Protein AF-0000000076310607 (afdb_homodimer)

Organism: NCBI:txid103933

Foldseek 3Di:
DQDQVLCVLQCVQLLVVLQVVCVVCLVVQQDFAEEEEEEACFLPCCVPPRRVVSHHPRYAYEYEEQHPNRQVNNCVVPVPDPSYHYDYDDLLDPDDPPVQFQRHQEYEYGADLQQDLDNLSSLLSVLRSHHAFHKYKYKHFQAFCLLVLLVVVCPDPVCVVLCVVSVSRGGPNRPDPDSQVVVVVSCVVSPWAFPDKDKDKDKDKAPALVSQLSNCVVPPPRLVSDDPVCNVVVSVSSSCSRQVPWDWDWDADPVRDIGIMTMTMGMMMITMITRHHPPD/DQDQVLCVLQCVQLLVVLQVVCVVCLVVQQPFAEEEEEEACFLPCCVPPRRVVSHHPRYAYEYEEQHPNRQVNNCVVPVPDPSYHYDYDDLLDPDDPPVQFQRGQEYEYGADLQQDLDNLSSLLSVLRSHHAFHKYKYKHFQAFCLLVLLVVVCPPPVCVVLCVVSVSRGGPNRPDPDSQVVVVVSCVVSPWAFPDKDKDKDKDKAPALVSLLSNCVVPPPRLVSDDPVCNVVVSVSSSCSRQVPWDWDWDADPVRDIGIMTMTMGMMMITMITRHHPPD

Radius of gyration: 25.67 Å; Cα contacts (8 Å, |Δi|>4): 1060; chains: 2; bounding box: 68×70×53 Å

Structure (mmCIF, N/CA/C/O backbone):
data_AF-0000000076310607-model_v1
#
loop_
_entity.id
_entity.type
_entity.pdbx_description
1 polymer 'Juvenile hormone acid O-methyltransferase'
#
loop_
_atom_site.group_PDB
_atom_site.id
_atom_site.type_symbol
_atom_site.label_atom_id
_atom_site.label_alt_id
_atom_site.label_comp_id
_atom_site.label_asym_id
_atom_site.label_entity_id
_atom_site.label_seq_id
_atom_site.pdbx_PDB_ins_code
_atom_site.Cartn_x
_atom_site.Cartn_y
_atom_site.Cartn_z
_atom_site.occupancy
_atom_site.B_iso_or_equiv
_atom_site.auth_seq_id
_atom_site.auth_comp_id
_atom_site.auth_asym_id
_atom_site.auth_atom_id
_atom_site.pdbx_PDB_model_num
ATOM 1 N N . MET A 1 1 ? 8.273 -23.797 -11.031 1 65.69 1 MET A N 1
ATOM 2 C CA . MET A 1 1 ? 9.445 -23.719 -10.172 1 65.69 1 MET A CA 1
ATOM 3 C C . MET A 1 1 ? 9.656 -25.016 -9.414 1 65.69 1 MET A C 1
ATOM 5 O O . MET A 1 1 ? 8.75 -25.5 -8.727 1 65.69 1 MET A O 1
ATOM 9 N N . ASN A 1 2 ? 10.797 -25.641 -9.664 1 71 2 ASN A N 1
ATOM 10 C CA . ASN A 1 2 ? 10.938 -26.984 -9.109 1 71 2 ASN A CA 1
ATOM 11 C C . ASN A 1 2 ? 12.141 -27.078 -8.172 1 71 2 ASN A C 1
ATOM 13 O O . ASN A 1 2 ? 12.438 -28.141 -7.641 1 71 2 ASN A O 1
ATOM 17 N N . MET A 1 3 ? 12.695 -25.906 -7.965 1 75.94 3 MET A N 1
ATOM 18 C CA . MET A 1 3 ? 13.867 -25.922 -7.09 1 75.94 3 MET A CA 1
ATOM 19 C C . MET A 1 3 ? 13.484 -25.5 -5.672 1 75.94 3 MET A C 1
ATOM 21 O O . MET A 1 3 ? 13.719 -24.359 -5.27 1 75.94 3 MET A O 1
ATOM 25 N N . VAL A 1 4 ? 13.172 -26.469 -4.84 1 81.44 4 VAL A N 1
ATOM 26 C CA . VAL A 1 4 ? 12.578 -26.234 -3.527 1 81.44 4 VAL A CA 1
ATOM 27 C C . VAL A 1 4 ? 13.578 -25.516 -2.625 1 81.44 4 VAL A C 1
ATOM 29 O O . VAL A 1 4 ? 13.266 -24.469 -2.059 1 81.44 4 VAL A O 1
ATOM 32 N N . GLU A 1 5 ? 14.766 -26.016 -2.605 1 77 5 GLU A N 1
ATOM 33 C CA . GLU A 1 5 ? 15.758 -25.484 -1.687 1 77 5 GLU A CA 1
ATOM 34 C C . GLU A 1 5 ? 16.141 -24.047 -2.057 1 77 5 GLU A C 1
ATOM 36 O O . GLU A 1 5 ? 16.219 -23.172 -1.187 1 77 5 GLU A O 1
ATOM 41 N N . GLU A 1 6 ? 16.297 -23.812 -3.33 1 78.31 6 GLU A N 1
ATOM 42 C CA . GLU A 1 6 ? 16.641 -22.469 -3.799 1 78.31 6 GLU A CA 1
ATOM 43 C C . GLU A 1 6 ? 15.516 -21.484 -3.527 1 78.31 6 GLU A C 1
ATOM 45 O O . GLU A 1 6 ? 15.766 -20.344 -3.139 1 78.31 6 GLU A O 1
ATOM 50 N N . TYR A 1 7 ? 14.383 -21.969 -3.688 1 80 7 TYR A N 1
ATOM 51 C CA . TYR A 1 7 ? 13.234 -21.094 -3.49 1 80 7 TYR A CA 1
ATOM 52 C C . TYR A 1 7 ? 13.078 -20.719 -2.021 1 80 7 TYR A C 1
ATOM 54 O O . TYR A 1 7 ? 12.852 -19.547 -1.693 1 80 7 TYR A O 1
ATOM 62 N N . VAL A 1 8 ? 13.266 -21.578 -1.169 1 77.94 8 VAL A N 1
ATOM 63 C CA . VAL A 1 8 ? 13.102 -21.344 0.264 1 77.94 8 VAL A CA 1
ATOM 64 C C . VAL A 1 8 ? 14.094 -20.281 0.729 1 77.94 8 VAL A C 1
ATOM 66 O O . VAL A 1 8 ? 13.758 -19.422 1.544 1 77.94 8 VAL A O 1
ATOM 69 N N . ASN A 1 9 ? 15.18 -20.266 0.101 1 74.88 9 ASN A N 1
ATOM 70 C CA . ASN A 1 9 ? 16.234 -19.359 0.515 1 74.88 9 ASN A CA 1
ATOM 71 C C . ASN A 1 9 ? 16.062 -17.984 -0.12 1 74.88 9 ASN A C 1
ATOM 73 O O . ASN A 1 9 ? 16.656 -17 0.343 1 74.88 9 ASN A O 1
ATOM 77 N N . ALA A 1 10 ? 15.172 -17.969 -1.118 1 73.44 10 ALA A N 1
ATOM 78 C CA . ALA A 1 10 ? 15.141 -16.75 -1.923 1 73.44 10 ALA A CA 1
ATOM 79 C C . ALA A 1 10 ? 13.805 -16.031 -1.791 1 73.44 10 ALA A C 1
ATOM 81 O O . ALA A 1 10 ? 13.602 -14.961 -2.369 1 73.44 10 ALA A O 1
ATOM 82 N N . SER A 1 11 ? 12.969 -16.531 -0.915 1 83.5 11 SER A N 1
ATOM 83 C CA . SER A 1 11 ? 11.602 -16.031 -0.921 1 83.5 11 SER A CA 1
ATOM 84 C C . SER A 1 11 ? 11.352 -15.086 0.252 1 83.5 11 SER A C 1
ATOM 86 O O . SER A 1 11 ? 10.219 -14.953 0.713 1 83.5 11 SER A O 1
ATOM 88 N N . LYS A 1 12 ? 12.367 -14.383 0.697 1 88.06 12 LYS A N 1
ATOM 89 C CA . LYS A 1 12 ? 12.242 -13.523 1.873 1 88.06 12 LYS A CA 1
ATOM 90 C C . LYS A 1 12 ? 11.273 -12.375 1.62 1 88.06 12 LYS A C 1
ATOM 92 O O . LYS A 1 12 ? 10.438 -12.062 2.475 1 88.06 12 LYS A O 1
ATOM 97 N N . SER A 1 13 ? 11.414 -11.766 0.473 1 92.06 13 SER A N 1
ATOM 98 C CA . SER A 1 13 ? 10.531 -10.648 0.155 1 92.06 13 SER A CA 1
ATOM 99 C C . SER A 1 13 ? 9.078 -11.102 0.055 1 92.06 13 SER A C 1
ATOM 101 O O . SER A 1 13 ? 8.18 -10.414 0.534 1 92.06 13 SER A O 1
ATOM 103 N N . GLN A 1 14 ? 8.859 -12.242 -0.497 1 93.94 14 GLN A N 1
ATOM 104 C CA . GLN A 1 14 ? 7.504 -12.781 -0.639 1 93.94 14 GLN A CA 1
ATOM 105 C C . GLN A 1 14 ? 6.902 -13.117 0.721 1 93.94 14 GLN A C 1
ATOM 107 O O . GLN A 1 14 ? 5.73 -12.828 0.974 1 93.94 14 GLN A O 1
ATOM 112 N N . TYR A 1 15 ? 7.723 -13.75 1.561 1 95.5 15 TYR A N 1
ATOM 113 C CA . TYR A 1 15 ? 7.281 -14.078 2.912 1 95.5 15 TYR A CA 1
ATOM 114 C C . TYR A 1 15 ? 6.895 -12.82 3.682 1 95.5 15 TYR A C 1
ATOM 116 O O . TYR A 1 15 ? 5.832 -12.773 4.305 1 95.5 15 TYR A O 1
ATOM 124 N N . ARG A 1 16 ? 7.723 -11.805 3.586 1 95.56 16 ARG A N 1
ATOM 125 C CA . ARG A 1 16 ? 7.465 -10.539 4.27 1 95.56 16 ARG A CA 1
ATOM 126 C C . ARG A 1 16 ? 6.168 -9.906 3.779 1 95.56 16 ARG A C 1
ATOM 128 O O . ARG A 1 16 ? 5.355 -9.445 4.582 1 95.56 16 ARG A O 1
ATOM 135 N N . ASP A 1 17 ? 6.027 -9.859 2.502 1 97.44 17 ASP A N 1
ATOM 136 C CA . ASP A 1 17 ? 4.824 -9.258 1.938 1 97.44 17 ASP A CA 1
ATOM 137 C C . ASP A 1 17 ? 3.574 -10.031 2.344 1 97.44 17 ASP A C 1
ATOM 139 O O . ASP A 1 17 ? 2.547 -9.438 2.67 1 97.44 17 ASP A O 1
ATOM 143 N N . ALA A 1 18 ? 3.678 -11.375 2.297 1 98.06 18 ALA A N 1
ATOM 144 C CA . ALA A 1 18 ? 2.561 -12.203 2.736 1 98.06 18 ALA A CA 1
ATOM 145 C C . ALA A 1 18 ? 2.215 -11.93 4.199 1 98.06 18 ALA A C 1
ATOM 147 O O . ALA A 1 18 ? 1.042 -11.773 4.547 1 98.06 18 ALA A O 1
ATOM 148 N N . PHE A 1 19 ? 3.217 -11.844 5.016 1 97.5 19 PHE A N 1
ATOM 149 C CA . PHE A 1 19 ? 3.023 -11.555 6.43 1 97.5 19 PHE A CA 1
ATOM 150 C C . PHE A 1 19 ? 2.275 -10.234 6.613 1 97.5 19 PHE A C 1
ATOM 152 O O . PHE A 1 19 ? 1.329 -10.156 7.402 1 97.5 19 PHE A O 1
ATOM 159 N N . ASP A 1 20 ? 2.703 -9.234 5.875 1 96.5 20 ASP A N 1
ATOM 160 C CA . ASP A 1 20 ? 2.098 -7.91 5.984 1 96.5 20 ASP A CA 1
ATOM 161 C C . ASP A 1 20 ? 0.607 -7.957 5.652 1 96.5 20 ASP A C 1
ATOM 163 O O . ASP A 1 20 ? -0.214 -7.398 6.383 1 96.5 20 ASP A O 1
ATOM 167 N N . ILE A 1 21 ? 0.263 -8.602 4.562 1 98.06 21 ILE A N 1
ATOM 168 C CA . ILE A 1 21 ? -1.122 -8.633 4.105 1 98.06 21 ILE A CA 1
ATOM 169 C C . ILE A 1 21 ? -1.953 -9.508 5.043 1 98.06 21 ILE A C 1
ATOM 171 O O . ILE A 1 21 ? -3.092 -9.164 5.375 1 98.06 21 ILE A O 1
ATOM 175 N N . ILE A 1 22 ? -1.406 -10.617 5.492 1 98 22 ILE A N 1
ATOM 176 C CA . ILE A 1 22 ? -2.102 -11.523 6.402 1 98 22 ILE A CA 1
ATOM 177 C C . ILE A 1 22 ? -2.398 -10.797 7.715 1 98 22 ILE A C 1
ATOM 179 O O . ILE A 1 22 ? -3.5 -10.914 8.258 1 98 22 ILE A O 1
ATOM 183 N N . GLU A 1 23 ? -1.442 -10 8.188 1 96.06 23 GLU A N 1
ATOM 184 C CA . GLU A 1 23 ? -1.663 -9.219 9.398 1 96.06 23 GLU A CA 1
ATOM 185 C C . GLU A 1 23 ? -2.744 -8.164 9.18 1 96.06 23 GLU A C 1
ATOM 187 O O . GLU A 1 23 ? -3.561 -7.91 10.07 1 96.06 23 GLU A O 1
ATOM 192 N N . GLU A 1 24 ? -2.715 -7.578 8.055 1 96.44 24 GLU A N 1
ATOM 193 C CA . GLU A 1 24 ? -3.709 -6.566 7.715 1 96.44 24 GLU A CA 1
ATOM 194 C C . GLU A 1 24 ? -5.121 -7.145 7.738 1 96.44 24 GLU A C 1
ATOM 196 O O . GLU A 1 24 ? -6.066 -6.477 8.164 1 96.44 24 GLU A O 1
ATOM 201 N N . PHE A 1 25 ? -5.25 -8.406 7.348 1 97.06 25 PHE A N 1
ATOM 202 C CA . PHE A 1 25 ? -6.562 -9.031 7.238 1 97.06 25 PHE A CA 1
ATOM 203 C C . PHE A 1 25 ? -6.773 -10.047 8.359 1 97.06 25 PHE A C 1
ATOM 205 O O . PHE A 1 25 ? -7.551 -10.992 8.203 1 97.06 25 PHE A O 1
ATOM 212 N N . LYS A 1 26 ? -6.066 -9.945 9.43 1 95.31 26 LYS A N 1
ATOM 213 C CA . LYS A 1 26 ? -6.098 -10.938 10.5 1 95.31 26 LYS A CA 1
ATOM 214 C C . LYS A 1 26 ? -7.508 -11.094 11.062 1 95.31 26 LYS A C 1
ATOM 216 O O . LYS A 1 26 ? -7.914 -12.195 11.438 1 95.31 26 LYS A O 1
ATOM 221 N N . LYS A 1 27 ? -8.258 -9.984 11.141 1 92.75 27 LYS A N 1
ATOM 222 C CA . LYS A 1 27 ? -9.625 -10.07 11.641 1 92.75 27 LYS A CA 1
ATOM 223 C C . LYS A 1 27 ? -10.492 -10.922 10.719 1 92.75 27 LYS A C 1
ATOM 225 O O . LYS A 1 27 ? -11.195 -11.828 11.172 1 92.75 27 LYS A O 1
ATOM 230 N N . GLU A 1 28 ? -10.453 -10.602 9.445 1 94.5 28 GLU A N 1
ATOM 231 C CA . GLU A 1 28 ? -11.203 -11.375 8.469 1 94.5 28 GLU A CA 1
ATOM 232 C C . GLU A 1 28 ? -10.797 -12.844 8.492 1 94.5 28 GLU A C 1
ATOM 234 O O . GLU A 1 28 ? -11.648 -13.734 8.453 1 94.5 28 GLU A O 1
ATOM 239 N N . MET A 1 29 ? -9.516 -13.109 8.609 1 96.75 29 MET A N 1
ATOM 240 C CA . MET A 1 29 ? -9 -14.477 8.555 1 96.75 29 MET A CA 1
ATOM 241 C C . MET A 1 29 ? -9.406 -15.258 9.805 1 96.75 29 MET A C 1
ATOM 243 O O . MET A 1 29 ? -9.648 -16.469 9.734 1 96.75 29 MET A O 1
ATOM 247 N N . SER A 1 30 ? -9.492 -14.555 10.875 1 95.81 30 SER A N 1
ATOM 248 C CA . SER A 1 30 ? -9.883 -15.211 12.125 1 95.81 30 SER A CA 1
ATOM 249 C C . SER A 1 30 ? -11.32 -15.719 12.055 1 95.81 30 SER A C 1
ATOM 251 O O . SER A 1 30 ? -11.711 -16.609 12.82 1 95.81 30 SER A O 1
ATOM 253 N N . GLU A 1 31 ? -12.07 -15.164 11.164 1 94.5 31 GLU A N 1
ATOM 254 C CA . GLU A 1 31 ? -13.469 -15.547 11.016 1 94.5 31 GLU A CA 1
ATOM 255 C C . GLU A 1 31 ? -13.625 -16.656 9.977 1 94.5 31 GLU A C 1
ATOM 257 O O . GLU A 1 31 ? -14.727 -17.188 9.789 1 94.5 31 GLU A O 1
ATOM 262 N N . MET A 1 32 ? -12.516 -16.953 9.328 1 94.62 32 MET A N 1
ATOM 263 C CA . MET A 1 32 ? -12.555 -18 8.312 1 94.62 32 MET A CA 1
ATOM 264 C C . MET A 1 32 ? -12.641 -19.375 8.969 1 94.62 32 MET A C 1
ATOM 266 O O . MET A 1 32 ? -11.781 -19.75 9.773 1 94.62 32 MET A O 1
ATOM 270 N N . ARG A 1 33 ? -13.695 -20.062 8.555 1 93.94 33 ARG A N 1
ATOM 271 C CA . ARG A 1 33 ? -13.969 -21.391 9.094 1 93.94 33 ARG A CA 1
ATOM 272 C C . ARG A 1 33 ? -14.172 -22.406 7.977 1 93.94 33 ARG A C 1
ATOM 274 O O . ARG A 1 33 ? -14.172 -22.047 6.797 1 93.94 33 ARG A O 1
ATOM 281 N N . GLY A 1 34 ? -14.289 -23.641 8.375 1 95.94 34 GLY A N 1
ATOM 282 C CA . GLY A 1 34 ? -14.523 -24.688 7.387 1 95.94 34 GLY A CA 1
ATOM 283 C C . GLY A 1 34 ? -13.273 -25.062 6.602 1 95.94 34 GLY A C 1
ATOM 284 O O . GLY A 1 34 ? -12.164 -24.969 7.117 1 95.94 34 GLY A O 1
ATOM 285 N N . LYS A 1 35 ? -13.539 -25.547 5.375 1 98.25 35 LYS A N 1
ATOM 286 C CA . LYS A 1 35 ? -12.445 -25.984 4.508 1 98.25 35 LYS A CA 1
ATOM 287 C C . LYS A 1 35 ? -11.875 -24.797 3.723 1 98.25 35 LYS A C 1
ATOM 289 O O . LYS A 1 35 ? -12.602 -24.109 3.008 1 98.25 35 LYS A O 1
ATOM 294 N N . CYS A 1 36 ? -10.609 -24.531 3.945 1 98.69 36 CYS A N 1
ATOM 295 C CA . CYS A 1 36 ? -9.891 -23.469 3.254 1 98.69 36 CYS A CA 1
ATOM 296 C C . CYS A 1 36 ? -8.812 -24.047 2.35 1 98.69 36 CYS A C 1
ATOM 298 O O . CYS A 1 36 ? -8.344 -25.172 2.566 1 98.69 36 CYS A O 1
ATOM 300 N N . ILE A 1 37 ? -8.453 -23.266 1.336 1 98.88 37 ILE A N 1
ATOM 301 C CA . ILE A 1 37 ? -7.395 -23.719 0.445 1 98.88 37 ILE A CA 1
ATOM 302 C C . ILE A 1 37 ? -6.418 -22.562 0.179 1 98.88 37 ILE A C 1
ATOM 304 O O . ILE A 1 37 ? -6.832 -21.422 0.003 1 98.88 37 ILE A O 1
ATOM 308 N N . ASP A 1 38 ? -5.125 -22.859 0.27 1 98.88 38 ASP A N 1
ATOM 309 C CA . ASP A 1 38 ? -4.039 -21.953 -0.091 1 98.88 38 ASP A CA 1
ATOM 310 C C . ASP A 1 38 ? -3.48 -22.281 -1.473 1 98.88 38 ASP A C 1
ATOM 312 O O . ASP A 1 38 ? -2.697 -23.219 -1.621 1 98.88 38 ASP A O 1
ATOM 316 N N . ILE A 1 39 ? -3.873 -21.469 -2.461 1 98.81 39 ILE A N 1
ATOM 317 C CA . ILE A 1 39 ? -3.469 -21.703 -3.844 1 98.81 39 ILE A CA 1
ATOM 318 C C . ILE A 1 39 ? -2.039 -21.203 -4.055 1 98.81 39 ILE A C 1
ATOM 320 O O . ILE A 1 39 ? -1.744 -20.031 -3.836 1 98.81 39 ILE A O 1
ATOM 324 N N . GLY A 1 40 ? -1.181 -22.047 -4.551 1 97.94 40 GLY A N 1
ATOM 325 C CA . GLY A 1 40 ? 0.23 -21.719 -4.695 1 97.94 40 GLY A CA 1
ATOM 326 C C . GLY A 1 40 ? 0.989 -21.766 -3.383 1 97.94 40 GLY A C 1
ATOM 327 O O . GLY A 1 40 ? 1.713 -20.812 -3.049 1 97.94 40 GLY A O 1
ATOM 328 N N . CYS A 1 41 ? 0.879 -22.891 -2.684 1 97.75 41 CYS A N 1
ATOM 329 C CA . CYS A 1 41 ? 1.389 -22.969 -1.318 1 97.75 41 CYS A CA 1
ATOM 330 C C . CYS A 1 41 ? 2.902 -23.125 -1.31 1 97.75 41 CYS A C 1
ATOM 332 O O . CYS A 1 41 ? 3.545 -22.953 -0.274 1 97.75 41 CYS A O 1
ATOM 334 N N . GLY A 1 42 ? 3.549 -23.516 -2.441 1 95.06 42 GLY A N 1
ATOM 335 C CA . GLY A 1 42 ? 4.98 -23.766 -2.467 1 95.06 42 GLY A CA 1
ATOM 336 C C . GLY A 1 42 ? 5.418 -24.828 -1.467 1 95.06 42 GLY A C 1
ATOM 337 O O . GLY A 1 42 ? 4.805 -25.891 -1.366 1 95.06 42 GLY A O 1
ATOM 338 N N . PRO A 1 43 ? 6.504 -24.562 -0.81 1 94.5 43 PRO A N 1
ATOM 339 C CA . PRO A 1 43 ? 6.996 -25.547 0.165 1 94.5 43 PRO A CA 1
ATOM 340 C C . PRO A 1 43 ? 6.191 -25.547 1.461 1 94.5 43 PRO A C 1
ATOM 342 O O . PRO A 1 43 ? 6.543 -26.25 2.412 1 94.5 43 PRO A O 1
ATOM 345 N N . GLY A 1 44 ? 5.191 -24.734 1.575 1 96.44 44 GLY A N 1
ATOM 346 C CA . GLY A 1 44 ? 4.219 -24.844 2.65 1 96.44 44 GLY A CA 1
ATOM 347 C C . GLY A 1 44 ? 4.527 -23.938 3.828 1 96.44 44 GLY A C 1
ATOM 348 O O . GLY A 1 44 ? 3.76 -23.875 4.789 1 96.44 44 GLY A O 1
ATOM 349 N N . ASP A 1 45 ? 5.602 -23.109 3.785 1 95.94 45 ASP A N 1
ATOM 350 C CA . ASP A 1 45 ? 6.02 -22.297 4.93 1 95.94 45 ASP A CA 1
ATOM 351 C C . ASP A 1 45 ? 5 -21.203 5.234 1 95.94 45 ASP A C 1
ATOM 353 O O . ASP A 1 45 ? 4.598 -21.031 6.383 1 95.94 45 ASP A O 1
ATOM 357 N N . VAL A 1 46 ? 4.59 -20.469 4.238 1 97.5 46 VAL A N 1
ATOM 358 C CA . VAL A 1 46 ? 3.59 -19.422 4.434 1 97.5 46 VAL A CA 1
ATOM 359 C C . VAL A 1 46 ? 2.275 -20.047 4.902 1 97.5 46 VAL A C 1
ATOM 361 O O . VAL A 1 46 ? 1.641 -19.547 5.836 1 97.5 46 VAL A O 1
ATOM 364 N N . THR A 1 47 ? 1.94 -21.156 4.305 1 98.31 47 THR A N 1
ATOM 365 C CA . THR A 1 47 ? 0.713 -21.875 4.629 1 98.31 47 THR A CA 1
ATOM 366 C C . THR A 1 47 ? 0.685 -22.266 6.109 1 98.31 47 THR A C 1
ATOM 368 O O . THR A 1 47 ? -0.275 -21.953 6.816 1 98.31 47 THR A O 1
ATOM 371 N N . LYS A 1 48 ? 1.72 -22.844 6.578 1 98.12 48 LYS A N 1
ATOM 372 C CA . LYS A 1 48 ? 1.781 -23.391 7.93 1 98.12 48 LYS A CA 1
ATOM 373 C C . LYS A 1 48 ? 2.039 -22.297 8.953 1 98.12 48 LYS A C 1
ATOM 375 O O . LYS A 1 48 ? 1.384 -22.25 10 1 98.12 48 LYS A O 1
ATOM 380 N N . LYS A 1 49 ? 2.973 -21.406 8.625 1 97.38 49 LYS A N 1
ATOM 381 C CA . LYS A 1 49 ? 3.5 -20.516 9.656 1 97.38 49 LYS A CA 1
ATOM 382 C C . LYS A 1 49 ? 2.711 -19.203 9.719 1 97.38 49 LYS A C 1
ATOM 384 O O . LYS A 1 49 ? 2.646 -18.562 10.766 1 97.38 49 LYS A O 1
ATOM 389 N N . LEU A 1 50 ? 2.148 -18.797 8.594 1 98.06 50 LEU A N 1
ATOM 390 C CA . LEU A 1 50 ? 1.499 -17.484 8.562 1 98.06 50 LEU A CA 1
ATOM 391 C C . LEU A 1 50 ? -0.015 -17.641 8.453 1 98.06 50 LEU A C 1
ATOM 393 O O . LEU A 1 50 ? -0.759 -17 9.211 1 98.06 50 LEU A O 1
ATOM 397 N N . ILE A 1 51 ? -0.523 -18.484 7.57 1 98.56 51 ILE A N 1
ATOM 398 C CA . ILE A 1 51 ? -1.948 -18.562 7.273 1 98.56 51 ILE A CA 1
ATOM 399 C C . ILE A 1 51 ? -2.658 -19.359 8.367 1 98.56 51 ILE A C 1
ATOM 401 O O . ILE A 1 51 ? -3.59 -18.875 9 1 98.56 51 ILE A O 1
ATOM 405 N N . LEU A 1 52 ? -2.238 -20.547 8.664 1 98.25 52 LEU A N 1
ATOM 406 C CA . LEU A 1 52 ? -2.928 -21.5 9.531 1 98.25 52 LEU A CA 1
ATOM 407 C C . LEU A 1 52 ? -3.172 -20.891 10.906 1 98.25 52 LEU A C 1
ATOM 409 O O . LEU A 1 52 ? -4.285 -20.969 11.43 1 98.25 52 LEU A O 1
ATOM 413 N N . PRO A 1 53 ? -2.162 -20.219 11.5 1 97.38 53 PRO A N 1
ATOM 414 C CA . PRO A 1 53 ? -2.365 -19.703 12.852 1 97.38 53 PRO A CA 1
ATOM 415 C C . PRO A 1 53 ? -3.395 -18.578 12.906 1 97.38 53 PRO A C 1
ATOM 417 O O . PRO A 1 53 ? -3.871 -18.219 13.992 1 97.38 53 PRO A O 1
ATOM 420 N N . LYS A 1 54 ? -3.674 -17.969 11.766 1 97.62 54 LYS A N 1
ATOM 421 C CA . LYS A 1 54 ? -4.605 -16.844 11.75 1 97.62 54 LYS A CA 1
ATOM 422 C C . LYS A 1 54 ? -6.039 -17.312 11.539 1 97.62 54 LYS A C 1
ATOM 424 O O . LYS A 1 54 ? -6.988 -16.562 11.773 1 97.62 54 LYS A O 1
ATOM 429 N N . LEU A 1 55 ? -6.191 -18.547 11.078 1 97.62 55 LEU A N 1
ATOM 430 C CA . LEU A 1 55 ? -7.52 -19.078 10.82 1 97.62 55 LEU A CA 1
ATOM 431 C C . LEU A 1 55 ? -8.18 -19.531 12.117 1 97.62 55 LEU A C 1
ATOM 433 O O . LEU A 1 55 ? -7.504 -19.75 13.125 1 97.62 55 LEU A O 1
ATOM 437 N N . SER A 1 56 ? -9.516 -19.625 12.047 1 95.56 56 SER A N 1
ATOM 438 C CA . SER A 1 56 ? -10.242 -20.234 13.156 1 95.56 56 SER A CA 1
ATOM 439 C C . SER A 1 56 ? -9.711 -21.625 13.477 1 95.56 56 SER A C 1
ATOM 441 O O . SER A 1 56 ? -9.258 -22.344 12.586 1 95.56 56 SER A O 1
ATOM 443 N N . LEU A 1 57 ? -9.859 -22.047 14.727 1 93.06 57 LEU A N 1
ATOM 444 C CA . LEU A 1 57 ? -9.375 -23.359 15.156 1 93.06 57 LEU A CA 1
ATOM 445 C C . LEU A 1 57 ? -10.172 -24.469 14.492 1 93.06 57 LEU A C 1
ATOM 447 O O . LEU A 1 57 ? -9.719 -25.625 14.438 1 93.06 57 LEU A O 1
ATOM 451 N N . GLU A 1 58 ? -11.289 -24.078 13.977 1 93.38 58 GLU A N 1
ATOM 452 C CA . GLU A 1 58 ? -12.172 -25.062 13.359 1 93.38 58 GLU A CA 1
ATOM 453 C C . GLU A 1 58 ? -11.875 -25.219 11.867 1 93.38 58 GLU A C 1
ATOM 455 O O . GLU A 1 58 ? -12.445 -26.078 11.203 1 93.38 58 GLU A O 1
ATOM 460 N N . ALA A 1 59 ? -10.977 -2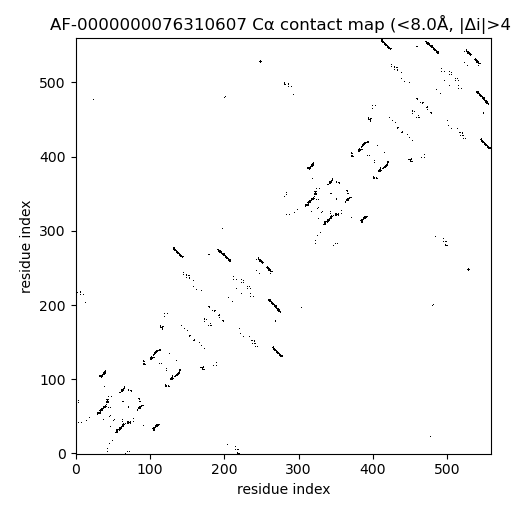4.422 11.406 1 96.81 59 ALA A N 1
ATOM 461 C CA . ALA A 1 59 ? -10.695 -24.422 9.969 1 96.81 59 ALA A CA 1
ATOM 462 C C . ALA A 1 59 ? -9.688 -25.516 9.609 1 96.81 59 ALA A C 1
ATOM 464 O O . ALA A 1 59 ? -8.789 -25.828 10.398 1 96.81 59 ALA A O 1
ATOM 465 N N . GLU A 1 60 ? -9.914 -26.125 8.484 1 97.88 60 GLU A N 1
ATOM 466 C CA . GLU A 1 60 ? -8.914 -26.984 7.836 1 97.88 60 GLU A CA 1
ATOM 467 C C . GLU A 1 60 ? -8.32 -26.297 6.613 1 97.88 60 GLU A C 1
ATOM 469 O O . GLU A 1 60 ? -9.031 -25.594 5.875 1 97.88 60 GLU A O 1
ATOM 474 N N . LEU A 1 61 ? -7.047 -26.516 6.449 1 98.62 61 LEU A N 1
ATOM 475 C CA . LEU A 1 61 ? -6.348 -25.812 5.375 1 98.62 61 LEU A CA 1
ATOM 476 C C . LEU A 1 61 ? -5.684 -26.797 4.422 1 98.62 61 LEU A C 1
ATOM 478 O O . LEU A 1 61 ? -4.957 -27.703 4.859 1 98.62 61 LEU A O 1
ATOM 482 N N . VAL A 1 62 ? -5.996 -26.672 3.176 1 98.69 62 VAL A N 1
ATOM 483 C CA . VAL A 1 62 ? -5.355 -27.453 2.127 1 98.69 62 VAL A CA 1
ATOM 484 C C . VAL A 1 62 ? -4.379 -26.578 1.35 1 98.69 62 VAL A C 1
ATOM 486 O O . VAL A 1 62 ? -4.77 -25.562 0.767 1 98.69 62 VAL A O 1
ATOM 489 N N . GLY A 1 63 ? -3.098 -26.906 1.403 1 98.75 63 GLY A N 1
ATOM 490 C CA . GLY A 1 63 ? -2.146 -26.25 0.516 1 98.75 63 GLY A CA 1
ATOM 491 C C . GLY A 1 63 ? -2.111 -26.859 -0.872 1 98.75 63 GLY A C 1
ATOM 492 O O . GLY A 1 63 ? -1.975 -28.078 -1.016 1 98.75 63 GLY A O 1
ATOM 493 N N . ALA A 1 64 ? -2.258 -26.062 -1.887 1 98.62 64 ALA A N 1
ATOM 494 C CA . ALA A 1 64 ? -2.273 -26.562 -3.254 1 98.62 64 ALA A CA 1
ATOM 495 C C . ALA A 1 64 ? -1.177 -25.922 -4.094 1 98.62 64 ALA A C 1
ATOM 497 O O . ALA A 1 64 ? -0.928 -24.719 -3.979 1 98.62 64 ALA A O 1
ATOM 498 N N . ASP A 1 65 ? -0.532 -26.672 -4.863 1 97.81 65 ASP A N 1
ATOM 499 C CA . ASP A 1 65 ? 0.486 -26.203 -5.797 1 97.81 65 ASP A CA 1
ATOM 500 C C . ASP A 1 65 ? 0.547 -27.094 -7.039 1 97.81 65 ASP A C 1
ATOM 502 O O . ASP A 1 65 ? 0.235 -28.281 -6.969 1 97.81 65 ASP A O 1
ATOM 506 N N . ILE A 1 66 ? 0.926 -26.484 -8.133 1 96.5 66 ILE A N 1
ATOM 507 C CA . ILE A 1 66 ? 1.01 -27.234 -9.383 1 96.5 66 ILE A CA 1
ATOM 508 C C . ILE A 1 66 ? 2.211 -28.188 -9.336 1 96.5 66 ILE A C 1
ATOM 510 O O . ILE A 1 66 ? 2.205 -29.234 -9.977 1 96.5 66 ILE A O 1
ATOM 514 N N . SER A 1 67 ? 3.248 -27.828 -8.617 1 93.88 67 SER A N 1
ATOM 515 C CA . SER A 1 67 ? 4.477 -28.609 -8.523 1 93.88 67 SER A CA 1
ATOM 516 C C . SER A 1 67 ? 4.332 -29.75 -7.52 1 93.88 67 SER A C 1
ATOM 518 O O . SER A 1 67 ? 4.203 -29.516 -6.316 1 93.88 67 SER A O 1
ATOM 520 N N . LYS A 1 68 ? 4.441 -30.969 -8 1 95.25 68 LYS A N 1
ATOM 521 C CA . LYS A 1 68 ? 4.406 -32.125 -7.129 1 95.25 68 LYS A CA 1
ATOM 522 C C . LYS A 1 68 ? 5.582 -32.125 -6.152 1 95.25 68 LYS A C 1
ATOM 524 O O . LYS A 1 68 ? 5.438 -32.531 -4.996 1 95.25 68 LYS A O 1
ATOM 529 N N . ALA A 1 69 ? 6.691 -31.703 -6.648 1 92.81 69 ALA A N 1
ATOM 530 C CA . ALA A 1 69 ? 7.879 -31.625 -5.801 1 92.81 69 ALA A CA 1
ATOM 531 C C . ALA A 1 69 ? 7.633 -30.719 -4.598 1 92.81 69 ALA A C 1
ATOM 533 O O . ALA A 1 69 ? 8.023 -31.047 -3.473 1 92.81 69 ALA A O 1
ATOM 534 N N . MET A 1 70 ? 6.953 -29.609 -4.809 1 94 70 MET A N 1
ATOM 535 C CA . MET A 1 70 ? 6.648 -28.656 -3.742 1 94 70 MET A CA 1
ATOM 536 C C . MET A 1 70 ? 5.668 -29.266 -2.742 1 94 70 MET A C 1
ATOM 538 O O . MET A 1 70 ? 5.895 -29.203 -1.531 1 94 70 MET A O 1
ATOM 542 N N . THR A 1 71 ? 4.605 -29.891 -3.236 1 96.62 71 THR A N 1
ATOM 543 C CA . THR A 1 71 ? 3.588 -30.422 -2.34 1 96.62 71 THR A CA 1
ATOM 544 C C . THR A 1 71 ? 4.121 -31.641 -1.577 1 96.62 71 THR A C 1
ATOM 546 O O . THR A 1 71 ? 3.77 -31.844 -0.414 1 96.62 71 THR A O 1
ATOM 549 N N . ASP A 1 72 ? 4.941 -32.438 -2.211 1 96.56 72 ASP A N 1
ATOM 550 C CA . ASP A 1 72 ? 5.559 -33.562 -1.521 1 96.56 72 ASP A CA 1
ATOM 551 C C . ASP A 1 72 ? 6.465 -33.094 -0.388 1 96.56 72 ASP A C 1
ATOM 553 O O . ASP A 1 72 ? 6.426 -33.625 0.717 1 96.56 72 ASP A O 1
ATOM 557 N N . TYR A 1 73 ? 7.234 -32.125 -0.727 1 95.25 73 TYR A N 1
ATOM 558 C CA . TYR A 1 73 ? 8.109 -31.531 0.285 1 95.25 73 TYR A CA 1
ATOM 559 C C . TYR A 1 73 ? 7.305 -31 1.459 1 95.25 73 TYR A C 1
ATOM 561 O O . TYR A 1 73 ? 7.617 -31.281 2.617 1 95.25 73 TYR A O 1
ATOM 569 N N . ALA A 1 74 ? 6.285 -30.266 1.193 1 96.69 74 ALA A N 1
ATOM 570 C CA . ALA A 1 74 ? 5.441 -29.656 2.221 1 96.69 74 ALA A CA 1
ATOM 571 C C . ALA A 1 74 ? 4.77 -30.734 3.076 1 96.69 74 ALA A C 1
ATOM 573 O O . ALA A 1 74 ? 4.711 -30.609 4.301 1 96.69 74 ALA A O 1
ATOM 574 N N . ARG A 1 75 ? 4.285 -31.766 2.41 1 97.06 75 ARG A N 1
ATOM 575 C CA . ARG A 1 75 ? 3.625 -32.875 3.1 1 97.06 75 ARG A CA 1
ATOM 576 C C . ARG A 1 75 ? 4.57 -33.531 4.098 1 97.06 75 ARG A C 1
ATOM 578 O O . ARG A 1 75 ? 4.176 -33.844 5.227 1 97.06 75 ARG A O 1
ATOM 585 N N . GLN A 1 76 ? 5.711 -33.75 3.652 1 96.69 76 GLN A N 1
ATOM 586 C CA . GLN A 1 76 ? 6.707 -34.406 4.516 1 96.69 76 GLN A CA 1
ATOM 587 C C . GLN A 1 76 ? 7.102 -33.469 5.664 1 96.69 76 GLN A C 1
ATO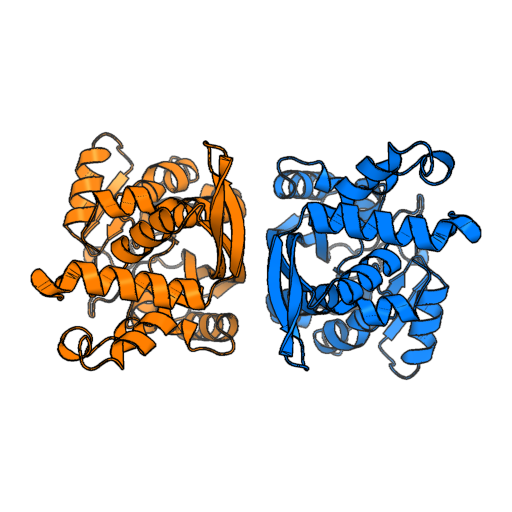M 589 O O . GLN A 1 76 ? 7.184 -33.906 6.816 1 96.69 76 GLN A O 1
ATOM 594 N N . LYS A 1 77 ? 7.336 -32.25 5.395 1 95.5 77 LYS A N 1
ATOM 595 C CA . LYS A 1 77 ? 7.812 -31.281 6.375 1 95.5 77 LYS A CA 1
ATOM 596 C C . LYS A 1 77 ? 6.77 -31.031 7.461 1 95.5 77 LYS A C 1
ATOM 598 O O . LYS A 1 77 ? 7.113 -30.859 8.633 1 95.5 77 LYS A O 1
ATOM 603 N N . TYR A 1 78 ? 5.523 -31.094 7.059 1 97.06 78 TYR A N 1
ATOM 604 C CA . TYR A 1 78 ? 4.477 -30.703 8 1 97.06 78 TYR A CA 1
ATOM 605 C C . TYR A 1 78 ? 3.516 -31.859 8.25 1 97.06 78 TYR A C 1
ATOM 607 O O . TYR A 1 78 ? 2.322 -31.641 8.477 1 97.06 78 TYR A O 1
ATOM 615 N N . GLN A 1 79 ? 3.877 -33.094 8.141 1 93.5 79 GLN A N 1
ATOM 616 C CA . GLN A 1 79 ? 3.09 -34.281 8.312 1 93.5 79 GLN A CA 1
ATOM 617 C C . GLN A 1 79 ? 2.441 -34.344 9.695 1 93.5 79 GLN A C 1
ATOM 619 O O . GLN A 1 79 ? 1.373 -34.938 9.867 1 93.5 79 GLN A O 1
ATOM 624 N N . GLY A 1 80 ? 2.779 -33.594 10.672 1 91.31 80 GLY A N 1
ATOM 625 C CA . GLY A 1 80 ? 2.26 -33.656 12.023 1 91.31 80 GLY A CA 1
ATOM 626 C C . GLY A 1 80 ? 1.152 -32.625 12.281 1 91.31 80 GLY A C 1
ATOM 627 O O . GLY A 1 80 ? 0.51 -32.656 13.336 1 91.31 80 GLY A O 1
ATOM 628 N N . GLU A 1 81 ? 0.868 -31.875 11.312 1 93.62 81 GLU A N 1
ATOM 629 C CA . GLU A 1 81 ? -0.173 -30.859 11.477 1 93.62 81 GLU A CA 1
ATOM 630 C C . GLU A 1 81 ? -1.536 -31.406 11.055 1 93.62 81 GLU A C 1
ATOM 632 O O . GLU A 1 81 ? -1.825 -31.5 9.859 1 93.62 81 GLU A O 1
ATOM 637 N N . LYS A 1 82 ? -2.469 -31.703 11.938 1 93.81 82 LYS A N 1
ATOM 638 C CA . LYS A 1 82 ? -3.727 -32.406 11.695 1 93.81 82 LYS A CA 1
ATOM 639 C C . LYS A 1 82 ? -4.652 -31.578 10.805 1 93.81 82 LYS A C 1
ATOM 641 O O . LYS A 1 82 ? -5.402 -32.125 10 1 93.81 82 LYS A O 1
ATOM 646 N N . ARG A 1 83 ? -4.617 -30.219 10.93 1 96.44 83 ARG A N 1
ATOM 647 C CA . ARG A 1 83 ? -5.559 -29.375 10.188 1 96.44 83 ARG A CA 1
ATOM 648 C C . ARG A 1 83 ? -4.984 -28.984 8.836 1 96.44 83 ARG A C 1
ATOM 650 O O . ARG A 1 83 ? -5.543 -28.125 8.148 1 96.44 83 ARG A O 1
ATOM 657 N N . LEU A 1 84 ? -3.824 -29.625 8.461 1 98.19 84 LEU A N 1
ATOM 658 C CA . LEU A 1 84 ? -3.125 -29.203 7.254 1 98.19 84 LEU A CA 1
ATOM 659 C C . LEU A 1 84 ? -2.904 -30.375 6.312 1 98.19 84 LEU A C 1
ATOM 661 O O . LEU A 1 84 ? -2.459 -31.453 6.742 1 98.19 84 LEU A O 1
ATOM 665 N N . SER A 1 85 ? -3.309 -30.25 5.121 1 98.12 85 SER A N 1
ATOM 666 C CA . SER A 1 85 ? -3.045 -31.234 4.066 1 98.12 85 SER A CA 1
ATOM 667 C C . SER A 1 85 ? -2.576 -30.547 2.785 1 98.12 85 SER A C 1
ATOM 669 O O . SER A 1 85 ? -2.57 -29.312 2.695 1 98.12 85 SER A O 1
ATOM 671 N N . PHE A 1 86 ? -2.074 -31.297 1.847 1 98.12 86 PHE A N 1
ATOM 672 C CA . PHE A 1 86 ? -1.528 -30.734 0.618 1 98.12 86 PHE A CA 1
ATOM 673 C C . PHE A 1 86 ? -2.047 -31.484 -0.601 1 98.12 86 PHE A C 1
ATOM 675 O O . PHE A 1 86 ? -2.248 -32.688 -0.544 1 98.12 86 PHE A O 1
ATOM 682 N N . LEU A 1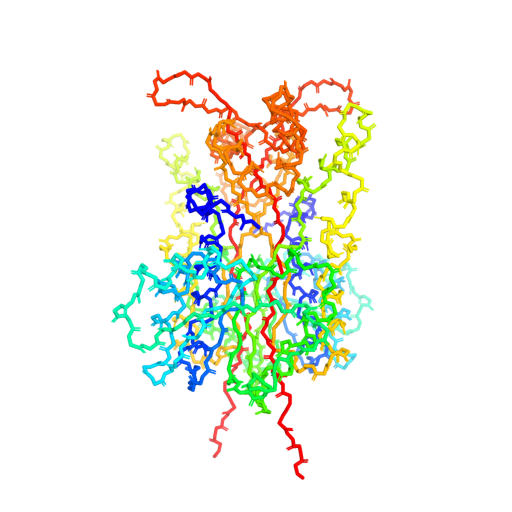 87 ? -2.221 -30.734 -1.672 1 96.62 87 LEU A N 1
ATOM 683 C CA . LEU A 1 87 ? -2.797 -31.266 -2.904 1 96.62 87 LEU A CA 1
ATOM 684 C C . LEU A 1 87 ? -2.109 -30.656 -4.125 1 96.62 87 LEU A C 1
ATOM 686 O O . LEU A 1 87 ? -1.818 -29.453 -4.152 1 96.62 87 LEU A O 1
ATOM 690 N N . GLN A 1 88 ? -1.734 -31.578 -5.074 1 97.56 88 GLN A N 1
ATOM 691 C CA . GLN A 1 88 ? -1.275 -31.047 -6.352 1 97.56 88 GLN A CA 1
ATOM 692 C C . GLN A 1 88 ? -2.447 -30.547 -7.191 1 97.56 88 GLN A C 1
ATOM 694 O O . GLN A 1 88 ? -3.369 -31.297 -7.496 1 97.56 88 GLN A O 1
ATOM 699 N N . LEU A 1 89 ? -2.424 -29.297 -7.531 1 97.81 89 LEU A N 1
ATOM 700 C CA . LEU A 1 89 ? -3.537 -28.703 -8.266 1 97.81 89 LEU A CA 1
ATOM 701 C C . LEU A 1 89 ? -3.049 -27.594 -9.18 1 97.81 89 LEU A C 1
ATOM 703 O O . LEU A 1 89 ? -2.322 -26.703 -8.75 1 97.81 89 LEU A O 1
ATOM 707 N N . ASP A 1 90 ? -3.387 -27.688 -10.438 1 97.75 90 ASP A N 1
ATOM 708 C CA . ASP A 1 90 ? -3.219 -26.594 -11.391 1 97.75 90 ASP A CA 1
ATOM 709 C C . ASP A 1 90 ? -4.438 -25.672 -11.383 1 97.75 90 ASP A C 1
ATOM 711 O O . ASP A 1 90 ? -5.492 -26.031 -11.914 1 97.75 90 ASP A O 1
ATOM 715 N N . ILE A 1 91 ? -4.301 -24.5 -10.852 1 98.12 91 ILE A N 1
ATOM 716 C CA . ILE A 1 91 ? -5.434 -23.594 -10.68 1 98.12 91 ILE A CA 1
ATOM 717 C C . ILE A 1 91 ? -5.891 -23.078 -12.047 1 98.12 91 ILE A C 1
ATOM 719 O O . ILE A 1 91 ? -6.988 -22.531 -12.172 1 98.12 91 ILE A O 1
ATOM 723 N N . GLU A 1 92 ? -5.125 -23.281 -13.062 1 96.62 92 GLU A N 1
ATOM 724 C CA . GLU A 1 92 ? -5.508 -22.859 -14.406 1 96.62 92 GLU A CA 1
ATOM 725 C C . GLU A 1 92 ? -5.996 -24.031 -15.242 1 96.62 92 GLU A C 1
ATOM 727 O O . GLU A 1 92 ? -6.055 -23.953 -16.469 1 96.62 92 GLU A O 1
ATOM 732 N N . THR A 1 93 ? -6.223 -25.094 -14.609 1 96.81 93 THR A N 1
ATOM 733 C CA . THR A 1 93 ? -6.684 -26.266 -15.359 1 96.81 93 THR A CA 1
ATOM 734 C C . THR A 1 93 ? -7.996 -25.953 -16.078 1 96.81 93 THR A C 1
ATOM 736 O O . THR A 1 93 ? -8.781 -25.125 -15.617 1 96.81 93 THR A O 1
ATOM 739 N N . LEU A 1 94 ? -8.219 -26.625 -17.172 1 95 94 LEU A N 1
ATOM 740 C CA . LEU A 1 94 ? -9.43 -26.438 -17.969 1 95 94 LEU A CA 1
ATOM 741 C C . LEU A 1 94 ? -10.648 -26.953 -17.203 1 95 94 LEU A C 1
ATOM 743 O O . LEU A 1 94 ? -11.742 -26.391 -17.312 1 95 94 LEU A O 1
ATOM 747 N N . ALA A 1 95 ? -10.375 -28.062 -16.469 1 95.19 95 ALA A N 1
ATOM 748 C CA . ALA A 1 95 ? -11.469 -28.656 -15.695 1 95.19 95 ALA A CA 1
ATOM 749 C C . ALA A 1 95 ? -11.008 -29.031 -14.289 1 95.19 95 ALA A C 1
ATOM 751 O O . ALA A 1 95 ? -10.203 -29.953 -14.117 1 95.19 95 ALA A O 1
ATOM 752 N N . LEU A 1 96 ? -11.586 -28.359 -13.32 1 96.94 96 LEU A N 1
ATOM 753 C CA . LEU A 1 96 ? -11.297 -28.719 -11.938 1 96.94 96 LEU A CA 1
ATOM 754 C C . LEU A 1 96 ? -11.859 -30.094 -11.609 1 96.94 96 LEU A C 1
ATOM 756 O O . LEU A 1 96 ? -12.922 -30.469 -12.117 1 96.94 96 LEU A O 1
ATOM 760 N N . PRO A 1 97 ? -11.148 -30.844 -10.797 1 96.25 97 PRO A N 1
ATOM 761 C CA . PRO A 1 97 ? -11.75 -32.094 -10.336 1 96.25 97 PRO A CA 1
ATOM 762 C C . PRO A 1 97 ? -13.094 -31.875 -9.641 1 96.25 97 PRO A C 1
ATOM 764 O O . PRO A 1 97 ? -13.258 -30.906 -8.891 1 96.25 97 PRO A O 1
ATOM 767 N N . ASN A 1 98 ? -13.984 -32.75 -9.883 1 96.81 98 ASN A N 1
ATOM 768 C CA . ASN A 1 98 ? -15.328 -32.625 -9.328 1 96.81 98 ASN A CA 1
ATOM 769 C C . ASN A 1 98 ? -15.305 -32.531 -7.809 1 96.81 98 ASN A C 1
ATOM 771 O O . ASN A 1 98 ? -16.109 -31.828 -7.207 1 96.81 98 ASN A O 1
ATOM 775 N N . GLU A 1 99 ? -14.438 -33.219 -7.215 1 96.38 99 GLU A N 1
ATOM 776 C CA . GLU A 1 99 ? -14.367 -33.281 -5.762 1 96.38 99 GLU A CA 1
ATOM 777 C C . GLU A 1 99 ? -13.93 -31.953 -5.156 1 96.38 99 GLU A C 1
ATOM 779 O O . GLU A 1 99 ? -14.047 -31.75 -3.947 1 96.38 99 GLU A O 1
ATOM 784 N N . GLU A 1 100 ? -13.406 -31.047 -6.023 1 97.44 100 GLU A N 1
ATOM 785 C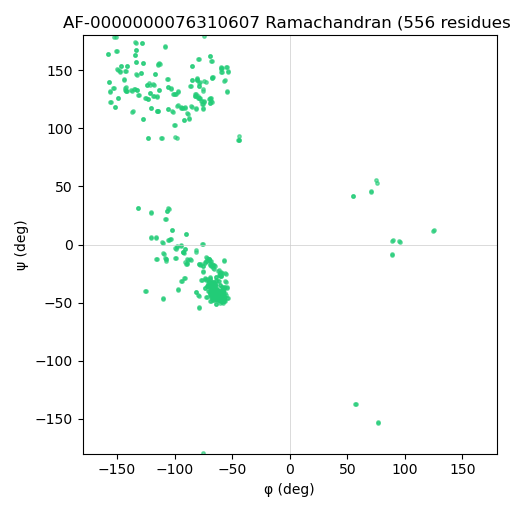 CA . GLU A 1 100 ? -12.922 -29.766 -5.523 1 97.44 100 GLU A CA 1
ATOM 786 C C . GLU A 1 100 ? -13.953 -28.672 -5.742 1 97.44 100 GLU A C 1
ATOM 788 O O . GLU A 1 100 ? -13.828 -27.578 -5.18 1 97.44 100 GLU A O 1
ATOM 793 N N . LEU A 1 101 ? -14.977 -28.906 -6.508 1 98.06 101 LEU A N 1
ATOM 794 C CA . LEU A 1 101 ? -15.969 -27.906 -6.867 1 98.06 101 LEU A CA 1
ATOM 795 C C . LEU A 1 101 ? -16.812 -27.516 -5.66 1 98.06 101 LEU A C 1
ATOM 797 O O . LEU A 1 101 ? -17.375 -28.375 -4.98 1 98.06 101 LEU A O 1
ATOM 801 N N . ALA A 1 102 ? -16.875 -26.25 -5.359 1 97.88 102 ALA A N 1
ATOM 802 C CA . ALA A 1 102 ? -17.719 -25.672 -4.324 1 97.88 102 ALA A CA 1
ATOM 803 C C . ALA A 1 102 ? -17.469 -26.344 -2.973 1 97.88 102 ALA A C 1
ATOM 805 O O . ALA A 1 102 ? -18.406 -26.609 -2.227 1 97.88 102 ALA A O 1
ATOM 806 N N . GLN A 1 103 ? -16.234 -26.578 -2.689 1 97.69 103 GLN A N 1
ATOM 807 C CA . GLN A 1 103 ? -15.914 -27.312 -1.464 1 97.69 103 GLN A CA 1
ATOM 808 C C . GLN A 1 103 ? -15.32 -26.375 -0.412 1 97.69 103 GLN A C 1
ATOM 810 O O . GLN A 1 103 ? -15.258 -26.719 0.77 1 97.69 103 GLN A O 1
ATOM 815 N N . TYR A 1 104 ? -14.93 -25.188 -0.822 1 98.62 104 TYR A N 1
ATOM 816 C CA . TYR A 1 104 ? -14.109 -24.375 0.07 1 98.62 104 TYR A CA 1
ATOM 817 C C . TYR A 1 104 ? -14.859 -23.125 0.531 1 98.62 104 TYR A C 1
ATOM 819 O O . TYR A 1 104 ? -15.445 -22.422 -0.283 1 98.62 104 TYR A O 1
ATOM 827 N N . SER A 1 105 ? -14.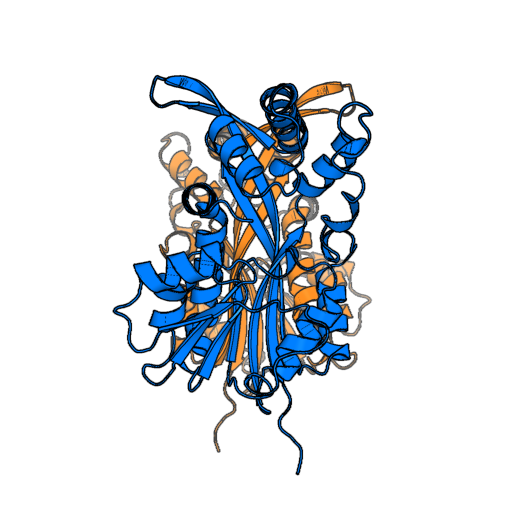797 -22.875 1.805 1 98.25 105 SER A N 1
ATOM 828 C CA . SER A 1 105 ? -15.383 -21.672 2.379 1 98.25 105 SER A CA 1
ATOM 829 C C . SER A 1 105 ? -14.5 -20.453 2.115 1 98.25 105 SER A C 1
ATOM 831 O O . SER A 1 105 ? -14.992 -19.328 2.01 1 98.25 105 SER A O 1
ATOM 833 N N . ASN A 1 106 ? -13.227 -20.75 2.043 1 98.56 106 ASN A N 1
ATOM 834 C CA . ASN A 1 106 ? -12.289 -19.656 1.807 1 98.56 106 ASN A CA 1
ATOM 835 C C . ASN A 1 106 ? -11.125 -20.094 0.919 1 98.56 106 ASN A C 1
ATOM 837 O O . ASN A 1 106 ? -10.664 -21.234 1.017 1 98.56 106 ASN A O 1
ATOM 841 N N . VAL A 1 107 ? -10.727 -19.219 0.079 1 98.88 107 VAL A N 1
ATOM 842 C CA . VAL A 1 107 ? -9.547 -19.406 -0.759 1 98.88 107 VAL A CA 1
ATOM 843 C C . VAL A 1 107 ? -8.508 -18.328 -0.449 1 98.88 107 VAL A C 1
ATOM 845 O O . VAL A 1 107 ? -8.844 -17.141 -0.388 1 98.88 107 VAL A O 1
ATOM 848 N N . LEU A 1 108 ? -7.32 -18.734 -0.187 1 98.88 108 LEU A N 1
ATOM 849 C CA . LEU A 1 108 ? -6.18 -17.844 0.003 1 98.88 108 LEU A CA 1
ATOM 850 C C . LEU A 1 108 ? -5.117 -18.078 -1.062 1 98.88 108 LEU A C 1
ATOM 852 O O . LEU A 1 108 ? -4.957 -19.203 -1.542 1 98.88 108 LEU A O 1
ATOM 856 N N . SER A 1 109 ? -4.441 -17.078 -1.45 1 98.88 109 SER A N 1
ATOM 857 C CA . SER A 1 109 ? -3.334 -17.203 -2.393 1 98.88 109 SER A CA 1
ATOM 858 C C . SER A 1 109 ? -2.352 -16.047 -2.24 1 98.88 109 SER A C 1
ATOM 860 O O . SER A 1 109 ? -2.73 -14.883 -2.383 1 98.88 109 SER A O 1
ATOM 862 N N . PHE A 1 110 ? -1.13 -16.344 -1.988 1 98.38 110 PHE A N 1
ATOM 863 C CA . PHE A 1 110 ? -0.101 -15.336 -1.784 1 98.38 110 PHE A CA 1
ATOM 864 C C . PHE A 1 110 ? 1.103 -15.594 -2.682 1 98.38 110 PHE A C 1
ATOM 866 O O . PHE A 1 110 ? 1.863 -16.531 -2.449 1 98.38 110 PHE A O 1
ATOM 873 N N . TYR A 1 111 ? 1.261 -14.727 -3.73 1 96.12 111 TYR A N 1
ATOM 874 C CA . TYR A 1 111 ? 2.389 -14.727 -4.656 1 96.12 111 TYR A CA 1
ATOM 875 C C . TYR A 1 111 ? 2.338 -15.945 -5.574 1 96.12 111 TYR A C 1
ATOM 877 O O . TYR A 1 111 ? 3.361 -16.594 -5.812 1 96.12 111 TYR A O 1
ATOM 885 N N . CYS A 1 112 ? 1.218 -16.234 -6.094 1 96.62 112 CYS A N 1
ATOM 886 C CA . CYS A 1 112 ? 1.065 -17.375 -6.992 1 96.62 112 CYS A CA 1
ATOM 887 C C . CYS A 1 112 ? 0.459 -16.938 -8.32 1 96.62 112 CYS A C 1
ATOM 889 O O . CYS A 1 112 ? 0.965 -17.297 -9.391 1 96.62 112 CYS A O 1
ATOM 891 N N . LEU A 1 113 ? -0.491 -16.062 -8.32 1 97.56 113 LEU A N 1
ATOM 892 C CA . LEU A 1 113 ? -1.39 -15.852 -9.453 1 97.56 113 LEU A CA 1
ATOM 893 C C . LEU A 1 113 ? -0.687 -15.094 -10.57 1 97.56 113 LEU A C 1
ATOM 895 O O . LEU A 1 113 ? -1.146 -15.102 -11.711 1 97.56 113 LEU A O 1
ATOM 899 N N . HIS A 1 114 ? 0.451 -14.398 -10.258 1 95.19 114 HIS A N 1
ATOM 900 C CA . HIS A 1 114 ? 1.207 -13.727 -11.312 1 95.19 114 HIS A CA 1
ATOM 901 C C . HIS A 1 114 ? 1.951 -14.734 -12.188 1 95.19 114 HIS A C 1
ATOM 903 O O . HIS A 1 114 ? 2.426 -14.383 -13.273 1 95.19 114 HIS A O 1
ATOM 909 N N . TRP A 1 115 ? 2.014 -15.969 -11.797 1 92.12 115 TRP A N 1
ATOM 910 C CA . TRP A 1 115 ? 2.668 -17.016 -12.578 1 92.12 115 TRP A CA 1
ATOM 911 C C . TRP A 1 115 ? 1.688 -17.656 -13.555 1 92.12 115 TRP A C 1
ATOM 913 O O . TRP A 1 115 ? 2.088 -18.422 -14.43 1 92.12 115 TRP A O 1
ATOM 923 N N . CYS A 1 116 ? 0.414 -17.391 -13.367 1 93.75 116 CYS A N 1
ATOM 924 C CA . CYS A 1 116 ? -0.603 -17.984 -14.234 1 93.75 116 CYS A CA 1
ATOM 925 C C . CYS A 1 116 ? -0.598 -17.344 -15.609 1 93.75 116 CYS A C 1
ATOM 927 O O . CYS A 1 116 ? -0.463 -16.125 -15.727 1 93.75 116 CYS A O 1
ATOM 929 N N . HIS A 1 117 ? -0.768 -18.125 -16.609 1 91.44 117 HIS A N 1
ATOM 930 C CA . HIS A 1 117 ? -0.822 -17.641 -17.984 1 91.44 117 HIS A CA 1
ATOM 931 C C . HIS A 1 117 ? -2.209 -17.109 -18.312 1 91.44 117 HIS A C 1
ATOM 933 O O . HIS A 1 117 ? -2.338 -16.125 -19.062 1 91.44 117 HIS A O 1
ATOM 939 N N . ASN A 1 118 ? -3.117 -17.781 -17.875 1 94.19 118 ASN A N 1
ATOM 940 C CA . ASN A 1 118 ? -4.504 -17.359 -18.047 1 94.19 118 ASN A CA 1
ATOM 941 C C . ASN A 1 118 ? -5.145 -16.969 -16.719 1 94.19 118 ASN A C 1
ATOM 943 O O . ASN A 1 118 ? -5.773 -17.781 -16.047 1 94.19 118 ASN A O 1
ATOM 947 N N . SER A 1 119 ? -5.027 -15.68 -16.438 1 95.31 119 SER A N 1
ATOM 948 C CA . SER A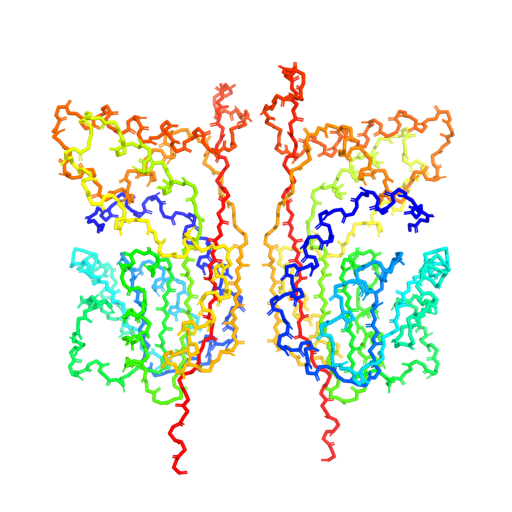 1 119 ? -5.527 -15.164 -15.172 1 95.31 119 SER A CA 1
ATOM 949 C C . SER A 1 119 ? -7.043 -15.297 -15.078 1 95.31 119 SER A C 1
ATOM 951 O O . SER A 1 119 ? -7.582 -15.555 -14 1 95.31 119 SER A O 1
ATOM 953 N N . TRP A 1 120 ? -7.723 -15.156 -16.188 1 96.19 120 TRP A N 1
ATOM 954 C CA . TRP A 1 120 ? -9.172 -15.297 -16.203 1 96.19 120 TRP A CA 1
ATOM 955 C C . TRP A 1 120 ? -9.594 -16.688 -15.758 1 96.19 120 TRP A C 1
ATOM 957 O O . TRP A 1 120 ? -10.469 -16.844 -14.906 1 96.19 120 TRP A O 1
ATOM 967 N N . ARG A 1 121 ? -8.961 -17.672 -16.281 1 97.5 121 ARG A N 1
ATOM 968 C CA . ARG A 1 121 ? -9.266 -19.047 -15.93 1 97.5 121 ARG A CA 1
ATOM 969 C C . ARG A 1 121 ? -8.93 -19.312 -14.461 1 97.5 121 ARG A C 1
ATOM 971 O O . ARG A 1 121 ? -9.656 -20.031 -13.781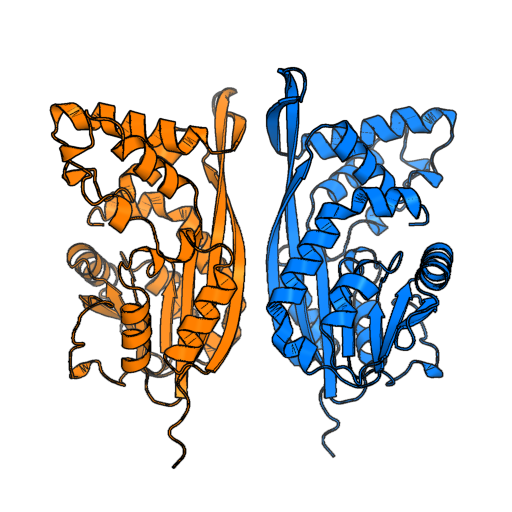 1 97.5 121 ARG A O 1
ATOM 978 N N . ALA A 1 122 ? -7.797 -18.781 -14.039 1 98.31 122 ALA A N 1
ATOM 979 C CA . ALA A 1 122 ? -7.414 -18.953 -12.641 1 98.31 122 ALA A CA 1
ATOM 980 C C . ALA A 1 122 ? -8.484 -18.422 -11.703 1 98.31 122 ALA A C 1
ATOM 982 O O . ALA A 1 122 ? -8.922 -19.109 -10.781 1 98.31 122 ALA A O 1
ATOM 983 N N . PHE A 1 123 ? -8.992 -17.188 -11.945 1 98.69 123 PHE A N 1
ATOM 984 C CA . PHE A 1 123 ? -10 -16.594 -11.086 1 98.69 123 PHE A CA 1
ATOM 985 C C . PHE A 1 123 ? -11.344 -17.281 -11.242 1 98.69 123 PHE A C 1
ATOM 987 O O . PHE A 1 123 ? -12.094 -17.422 -10.273 1 98.69 123 PHE A O 1
ATOM 994 N N . ASP A 1 124 ? -11.602 -17.734 -12.461 1 98.62 124 ASP A N 1
ATOM 995 C CA . ASP A 1 124 ? -12.812 -18.531 -12.68 1 98.62 124 ASP A CA 1
ATOM 996 C C . ASP A 1 124 ? -12.789 -19.812 -11.844 1 98.62 124 ASP A C 1
ATOM 998 O O . ASP A 1 124 ? -13.789 -20.172 -11.227 1 98.62 124 ASP A O 1
ATOM 1002 N N . ASN A 1 125 ? -11.672 -20.469 -11.844 1 98.88 125 ASN A N 1
ATOM 1003 C CA . ASN A 1 125 ? -11.531 -21.703 -11.07 1 98.88 125 ASN A CA 1
ATOM 1004 C C . ASN A 1 125 ? -11.578 -21.422 -9.57 1 98.88 125 ASN A C 1
ATOM 1006 O O . ASN A 1 125 ? -12.125 -22.234 -8.812 1 98.88 125 ASN A O 1
ATOM 1010 N N . ILE A 1 126 ? -10.992 -20.297 -9.148 1 98.88 126 ILE A N 1
ATOM 1011 C CA . ILE A 1 126 ? -11.109 -19.906 -7.746 1 98.88 126 ILE A CA 1
ATOM 1012 C C . ILE A 1 126 ? -12.578 -19.719 -7.375 1 98.88 126 ILE A C 1
ATOM 1014 O O . ILE A 1 126 ? -13.016 -20.172 -6.312 1 98.88 126 ILE A O 1
ATOM 1018 N N . TYR A 1 127 ? -13.312 -19.109 -8.25 1 98.81 127 TYR A N 1
ATOM 1019 C CA . TYR A 1 127 ? -14.75 -18.922 -8.062 1 98.81 127 TYR A CA 1
ATOM 1020 C C . TYR A 1 127 ? -15.461 -20.266 -7.922 1 98.81 127 TYR A C 1
ATOM 1022 O O . TYR A 1 127 ? -16.297 -20.438 -7.039 1 98.81 127 TYR A O 1
ATOM 1030 N N . LYS A 1 128 ? -15.078 -21.234 -8.719 1 98.69 128 LYS A N 1
ATOM 1031 C CA . LYS A 1 128 ? -15.703 -22.562 -8.727 1 98.69 128 LYS A CA 1
ATOM 1032 C C . LYS A 1 128 ? -15.32 -23.359 -7.488 1 98.69 128 LYS A C 1
ATOM 1034 O O . LYS A 1 128 ? -16.094 -24.203 -7.027 1 98.69 128 LYS A O 1
ATOM 1039 N N . LEU A 1 129 ? -14.141 -23.109 -6.969 1 98.75 129 LEU A N 1
ATOM 1040 C CA . LEU A 1 129 ? -13.703 -23.781 -5.754 1 98.75 129 LEU A CA 1
ATOM 1041 C C . LEU A 1 129 ? -14.555 -23.375 -4.559 1 98.75 129 LEU A C 1
ATOM 1043 O O . LEU A 1 129 ? -14.797 -24.172 -3.654 1 98.75 129 LEU A O 1
ATOM 1047 N N . LEU A 1 130 ? -15.008 -22.141 -4.582 1 98.75 130 LEU A N 1
ATOM 1048 C CA . LEU A 1 130 ? -15.688 -21.547 -3.438 1 98.75 130 LEU A CA 1
ATOM 1049 C C . LEU A 1 130 ? -17.141 -22.016 -3.352 1 98.75 130 LEU A C 1
ATOM 1051 O O . LEU A 1 130 ? -17.812 -22.141 -4.371 1 98.75 130 LEU A O 1
ATOM 1055 N N . ARG A 1 131 ? -17.578 -22.281 -2.172 1 98 131 ARG A N 1
ATOM 1056 C CA . ARG A 1 131 ? -19.016 -22.406 -1.909 1 98 131 ARG A CA 1
ATOM 1057 C C . ARG A 1 131 ? -19.719 -21.062 -2.059 1 98 131 ARG A C 1
ATOM 1059 O O . ARG A 1 131 ? -19.078 -20 -1.941 1 98 131 ARG A O 1
ATOM 1066 N N . PRO A 1 132 ? -21.047 -21.141 -2.309 1 97.69 132 PRO A N 1
ATOM 1067 C CA . PRO A 1 132 ? -21.766 -19.875 -2.24 1 97.69 132 PRO A CA 1
ATOM 1068 C C . PRO A 1 132 ? -21.562 -19.141 -0.917 1 97.69 132 PRO A C 1
ATOM 1070 O O . PRO A 1 132 ? -21.625 -19.75 0.151 1 97.69 132 PRO A O 1
ATOM 1073 N N . GLY A 1 133 ? -21.25 -17.891 -0.994 1 97.5 133 GLY A N 1
ATOM 1074 C CA . GLY A 1 133 ? -20.984 -17.109 0.2 1 97.5 133 GLY A CA 1
ATOM 1075 C C . GLY A 1 133 ? -19.531 -17.156 0.631 1 97.5 133 GLY A C 1
ATOM 1076 O O . GLY A 1 133 ? -19.125 -16.438 1.54 1 97.5 133 GLY A O 1
ATOM 1077 N N . GLY A 1 134 ? -18.766 -18.031 -0.024 1 98.19 134 GLY A N 1
ATOM 1078 C CA . GLY A 1 134 ? -17.359 -18.156 0.313 1 98.19 134 GLY A CA 1
ATOM 1079 C C . GLY A 1 134 ? -16.531 -16.938 -0.086 1 98.19 134 GLY A C 1
ATOM 1080 O O . GLY A 1 134 ? -17 -16.109 -0.87 1 98.19 134 GLY A O 1
ATOM 1081 N N . LYS A 1 135 ? -15.344 -16.797 0.494 1 98.44 135 LYS A N 1
ATOM 1082 C CA . LYS A 1 135 ? -14.516 -15.617 0.254 1 98.44 135 LYS A CA 1
ATOM 1083 C C . LYS A 1 135 ? -13.109 -16.016 -0.182 1 98.44 135 LYS A C 1
ATOM 1085 O O . LYS A 1 135 ? -12.664 -17.141 0.065 1 98.44 135 LYS A O 1
ATOM 1090 N N . ALA A 1 136 ? -12.484 -15.094 -0.862 1 98.81 136 ALA A N 1
ATOM 1091 C CA . ALA A 1 136 ? -11.102 -15.297 -1.282 1 98.81 136 ALA A CA 1
ATOM 1092 C C . ALA A 1 136 ? -10.25 -14.07 -0.959 1 98.81 136 ALA A C 1
ATOM 1094 O O . ALA A 1 136 ? -10.695 -12.93 -1.132 1 98.81 136 ALA A O 1
ATOM 1095 N N . LEU A 1 137 ? -9.102 -14.273 -0.375 1 98.88 137 LEU A N 1
ATOM 1096 C CA . LEU A 1 137 ? -8.062 -13.273 -0.176 1 98.88 137 LEU A CA 1
ATOM 1097 C C . LEU A 1 137 ? -6.809 -13.625 -0.975 1 98.88 137 LEU A C 1
ATOM 1099 O O . LEU A 1 137 ? -6.168 -14.641 -0.72 1 98.88 137 LEU A O 1
ATOM 1103 N N . VAL A 1 138 ? -6.504 -12.766 -1.938 1 98.81 138 VAL A N 1
ATOM 1104 C CA . VAL A 1 138 ? -5.379 -13.094 -2.809 1 98.81 138 VAL A CA 1
ATOM 1105 C C . VAL A 1 138 ? -4.426 -11.898 -2.891 1 98.81 138 VAL A C 1
ATOM 1107 O O . VAL A 1 138 ? -4.852 -10.75 -2.775 1 98.81 138 VAL A O 1
ATOM 1110 N N . MET A 1 139 ? -3.176 -12.156 -3.033 1 98.62 139 MET A N 1
ATOM 1111 C CA . MET A 1 139 ? -2.117 -11.18 -3.254 1 98.62 139 MET A CA 1
ATOM 1112 C C . MET A 1 139 ? -1.077 -11.711 -4.234 1 98.62 139 MET A C 1
ATOM 1114 O O . MET A 1 139 ? -0.63 -12.852 -4.113 1 98.62 139 MET A O 1
ATOM 1118 N N . PHE A 1 140 ? -0.712 -10.906 -5.211 1 98.12 140 PHE A N 1
ATOM 1119 C CA . PHE A 1 140 ? 0.257 -11.359 -6.199 1 98.12 140 PHE A CA 1
ATOM 1120 C C . PHE A 1 140 ? 0.939 -10.18 -6.879 1 98.12 140 PHE A C 1
ATOM 1122 O O . PHE A 1 140 ? 0.502 -9.039 -6.734 1 98.12 140 PHE A O 1
ATOM 1129 N N . LEU A 1 141 ? 2.012 -10.461 -7.52 1 96.69 141 LEU A N 1
ATOM 1130 C CA . LEU A 1 141 ? 2.824 -9.445 -8.172 1 96.69 141 LEU A CA 1
ATOM 1131 C C . LEU A 1 141 ? 2.094 -8.859 -9.375 1 96.69 141 LEU A C 1
ATOM 1133 O O . LEU A 1 141 ? 1.618 -9.594 -10.242 1 96.69 141 LEU A O 1
ATOM 1137 N N . ALA A 1 142 ? 1.973 -7.527 -9.398 1 96.94 142 ALA A N 1
ATOM 1138 C CA . ALA A 1 142 ? 1.326 -6.824 -10.508 1 96.94 142 ALA A CA 1
ATOM 1139 C C . ALA A 1 142 ? 2.357 -6.312 -11.508 1 96.94 142 ALA A C 1
ATOM 1141 O O . ALA A 1 142 ? 2.105 -6.297 -12.711 1 96.94 142 ALA A O 1
ATOM 1142 N N . TRP A 1 143 ? 3.436 -5.848 -10.969 1 96.5 143 TRP A N 1
ATOM 1143 C CA . TRP A 1 143 ? 4.438 -5.227 -11.828 1 96.5 143 TRP A CA 1
ATOM 1144 C C . TRP A 1 143 ? 5.828 -5.344 -11.219 1 96.5 143 TRP A C 1
ATOM 1146 O O . TRP A 1 143 ? 6.004 -5.152 -10.016 1 96.5 143 TRP A O 1
ATOM 1156 N N . ASN A 1 144 ? 6.785 -5.711 -12.008 1 95.62 144 ASN A N 1
ATOM 1157 C CA . ASN A 1 144 ? 8.211 -5.719 -11.703 1 95.62 144 ASN A CA 1
ATOM 1158 C C . ASN A 1 144 ? 9.055 -5.629 -12.977 1 95.62 144 ASN A C 1
ATOM 1160 O O . ASN A 1 144 ? 8.844 -6.395 -13.922 1 95.62 144 ASN A O 1
ATOM 1164 N N . ASP A 1 145 ? 9.969 -4.801 -13.008 1 92 145 ASP A N 1
ATOM 1165 C CA . ASP A 1 145 ? 10.734 -4.57 -14.234 1 92 145 ASP A CA 1
ATOM 1166 C C . ASP A 1 145 ? 11.625 -5.77 -14.562 1 92 145 ASP A C 1
ATOM 1168 O O . ASP A 1 145 ? 12.188 -5.852 -15.656 1 92 145 ASP A O 1
ATOM 1172 N N . GLY A 1 146 ? 11.781 -6.691 -13.617 1 90.88 146 GLY A N 1
ATOM 1173 C CA . GLY A 1 146 ? 12.469 -7.938 -13.914 1 90.88 146 GLY A CA 1
ATOM 1174 C C . GLY A 1 146 ? 11.867 -8.688 -15.086 1 90.88 146 GLY A C 1
ATOM 1175 O O . GLY A 1 146 ? 12.578 -9.352 -15.844 1 90.88 146 GLY A O 1
ATOM 1176 N N . PHE A 1 147 ? 10.602 -8.547 -15.227 1 92.44 147 PHE A N 1
ATOM 1177 C CA . PHE A 1 147 ? 9.93 -9.203 -16.344 1 92.44 147 PHE A CA 1
ATOM 1178 C C . PHE A 1 147 ? 10.359 -8.586 -17.672 1 92.44 147 PHE A C 1
ATOM 1180 O O . PHE A 1 147 ? 10.461 -9.281 -18.688 1 92.44 147 PHE A O 1
ATOM 1187 N N . ASP A 1 148 ? 10.625 -7.301 -17.656 1 93.25 148 ASP A N 1
ATOM 1188 C CA . ASP A 1 148 ? 11.094 -6.625 -18.875 1 93.25 148 ASP A CA 1
ATOM 1189 C C . ASP A 1 148 ? 12.477 -7.129 -19.281 1 93.25 148 ASP A C 1
ATOM 1191 O O . ASP A 1 148 ? 12.805 -7.16 -20.469 1 93.25 148 ASP A O 1
ATOM 1195 N N . ALA A 1 149 ? 13.234 -7.473 -18.297 1 92.25 149 ALA A N 1
ATOM 1196 C CA . ALA A 1 149 ? 14.57 -8.008 -18.562 1 92.25 149 ALA A CA 1
ATOM 1197 C C . ALA A 1 149 ? 14.492 -9.297 -19.375 1 92.25 149 ALA A C 1
ATOM 1199 O O . ALA A 1 149 ? 15.305 -9.516 -20.281 1 92.25 149 ALA A O 1
ATOM 1200 N N . TYR A 1 150 ? 13.5 -10.172 -19.062 1 91.5 150 TYR A N 1
ATOM 1201 C CA . TYR A 1 150 ? 13.32 -11.398 -19.828 1 91.5 150 TYR A CA 1
ATOM 1202 C C . TYR A 1 150 ? 13.086 -11.086 -21.312 1 91.5 150 TYR A C 1
ATOM 1204 O O . TYR A 1 150 ? 13.633 -11.758 -22.188 1 91.5 150 TYR A O 1
ATOM 1212 N N . MET A 1 151 ? 12.352 -10.016 -21.516 1 93.19 151 MET A N 1
ATOM 1213 C CA . MET A 1 151 ? 12.023 -9.641 -22.891 1 93.19 151 MET A CA 1
ATOM 1214 C C . MET A 1 151 ? 13.258 -9.102 -23.609 1 93.19 151 MET A C 1
ATOM 1216 O O . MET A 1 151 ? 13.453 -9.367 -24.797 1 93.19 151 MET A O 1
ATOM 1220 N N . ARG A 1 152 ? 14.055 -8.43 -22.922 1 94.31 152 ARG A N 1
ATOM 1221 C CA . ARG A 1 152 ? 15.281 -7.906 -23.516 1 94.31 152 ARG A CA 1
ATOM 1222 C C . ARG A 1 152 ? 16.266 -9.031 -23.828 1 94.31 152 ARG A C 1
ATOM 1224 O O . ARG A 1 152 ? 16.875 -9.047 -24.891 1 94.31 152 ARG A O 1
ATOM 1231 N N . ILE A 1 153 ? 16.391 -9.961 -22.922 1 94.62 153 ILE A N 1
ATOM 1232 C CA . ILE A 1 153 ? 17.297 -11.086 -23.109 1 94.62 153 ILE A CA 1
ATOM 1233 C C . ILE A 1 153 ? 16.828 -11.953 -24.266 1 94.62 153 ILE A C 1
ATOM 1235 O O . ILE A 1 153 ? 17.641 -12.484 -25.016 1 94.62 153 ILE A O 1
ATOM 1239 N N . HIS A 1 154 ? 15.523 -12.031 -24.375 1 94.69 154 HIS A N 1
ATOM 1240 C CA . HIS A 1 154 ? 14.922 -12.805 -25.453 1 94.69 154 HIS A CA 1
ATOM 1241 C C . HIS A 1 154 ? 15.328 -12.258 -26.812 1 94.69 154 HIS A C 1
ATOM 1243 O O . HIS A 1 154 ? 15.359 -13 -27.797 1 94.69 154 HIS A O 1
ATOM 1249 N N . GLU A 1 155 ? 15.688 -11 -26.906 1 94.25 155 GLU A N 1
ATOM 1250 C CA . GLU A 1 155 ? 16.078 -10.375 -28.156 1 94.25 155 GLU A CA 1
ATOM 1251 C C . GLU A 1 155 ? 17.5 -10.75 -28.547 1 94.25 155 GLU A C 1
ATOM 1253 O O . GLU A 1 155 ? 17.938 -10.516 -29.672 1 94.25 155 GLU A O 1
ATOM 1258 N N . ASN A 1 156 ? 18.266 -11.242 -27.609 1 94 156 ASN A N 1
ATOM 1259 C CA . ASN A 1 156 ? 19.609 -11.703 -27.891 1 94 156 ASN A CA 1
ATOM 1260 C C . ASN A 1 156 ? 19.609 -13.055 -28.609 1 94 156 ASN A C 1
ATOM 1262 O O . ASN A 1 156 ? 19.156 -14.055 -28.047 1 94 156 ASN A O 1
ATOM 1266 N N . PRO A 1 157 ? 20.094 -13.164 -29.812 1 94.19 157 PRO A N 1
ATOM 1267 C CA . PRO A 1 157 ? 20.062 -14.391 -30.609 1 94.19 157 PRO A CA 1
ATOM 1268 C C . PRO A 1 157 ? 20.703 -15.578 -29.891 1 94.19 157 PRO A C 1
ATOM 1270 O O . PRO A 1 157 ? 20.375 -16.734 -30.172 1 94.19 157 PRO A O 1
ATOM 1273 N N . ARG A 1 158 ? 21.594 -15.258 -28.984 1 94.31 158 ARG A N 1
ATOM 1274 C CA . ARG A 1 158 ? 22.312 -16.312 -28.281 1 94.31 158 ARG A CA 1
ATOM 1275 C C . ARG A 1 158 ? 21.391 -17.078 -27.344 1 94.31 158 ARG A C 1
ATOM 1277 O O . ARG A 1 158 ? 21.578 -18.281 -27.125 1 94.31 158 ARG A O 1
ATOM 1284 N N . TYR A 1 159 ? 20.312 -16.391 -26.844 1 95.62 159 TYR A N 1
ATOM 1285 C CA . TYR A 1 159 ? 19.453 -17 -25.844 1 95.62 159 TYR A CA 1
ATOM 1286 C C . TYR A 1 159 ? 18.047 -17.219 -26.375 1 95.62 159 TYR A C 1
ATOM 1288 O O . TYR A 1 159 ? 17.266 -17.984 -25.812 1 95.62 159 TYR A O 1
ATOM 1296 N N . LYS A 1 160 ? 17.703 -16.656 -27.469 1 95.31 160 LYS A N 1
ATOM 1297 C CA . LYS A 1 160 ? 16.359 -16.641 -28.062 1 95.31 160 LYS A CA 1
ATOM 1298 C C . LYS A 1 160 ? 15.828 -18.062 -28.25 1 95.31 160 LYS A C 1
ATOM 1300 O O . LYS A 1 160 ? 14.68 -18.344 -27.922 1 95.31 160 LYS A O 1
ATOM 1305 N N . PRO A 1 161 ? 16.641 -18.984 -28.734 1 95.19 161 PRO A N 1
ATOM 1306 C CA . PRO A 1 161 ? 16.125 -20.328 -28.984 1 95.19 161 PRO A CA 1
ATOM 1307 C C . PRO A 1 161 ? 15.617 -21.016 -27.703 1 95.19 161 PRO A C 1
ATOM 1309 O O . PRO A 1 161 ? 14.773 -21.906 -27.781 1 95.19 161 PRO A O 1
ATOM 1312 N N . TYR A 1 162 ? 16.094 -20.562 -26.562 1 95.19 162 TYR A N 1
ATOM 1313 C CA . TYR A 1 162 ? 15.75 -21.219 -25.312 1 95.19 162 TYR A CA 1
ATOM 1314 C C . TYR A 1 162 ? 14.633 -20.453 -24.594 1 95.19 162 TYR A C 1
ATOM 1316 O O . TYR A 1 162 ? 14.188 -20.875 -23.516 1 95.19 162 TYR A O 1
ATOM 1324 N N . MET A 1 163 ? 14.195 -19.297 -25.172 1 95 163 MET A N 1
ATOM 1325 C CA . MET A 1 163 ? 13.219 -18.406 -24.531 1 95 163 MET A CA 1
ATOM 1326 C C . MET A 1 163 ? 12.117 -18.031 -25.516 1 95 163 MET A C 1
ATOM 1328 O O . MET A 1 163 ? 11.617 -16.906 -25.484 1 95 163 MET A O 1
ATOM 1332 N N . GLU A 1 164 ? 11.758 -18.859 -26.422 1 91.44 164 GLU A N 1
ATOM 1333 C CA . GLU A 1 164 ? 10.836 -18.531 -27.5 1 91.44 164 GLU A CA 1
ATOM 1334 C C . GLU A 1 164 ? 9.477 -18.109 -26.953 1 91.44 164 GLU A C 1
ATOM 1336 O O . GLU A 1 164 ? 8.797 -17.266 -27.562 1 91.44 164 GLU A O 1
ATOM 1341 N N . ASP A 1 165 ? 9.141 -18.594 -25.797 1 91.44 165 ASP A N 1
ATOM 1342 C CA . ASP A 1 165 ? 7.836 -18.281 -25.219 1 91.44 165 ASP A CA 1
ATOM 1343 C C . ASP A 1 165 ? 7.969 -17.297 -24.062 1 91.44 165 ASP A C 1
ATOM 1345 O O . ASP A 1 165 ? 7.168 -17.312 -23.125 1 91.44 165 ASP A O 1
ATOM 1349 N N . ALA A 1 166 ? 9.008 -16.453 -24.125 1 90.94 166 ALA A N 1
ATOM 1350 C CA . ALA A 1 166 ? 9.281 -15.508 -23.047 1 90.94 166 ALA A CA 1
ATOM 1351 C C . ALA A 1 166 ? 8.062 -14.648 -22.734 1 90.94 166 ALA A C 1
ATOM 1353 O O . ALA A 1 166 ? 7.793 -14.328 -21.578 1 90.94 166 ALA A O 1
ATOM 1354 N N . ASN A 1 167 ? 7.34 -14.281 -23.734 1 90.38 167 ASN A N 1
ATOM 1355 C CA . ASN A 1 167 ? 6.16 -13.438 -23.578 1 90.38 167 ASN A CA 1
ATOM 1356 C C . ASN A 1 167 ? 5.117 -14.094 -22.672 1 90.38 167 ASN A C 1
ATOM 1358 O O . ASN A 1 167 ? 4.344 -13.406 -22.016 1 90.38 167 ASN A O 1
ATOM 1362 N N . ARG A 1 168 ? 5.121 -15.391 -22.625 1 88.44 168 ARG A N 1
ATOM 1363 C CA . ARG A 1 168 ? 4.152 -16.141 -21.828 1 88.44 168 ARG A CA 1
ATOM 1364 C C . ARG A 1 168 ? 4.465 -16.031 -20.344 1 88.44 168 ARG A C 1
ATOM 1366 O O . ARG A 1 168 ? 3.615 -16.328 -19.5 1 88.44 168 ARG A O 1
ATOM 1373 N N . PHE A 1 169 ? 5.656 -15.594 -20.078 1 88.62 169 PHE A N 1
ATOM 1374 C CA . PHE A 1 169 ? 6.078 -15.562 -18.688 1 88.62 169 PHE A CA 1
ATOM 1375 C C . PHE A 1 169 ? 6.023 -14.141 -18.125 1 88.62 169 PHE A C 1
ATOM 1377 O O . PHE A 1 169 ? 6.449 -13.891 -17 1 88.62 169 PHE A O 1
ATOM 1384 N N . VAL A 1 170 ? 5.543 -13.203 -18.891 1 91.56 170 VAL A N 1
ATOM 1385 C CA . VAL A 1 170 ? 5.219 -11.867 -18.422 1 91.56 170 VAL A CA 1
ATOM 1386 C C . VAL A 1 170 ? 3.76 -11.82 -17.969 1 91.56 170 VAL A C 1
ATOM 1388 O O . VAL A 1 170 ? 2.848 -12.031 -18.766 1 91.56 170 VAL A O 1
ATOM 1391 N N . PRO A 1 171 ? 3.574 -11.547 -16.703 1 92.69 171 PRO A N 1
ATOM 1392 C CA . PRO A 1 171 ? 2.209 -11.586 -16.172 1 92.69 171 PRO A CA 1
ATOM 1393 C C . PRO A 1 171 ? 1.269 -10.617 -16.891 1 92.69 171 PRO A C 1
ATOM 1395 O O . PRO A 1 171 ? 1.693 -9.547 -17.328 1 92.69 171 PRO A O 1
ATOM 1398 N N . PHE A 1 172 ? -0.001 -10.961 -17 1 94.19 172 PHE A N 1
ATOM 1399 C CA . PHE A 1 172 ? -1.045 -10.172 -17.656 1 94.19 172 PHE A CA 1
ATOM 1400 C C . PHE A 1 172 ? -1.093 -8.766 -17.078 1 94.19 172 PHE A C 1
ATOM 1402 O O . PHE A 1 172 ? -1.066 -7.781 -17.812 1 94.19 172 PHE A O 1
ATOM 1409 N N . PHE A 1 173 ? -1.057 -8.633 -15.812 1 96.44 173 PHE A N 1
ATOM 1410 C CA . PHE A 1 173 ? -1.277 -7.355 -15.148 1 96.44 173 PHE A CA 1
ATOM 1411 C C . PHE A 1 173 ? -0.06 -6.449 -15.289 1 96.44 173 PHE A C 1
ATOM 1413 O O . PHE A 1 173 ? -0.165 -5.23 -15.141 1 96.44 173 PHE A O 1
ATOM 1420 N N . HIS A 1 174 ? 1.1 -7.051 -15.531 1 95.38 174 HIS A N 1
ATOM 1421 C CA . HIS A 1 174 ? 2.307 -6.266 -15.773 1 95.38 174 HIS A CA 1
ATOM 1422 C C . HIS A 1 174 ? 2.152 -5.379 -17 1 95.38 174 HIS A C 1
ATOM 1424 O O . HIS A 1 174 ? 2.732 -4.293 -17.062 1 95.38 174 HIS A O 1
ATOM 1430 N N . ARG A 1 175 ? 1.317 -5.785 -17.891 1 93.06 175 ARG A N 1
ATOM 1431 C CA . ARG A 1 175 ? 1.147 -5.098 -19.156 1 93.06 175 ARG A CA 1
ATOM 1432 C C . ARG A 1 175 ? 0.029 -4.062 -19.078 1 93.06 175 ARG A C 1
ATOM 1434 O O . ARG A 1 175 ? -0.175 -3.291 -20.016 1 93.06 175 ARG A O 1
ATOM 1441 N N . CYS A 1 176 ? -0.653 -4.062 -17.984 1 94 176 CYS A N 1
ATOM 1442 C CA . CYS A 1 176 ? -1.803 -3.176 -17.859 1 94 176 CYS A CA 1
ATOM 1443 C C . CYS A 1 176 ? -1.374 -1.79 -17.391 1 94 176 CYS A C 1
ATOM 1445 O O . CYS A 1 176 ? -0.55 -1.665 -16.484 1 94 176 CYS A O 1
ATOM 1447 N N . LYS A 1 177 ? -1.926 -0.779 -18.016 1 92.12 177 LYS A N 1
ATOM 1448 C CA . LYS A 1 177 ? -1.684 0.592 -17.578 1 92.12 177 LYS A CA 1
ATOM 1449 C C . LYS A 1 177 ? -2.223 0.822 -16.172 1 92.12 177 LYS A C 1
ATOM 1451 O O . LYS A 1 177 ? -1.544 1.416 -15.328 1 92.12 177 LYS A O 1
ATOM 1456 N N . ASP A 1 178 ? -3.414 0.312 -15.938 1 94.75 178 ASP A N 1
ATOM 1457 C CA . ASP A 1 178 ? -4.055 0.314 -14.625 1 94.75 178 ASP A CA 1
ATOM 1458 C C . ASP A 1 178 ? -4.41 -1.104 -14.18 1 94.75 178 ASP A C 1
ATOM 1460 O O . ASP A 1 178 ? -5.504 -1.595 -14.477 1 94.75 178 ASP A O 1
ATOM 1464 N N . SER A 1 179 ? -3.459 -1.668 -13.477 1 97.06 179 SER A N 1
ATOM 1465 C CA . SER A 1 179 ? -3.605 -3.072 -13.109 1 97.06 179 SER A CA 1
ATOM 1466 C C . SER A 1 179 ? -4.738 -3.27 -12.109 1 97.06 179 SER A C 1
ATOM 1468 O O . SER A 1 179 ? -5.426 -4.293 -12.133 1 97.06 179 SER A O 1
ATOM 1470 N N . ARG A 1 180 ? -4.953 -2.307 -11.219 1 97.06 180 ARG A N 1
ATOM 1471 C CA . ARG A 1 180 ? -6.051 -2.42 -10.258 1 97.06 180 ARG A CA 1
ATOM 1472 C C . ARG A 1 180 ? -7.398 -2.424 -10.961 1 97.06 180 ARG A C 1
ATOM 1474 O O . ARG A 1 180 ? -8.266 -3.242 -10.656 1 97.06 180 ARG A O 1
ATOM 1481 N N . ALA A 1 181 ? -7.578 -1.473 -11.898 1 95.75 181 ALA A N 1
ATOM 1482 C CA . ALA A 1 181 ? -8.828 -1.401 -12.656 1 95.75 181 ALA A CA 1
ATOM 1483 C C . ALA A 1 181 ? -9.062 -2.686 -13.445 1 95.75 181 ALA A C 1
ATOM 1485 O O . ALA A 1 181 ? -10.188 -3.189 -13.508 1 95.75 181 ALA A O 1
ATOM 1486 N N . ALA A 1 182 ? -7.988 -3.201 -14.016 1 97.38 182 ALA A N 1
ATOM 1487 C CA . ALA A 1 182 ? -8.078 -4.445 -14.773 1 97.38 182 ALA A CA 1
ATOM 1488 C C . ALA A 1 182 ? -8.508 -5.605 -13.883 1 97.38 182 ALA A C 1
ATOM 1490 O O . ALA A 1 182 ? -9.367 -6.402 -14.25 1 97.38 182 ALA A O 1
ATOM 1491 N N . LEU A 1 183 ? -7.91 -5.664 -12.719 1 98.25 183 LEU A N 1
ATOM 1492 C CA . LEU A 1 183 ? -8.266 -6.723 -11.781 1 98.25 183 LEU A CA 1
ATOM 1493 C C . LEU A 1 183 ? -9.711 -6.594 -11.336 1 98.25 183 LEU A C 1
ATOM 1495 O O . LEU A 1 183 ? -10.445 -7.586 -11.305 1 98.25 183 LEU A O 1
ATOM 1499 N N . ARG A 1 184 ? -10.094 -5.418 -11.008 1 97.19 184 ARG A N 1
ATOM 1500 C CA . ARG A 1 184 ? -11.469 -5.188 -10.562 1 97.19 184 ARG A CA 1
ATOM 1501 C C . ARG A 1 184 ? -12.469 -5.656 -11.617 1 97.19 184 ARG A C 1
ATOM 1503 O O . ARG A 1 184 ? -13.43 -6.352 -11.297 1 97.19 184 ARG A O 1
ATOM 1510 N N . LYS A 1 185 ? -12.234 -5.262 -12.812 1 97.06 185 LYS A N 1
ATOM 1511 C CA . LYS A 1 185 ? -13.117 -5.652 -13.914 1 97.06 185 LYS A CA 1
ATOM 1512 C C . LYS A 1 185 ? -13.164 -7.168 -14.07 1 97.06 185 LYS A C 1
ATOM 1514 O O . LYS A 1 185 ? -14.234 -7.746 -14.242 1 97.06 185 LYS A O 1
ATOM 1519 N N . MET A 1 186 ? -12.031 -7.785 -14.016 1 97.94 186 MET A N 1
ATOM 1520 C CA . MET A 1 186 ? -11.938 -9.242 -14.141 1 97.94 186 MET A CA 1
ATOM 1521 C C . MET A 1 186 ? -12.734 -9.93 -13.047 1 97.94 186 MET A C 1
ATOM 1523 O O . MET A 1 186 ? -13.516 -10.844 -13.32 1 97.94 186 MET A O 1
ATOM 1527 N N . LEU A 1 187 ? -12.562 -9.469 -11.828 1 98.56 187 LEU A N 1
ATOM 1528 C CA . LEU A 1 187 ? -13.25 -10.055 -10.688 1 98.56 187 LEU A CA 1
ATOM 1529 C C . LEU A 1 187 ? -14.766 -9.883 -10.812 1 98.56 187 LEU A C 1
ATOM 1531 O O . LEU A 1 187 ? -15.523 -10.812 -10.539 1 98.56 187 LEU A O 1
ATOM 1535 N N . GLU A 1 188 ? -15.172 -8.711 -11.242 1 97.75 188 GLU A N 1
ATOM 1536 C CA . GLU A 1 188 ? -16.594 -8.445 -11.461 1 97.75 188 GLU A CA 1
ATOM 1537 C C . GLU A 1 188 ? -17.156 -9.336 -12.562 1 97.75 188 GLU A C 1
ATOM 1539 O O . GLU A 1 188 ? -18.25 -9.891 -12.414 1 97.75 188 GLU A O 1
ATOM 1544 N N . ASP A 1 189 ? -16.406 -9.469 -13.633 1 98.19 189 ASP A N 1
ATOM 1545 C CA . ASP A 1 189 ? -16.859 -10.273 -14.773 1 98.19 189 ASP A CA 1
ATOM 1546 C C . ASP A 1 189 ? -16.984 -11.742 -14.391 1 98.19 189 ASP A C 1
ATOM 1548 O O . ASP A 1 189 ? -17.859 -12.453 -14.898 1 98.19 189 ASP A O 1
ATOM 1552 N N . VAL A 1 190 ? -16.125 -12.211 -13.539 1 98.19 190 VAL A N 1
ATOM 1553 C CA . VAL A 1 190 ? -16.188 -13.586 -13.055 1 98.19 190 VAL A CA 1
ATOM 1554 C C . VAL A 1 190 ? -17.422 -13.781 -12.195 1 98.19 190 VAL A C 1
ATOM 1556 O O . VAL A 1 190 ? -18 -14.875 -12.156 1 98.19 190 VAL A O 1
ATOM 1559 N N . GLY A 1 191 ? -17.828 -12.742 -11.422 1 98.19 191 GLY A N 1
ATOM 1560 C CA . GLY A 1 191 ? -19.047 -12.797 -10.633 1 98.19 191 GLY A CA 1
ATOM 1561 C C . GLY A 1 191 ? -18.812 -12.508 -9.156 1 98.19 191 GLY A C 1
ATOM 1562 O O . GLY A 1 191 ? -19.75 -12.602 -8.352 1 98.19 191 GLY A O 1
ATOM 1563 N N . PHE A 1 192 ? -17.641 -12.016 -8.805 1 98.56 192 PHE A N 1
ATOM 1564 C CA . PHE A 1 192 ? -17.312 -11.773 -7.402 1 98.56 192 PHE A CA 1
ATOM 1565 C C . PHE A 1 192 ? -17.922 -10.469 -6.922 1 98.56 192 PHE A C 1
ATOM 1567 O O . PHE A 1 192 ? -18.016 -9.5 -7.68 1 98.56 192 PHE A O 1
ATOM 1574 N N . GLU A 1 193 ? -18.391 -10.492 -5.695 1 97.75 193 GLU A N 1
ATOM 1575 C CA . GLU A 1 193 ? -18.531 -9.242 -4.945 1 97.75 193 GLU A CA 1
ATOM 1576 C C . GLU A 1 193 ? -17.188 -8.773 -4.398 1 97.75 193 GLU A C 1
ATOM 1578 O O . GLU A 1 193 ? -16.531 -9.5 -3.645 1 97.75 193 GLU A O 1
ATOM 1583 N N . ILE A 1 194 ? -16.844 -7.566 -4.711 1 97.19 194 ILE A N 1
ATOM 1584 C CA . ILE A 1 194 ? -15.523 -7.074 -4.32 1 97.19 194 ILE A CA 1
ATOM 1585 C C . ILE A 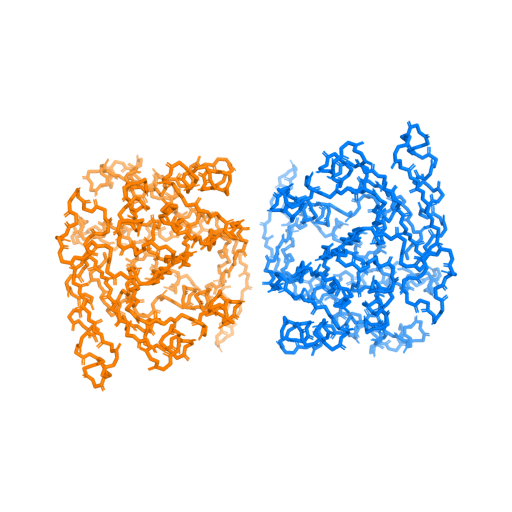1 194 ? -15.617 -6.363 -2.973 1 97.19 194 ILE A C 1
ATOM 1587 O O . ILE A 1 194 ? -16.297 -5.344 -2.846 1 97.19 194 ILE A O 1
ATOM 1591 N N . LEU A 1 195 ? -14.906 -6.926 -2.018 1 95.88 195 LEU A N 1
ATOM 1592 C CA . LEU A 1 195 ? -14.859 -6.328 -0.688 1 95.88 195 LEU A CA 1
ATOM 1593 C C . LEU A 1 195 ? -13.648 -5.41 -0.553 1 95.88 195 LEU A C 1
ATOM 1595 O O . LEU A 1 195 ? -13.68 -4.441 0.211 1 95.88 195 LEU A O 1
ATOM 1599 N N . HIS A 1 196 ? -12.586 -5.734 -1.244 1 96.31 196 HIS A N 1
ATOM 1600 C CA . HIS A 1 196 ? -11.383 -4.914 -1.285 1 96.31 196 HIS A CA 1
ATOM 1601 C C . HIS A 1 196 ? -10.562 -5.203 -2.537 1 96.31 196 HIS A C 1
ATOM 1603 O O . HIS A 1 196 ? -10.469 -6.352 -2.975 1 96.31 196 HIS A O 1
ATOM 1609 N N . CYS A 1 197 ? -10.039 -4.215 -3.125 1 97.56 197 CYS A N 1
ATOM 1610 C CA . CYS A 1 197 ? -9.156 -4.328 -4.273 1 97.56 197 CYS A CA 1
ATOM 1611 C C . CYS A 1 197 ? -8.172 -3.162 -4.328 1 97.56 197 CYS A C 1
ATOM 1613 O O . CYS A 1 197 ? -8.586 -2.006 -4.434 1 97.56 197 CYS A O 1
ATOM 1615 N N . SER A 1 198 ? -6.867 -3.484 -4.238 1 97.69 198 SER A N 1
ATOM 1616 C CA . SER A 1 198 ? -5.906 -2.387 -4.207 1 97.69 198 SER A CA 1
ATOM 1617 C C . SER A 1 198 ? -4.598 -2.781 -4.883 1 97.69 198 SER A C 1
ATOM 1619 O O . SER A 1 198 ? -4.273 -3.967 -4.977 1 97.69 198 SER A O 1
ATOM 1621 N N . ARG A 1 199 ? -3.961 -1.825 -5.457 1 97.69 199 ARG A N 1
ATOM 1622 C CA . ARG A 1 199 ? -2.572 -1.917 -5.902 1 97.69 199 ARG A CA 1
ATOM 1623 C C . ARG A 1 199 ? -1.631 -1.268 -4.895 1 97.69 199 ARG A C 1
ATOM 1625 O O . ARG A 1 199 ? -1.86 -0.137 -4.461 1 97.69 199 ARG A O 1
ATOM 1632 N N . ARG A 1 200 ? -0.588 -2.025 -4.516 1 97.25 200 ARG A N 1
ATOM 1633 C CA . ARG A 1 200 ? 0.304 -1.57 -3.457 1 97.25 200 ARG A CA 1
ATOM 1634 C C . ARG A 1 200 ? 1.751 -1.529 -3.938 1 97.25 200 ARG A C 1
ATOM 1636 O O . ARG A 1 200 ? 2.203 -2.439 -4.637 1 97.25 200 ARG A O 1
ATOM 1643 N N . GLU A 1 201 ? 2.402 -0.407 -3.518 1 97.25 201 GLU A N 1
ATOM 1644 C CA . GLU A 1 201 ? 3.846 -0.344 -3.729 1 97.25 201 GLU A CA 1
ATOM 1645 C C . GLU A 1 201 ? 4.594 -1.153 -2.672 1 97.25 201 GLU A C 1
ATOM 1647 O O . GLU A 1 201 ? 4.227 -1.137 -1.496 1 97.25 201 GLU A O 1
ATOM 1652 N N . LYS A 1 202 ? 5.555 -1.886 -3.104 1 97.62 202 LYS A N 1
ATOM 1653 C CA . LYS A 1 202 ? 6.504 -2.578 -2.234 1 97.62 202 LYS A CA 1
ATOM 1654 C C . LYS A 1 202 ? 7.938 -2.371 -2.709 1 97.62 202 LYS A C 1
ATOM 1656 O O . LYS A 1 202 ? 8.172 -1.986 -3.857 1 97.62 202 LYS A O 1
ATOM 1661 N N . SER A 1 203 ? 8.891 -2.525 -1.813 1 96.44 203 SER A N 1
ATOM 1662 C CA . SER A 1 203 ? 10.305 -2.512 -2.17 1 96.44 203 SER A CA 1
ATOM 1663 C C . SER A 1 203 ? 11.094 -3.547 -1.371 1 96.44 203 SER A C 1
ATOM 1665 O O . SER A 1 203 ? 10.633 -4.008 -0.323 1 96.44 203 SER A O 1
ATOM 1667 N N . PHE A 1 204 ? 12.109 -3.961 -1.913 1 96.12 204 PHE A N 1
ATOM 1668 C CA . PHE A 1 204 ? 13.031 -4.883 -1.256 1 96.12 204 PHE A CA 1
ATOM 1669 C C . PHE A 1 204 ? 14.477 -4.551 -1.602 1 96.12 204 PHE A C 1
ATOM 1671 O O . PHE A 1 204 ? 14.789 -4.238 -2.752 1 96.12 204 PHE A O 1
ATOM 1678 N N . VAL A 1 205 ? 15.359 -4.551 -0.609 1 94.69 205 VAL A N 1
ATOM 1679 C CA . VAL A 1 205 ? 16.781 -4.27 -0.816 1 94.69 205 VAL A CA 1
ATOM 1680 C C . VAL A 1 205 ? 17.562 -5.574 -0.794 1 94.69 205 VAL A C 1
ATOM 1682 O O . VAL A 1 205 ? 17.562 -6.289 0.21 1 94.69 205 VAL A O 1
ATOM 1685 N N . TYR A 1 206 ? 18.141 -5.902 -1.912 1 94.19 206 TYR A N 1
ATOM 1686 C CA . TYR A 1 206 ? 19.156 -6.941 -1.944 1 94.19 206 TYR A CA 1
ATOM 1687 C C . TYR A 1 206 ? 20.516 -6.395 -1.506 1 94.19 206 TYR A C 1
ATOM 1689 O O . TYR A 1 206 ? 21 -5.418 -2.074 1 94.19 206 TYR A O 1
ATOM 1697 N N . GLN A 1 207 ? 21.094 -7.035 -0.6 1 92.12 207 GLN A N 1
ATOM 1698 C CA . GLN A 1 207 ? 22.297 -6.504 0.032 1 92.12 207 GLN A CA 1
ATOM 1699 C C . GLN A 1 207 ? 23.453 -6.418 -0.962 1 92.12 207 GLN A C 1
ATOM 1701 O O . GLN A 1 207 ? 24.312 -5.555 -0.841 1 92.12 207 GLN A O 1
ATOM 1706 N N . ASN A 1 208 ? 23.484 -7.398 -1.856 1 92.19 208 ASN A N 1
ATOM 1707 C CA . ASN A 1 208 ? 24.5 -7.398 -2.906 1 92.19 208 ASN A CA 1
ATOM 1708 C C . ASN A 1 208 ? 24.016 -8.133 -4.152 1 92.19 208 ASN A C 1
ATOM 1710 O O . ASN A 1 208 ? 22.922 -8.688 -4.164 1 92.19 208 ASN A O 1
ATOM 1714 N N . MET A 1 209 ? 24.844 -8.148 -5.109 1 92 209 MET A N 1
ATOM 1715 C CA . MET A 1 209 ? 24.5 -8.695 -6.414 1 92 209 MET A CA 1
ATOM 1716 C C . MET A 1 209 ? 24.312 -10.211 -6.336 1 92 209 MET A C 1
ATOM 1718 O O . MET A 1 209 ? 23.5 -10.781 -7.055 1 92 209 MET A O 1
ATOM 1722 N N . GLN A 1 210 ? 25.016 -10.805 -5.48 1 91.69 210 GLN A N 1
ATOM 1723 C CA . GLN A 1 210 ? 24.938 -12.258 -5.344 1 91.69 210 GLN A CA 1
ATOM 1724 C C . GLN A 1 210 ? 23.562 -12.688 -4.812 1 91.69 210 GLN A C 1
ATOM 1726 O O . GLN A 1 210 ? 23 -13.688 -5.262 1 91.69 210 GLN A O 1
ATOM 1731 N N . ILE A 1 211 ? 23.078 -11.938 -3.895 1 91.5 211 ILE A N 1
ATOM 1732 C CA . ILE A 1 211 ? 21.781 -12.242 -3.32 1 91.5 211 ILE A CA 1
ATOM 1733 C C . ILE A 1 211 ? 20.688 -12.023 -4.375 1 91.5 211 ILE A C 1
ATOM 1735 O O . ILE A 1 211 ? 19.766 -12.836 -4.5 1 91.5 211 ILE A O 1
ATOM 1739 N N . LEU A 1 212 ? 20.844 -11.008 -5.164 1 93.56 212 LEU A N 1
ATOM 1740 C CA . LEU A 1 212 ? 19.922 -10.789 -6.27 1 93.56 212 LEU A CA 1
ATOM 1741 C C . LEU A 1 212 ? 19.969 -11.938 -7.27 1 93.56 212 LEU A C 1
ATOM 1743 O O . LEU A 1 212 ? 18.938 -12.438 -7.711 1 93.56 212 LEU A O 1
ATOM 1747 N N . LYS A 1 213 ? 21.141 -12.359 -7.57 1 92.94 213 LYS A N 1
ATOM 1748 C CA . LYS A 1 213 ? 21.328 -13.453 -8.523 1 92.94 213 LYS A CA 1
ATOM 1749 C C . LYS A 1 213 ? 20.625 -14.719 -8.055 1 92.94 213 LYS A C 1
ATOM 1751 O O . LYS A 1 213 ? 19.922 -15.367 -8.836 1 92.94 213 LYS A O 1
ATOM 1756 N N . ARG A 1 214 ? 20.797 -15.031 -6.855 1 90.25 214 ARG A N 1
ATOM 1757 C CA . ARG A 1 214 ? 20.156 -16.219 -6.301 1 90.25 214 ARG A CA 1
ATOM 1758 C C . ARG A 1 214 ? 18.641 -16.156 -6.422 1 90.25 214 ARG A C 1
ATOM 1760 O O . ARG A 1 214 ? 18 -17.141 -6.785 1 90.25 214 ARG A O 1
ATOM 1767 N N . HIS A 1 215 ? 18.141 -14.992 -6.16 1 90.56 215 HIS A N 1
ATOM 1768 C CA . HIS A 1 215 ? 16.703 -14.789 -6.27 1 90.56 215 HIS A CA 1
ATOM 1769 C C . HIS A 1 215 ? 16.234 -14.922 -7.715 1 90.56 215 HIS A C 1
ATOM 1771 O O . HIS A 1 215 ? 15.266 -15.633 -7.996 1 90.56 215 HIS A O 1
ATOM 1777 N N . MET A 1 216 ? 16.953 -14.32 -8.609 1 90.19 216 MET A N 1
ATOM 1778 C CA . MET A 1 216 ? 16.547 -14.289 -10.016 1 90.19 216 MET A CA 1
ATOM 1779 C C . MET A 1 216 ? 16.625 -15.68 -10.633 1 90.19 216 MET A C 1
ATOM 1781 O O . MET A 1 216 ? 15.789 -16.047 -11.461 1 90.19 216 MET A O 1
ATOM 1785 N N . ILE A 1 217 ? 17.562 -16.375 -10.203 1 87.69 217 ILE A N 1
ATOM 1786 C CA . ILE A 1 217 ? 17.75 -17.719 -10.742 1 87.69 217 ILE A CA 1
ATOM 1787 C C . ILE A 1 217 ? 16.672 -18.656 -10.195 1 87.69 217 ILE A C 1
ATOM 1789 O O . ILE A 1 217 ? 16.125 -19.484 -10.922 1 87.69 217 ILE A O 1
ATOM 1793 N N . ALA A 1 218 ? 16.312 -18.469 -8.961 1 83.75 218 ALA A N 1
ATOM 1794 C CA . ALA A 1 218 ? 15.32 -19.312 -8.297 1 83.75 218 ALA A CA 1
ATOM 1795 C C . ALA A 1 218 ? 13.953 -19.188 -8.953 1 83.75 218 ALA A C 1
ATOM 1797 O O . ALA A 1 218 ? 13.188 -20.156 -9.016 1 83.75 218 ALA A O 1
ATOM 1798 N N . VAL A 1 219 ? 13.695 -18.047 -9.539 1 84.44 219 VAL A N 1
ATOM 1799 C CA . VAL A 1 219 ? 12.352 -17.828 -10.055 1 84.44 219 VAL A CA 1
ATOM 1800 C C . VAL A 1 219 ? 12.375 -17.797 -11.578 1 84.44 219 VAL A C 1
ATOM 1802 O O . VAL A 1 219 ? 11.359 -17.531 -12.219 1 84.44 219 VAL A O 1
ATOM 1805 N N . ASN A 1 220 ? 13.523 -18 -12.195 1 88.12 220 ASN A N 1
ATOM 1806 C CA . ASN A 1 220 ? 13.664 -17.938 -13.641 1 88.12 220 ASN A CA 1
ATOM 1807 C C . ASN A 1 220 ? 13.117 -19.188 -14.328 1 88.12 220 ASN A C 1
ATOM 1809 O O . ASN A 1 220 ? 13.602 -20.281 -14.078 1 88.12 220 ASN A O 1
ATOM 1813 N N . PRO A 1 221 ? 12.203 -19.047 -15.227 1 86.75 221 PRO A N 1
ATOM 1814 C CA . PRO A 1 221 ? 11.578 -20.203 -15.844 1 86.75 221 PRO A CA 1
ATOM 1815 C C . PRO A 1 221 ? 12.414 -20.812 -16.969 1 86.75 221 PRO A C 1
ATOM 1817 O O . PRO A 1 221 ? 12.117 -21.906 -17.453 1 86.75 221 PRO A O 1
ATOM 1820 N N . PHE A 1 222 ? 13.523 -20.172 -17.344 1 91.5 222 PHE A N 1
ATOM 1821 C CA . PHE A 1 222 ? 14.227 -20.578 -18.547 1 91.5 222 PHE A CA 1
ATOM 1822 C C . PHE A 1 222 ? 15.523 -21.297 -18.219 1 91.5 222 PHE A C 1
ATOM 1824 O O . PHE A 1 222 ? 16.141 -21.922 -19.078 1 91.5 222 PHE A O 1
ATOM 1831 N N . ILE A 1 223 ? 15.938 -21.234 -17 1 89.12 223 ILE A N 1
ATOM 1832 C CA . ILE A 1 223 ? 17.266 -21.703 -16.609 1 89.12 223 ILE A CA 1
ATOM 1833 C C . ILE A 1 223 ? 17.422 -23.172 -16.984 1 89.12 223 ILE A C 1
ATOM 1835 O O . ILE A 1 223 ? 18.484 -23.594 -17.453 1 89.12 223 ILE A O 1
ATOM 1839 N N . SER A 1 224 ? 16.422 -23.969 -16.812 1 87.31 224 SER A N 1
ATOM 1840 C CA . SER A 1 224 ? 16.5 -25.406 -17.062 1 87.31 224 SER A CA 1
ATOM 1841 C C . SER A 1 224 ? 16.625 -25.703 -18.547 1 87.31 224 SER A C 1
ATOM 1843 O O . SER A 1 224 ? 17.047 -26.797 -18.938 1 87.31 224 SER A O 1
ATOM 1845 N N . ARG A 1 225 ? 16.297 -24.734 -19.359 1 93 225 ARG A N 1
ATOM 1846 C CA . ARG A 1 225 ? 16.328 -24.906 -20.812 1 93 225 ARG A CA 1
ATOM 1847 C C . ARG A 1 225 ? 17.703 -24.547 -21.375 1 93 225 ARG A C 1
ATOM 1849 O O . ARG A 1 225 ? 18 -24.859 -22.531 1 93 225 ARG A O 1
ATOM 1856 N N . ILE A 1 226 ? 18.469 -23.875 -20.578 1 94.44 226 ILE A N 1
ATOM 1857 C CA . ILE A 1 226 ? 19.75 -23.375 -21.047 1 94.44 226 ILE A CA 1
ATOM 1858 C C . ILE A 1 226 ? 20.797 -24.484 -20.969 1 94.44 226 ILE A C 1
ATOM 1860 O O . ILE A 1 226 ? 20.938 -25.141 -19.938 1 94.44 226 ILE A O 1
ATOM 1864 N N . PRO A 1 227 ? 21.516 -24.719 -22.047 1 95.31 227 PRO A N 1
ATOM 1865 C CA . PRO A 1 227 ? 22.578 -25.734 -22.016 1 95.31 227 PRO A CA 1
ATOM 1866 C C . PRO A 1 227 ? 23.641 -25.438 -20.969 1 95.31 227 PRO A C 1
ATOM 1868 O O . PRO A 1 227 ? 23.938 -24.266 -20.688 1 95.31 227 PRO A O 1
ATOM 1871 N N . ASP A 1 228 ? 24.266 -26.484 -20.484 1 94.25 228 ASP A N 1
ATOM 1872 C CA . ASP A 1 228 ? 25.203 -26.391 -19.375 1 94.25 228 ASP A CA 1
ATOM 1873 C C . ASP A 1 228 ? 26.359 -25.438 -19.703 1 94.25 228 ASP A C 1
ATOM 1875 O O . ASP A 1 228 ? 26.781 -24.656 -18.844 1 94.25 228 ASP A O 1
ATOM 1879 N N . HIS A 1 229 ? 26.797 -25.5 -20.891 1 94.38 229 HIS A N 1
ATOM 1880 C CA . HIS A 1 229 ? 27.984 -24.703 -21.25 1 94.38 229 HIS A CA 1
ATOM 1881 C C . HIS A 1 229 ? 27.641 -23.219 -21.328 1 94.38 229 HIS A C 1
ATOM 1883 O O . HIS A 1 229 ? 28.547 -22.375 -21.312 1 94.38 229 HIS A O 1
ATOM 1889 N N . LEU A 1 230 ? 26.344 -22.859 -21.359 1 95 230 LEU A N 1
ATOM 1890 C CA . LEU A 1 230 ? 25.906 -21.469 -21.469 1 95 230 LEU A CA 1
ATOM 1891 C C . LEU A 1 230 ? 25.297 -20.984 -20.156 1 95 230 LEU A C 1
ATOM 1893 O O . LEU A 1 230 ? 24.984 -19.797 -20.016 1 95 230 LEU A O 1
ATOM 1897 N N . LYS A 1 231 ? 25.078 -21.797 -19.203 1 94.75 231 LYS A N 1
ATOM 1898 C CA . LYS A 1 231 ? 24.281 -21.516 -18.016 1 94.75 231 LYS A CA 1
ATOM 1899 C C . LYS A 1 231 ? 24.875 -20.391 -17.188 1 94.75 231 LYS A C 1
ATOM 1901 O O . LYS A 1 231 ? 24.172 -19.453 -16.797 1 94.75 231 LYS A O 1
ATOM 1906 N N . GLU A 1 232 ? 26.156 -20.469 -16.969 1 94.81 232 GLU A N 1
ATOM 1907 C CA . GLU A 1 232 ? 26.812 -19.438 -16.172 1 94.81 232 GLU A CA 1
ATOM 1908 C C . GLU A 1 232 ? 26.703 -18.062 -16.844 1 94.81 232 GLU A C 1
ATOM 1910 O O . GLU A 1 232 ? 26.391 -17.062 -16.188 1 94.81 232 GLU A O 1
ATOM 1915 N N . GLU A 1 233 ? 27 -18.062 -18.094 1 95.75 233 GLU A N 1
ATOM 1916 C CA . GLU A 1 233 ? 26.891 -16.812 -18.844 1 95.75 233 GLU A CA 1
ATOM 1917 C C . GLU A 1 233 ? 25.469 -16.281 -18.812 1 95.75 233 GLU A C 1
ATOM 1919 O O . GLU A 1 233 ? 25.25 -15.078 -18.641 1 95.75 233 GLU A O 1
ATOM 1924 N N . PHE A 1 234 ? 24.531 -17.156 -19.078 1 96.12 234 PHE A N 1
ATOM 1925 C CA . PHE A 1 234 ? 23.125 -16.781 -19.078 1 96.12 234 PHE A CA 1
ATOM 1926 C C . PHE A 1 234 ? 22.734 -16.188 -17.734 1 96.12 234 PHE A C 1
ATOM 1928 O O . PHE A 1 234 ? 22.078 -15.148 -17.672 1 96.12 234 PHE A O 1
ATOM 1935 N N . GLU A 1 235 ? 23.141 -16.797 -16.641 1 94.81 235 GLU A N 1
ATOM 1936 C CA . GLU A 1 235 ? 22.844 -16.312 -15.297 1 94.81 235 GLU A CA 1
ATOM 1937 C C . GLU A 1 235 ? 23.391 -14.898 -15.094 1 94.81 235 GLU A C 1
ATOM 1939 O O . GLU A 1 235 ? 22.703 -14.039 -14.523 1 94.81 235 GLU A O 1
ATOM 1944 N N . ASN A 1 236 ? 24.547 -14.672 -15.594 1 94.94 236 ASN A N 1
ATOM 1945 C CA . ASN A 1 236 ? 25.172 -13.359 -15.461 1 94.94 236 ASN A CA 1
ATOM 1946 C C . ASN A 1 236 ? 24.438 -12.305 -16.281 1 94.94 236 ASN A C 1
ATOM 1948 O O . ASN A 1 236 ? 24.297 -11.164 -15.836 1 94.94 236 ASN A O 1
ATOM 1952 N N . VAL A 1 237 ? 24 -12.688 -17.422 1 95.44 237 VAL A N 1
ATOM 1953 C CA . VAL A 1 237 ? 23.266 -11.758 -18.281 1 95.44 237 VAL A CA 1
ATOM 1954 C C . VAL A 1 237 ? 21.922 -11.406 -17.625 1 95.44 237 VAL A C 1
ATOM 1956 O O . VAL A 1 237 ? 21.516 -10.242 -17.641 1 95.44 237 VAL A O 1
ATOM 1959 N N . VAL A 1 238 ? 21.281 -12.414 -17.031 1 94.5 238 VAL A N 1
ATOM 1960 C CA . VAL A 1 238 ? 20 -12.188 -16.359 1 94.5 238 VAL A CA 1
ATOM 1961 C C . VAL A 1 238 ? 20.172 -11.18 -15.234 1 94.5 238 VAL A C 1
ATOM 1963 O O . VAL A 1 238 ? 19.438 -10.188 -15.164 1 94.5 238 VAL A O 1
ATOM 1966 N N . VAL A 1 239 ? 21.109 -11.359 -14.438 1 94.31 239 VAL A N 1
ATOM 1967 C CA . VAL A 1 239 ? 21.297 -10.508 -13.273 1 94.31 239 VAL A CA 1
ATOM 1968 C C . VAL A 1 239 ? 21.672 -9.094 -13.727 1 94.31 239 VAL A C 1
ATOM 1970 O O . VAL A 1 239 ? 21.188 -8.109 -13.164 1 94.31 239 VAL A O 1
ATOM 1973 N N . ARG A 1 240 ? 22.484 -9 -14.719 1 94.19 240 ARG A N 1
ATOM 1974 C CA . ARG A 1 240 ? 22.891 -7.703 -15.234 1 94.19 240 ARG A CA 1
ATOM 1975 C C . ARG A 1 240 ? 21.703 -6.938 -15.812 1 94.19 240 ARG A C 1
ATOM 1977 O O . ARG A 1 240 ? 21.531 -5.754 -15.523 1 94.19 240 ARG A O 1
ATOM 1984 N N . GLU A 1 241 ? 20.922 -7.633 -16.594 1 94.5 241 GLU A N 1
ATOM 1985 C CA . GLU A 1 241 ? 19.766 -6.992 -17.234 1 94.5 241 GLU A CA 1
ATOM 1986 C C . GLU A 1 241 ? 18.734 -6.555 -16.188 1 94.5 241 GLU A C 1
ATOM 1988 O O . GLU A 1 241 ? 18.141 -5.48 -16.312 1 94.5 241 GLU A O 1
ATOM 1993 N N . VAL A 1 242 ? 18.578 -7.359 -15.18 1 94.69 242 VAL A N 1
ATOM 1994 C CA . VAL A 1 242 ? 17.609 -7.031 -14.125 1 94.69 242 VAL A CA 1
ATOM 1995 C C . VAL A 1 242 ? 18.156 -5.875 -13.281 1 94.69 242 VAL A C 1
ATOM 1997 O O . VAL A 1 242 ? 17.438 -4.898 -13.031 1 94.69 242 VAL A O 1
ATOM 2000 N N . ALA A 1 243 ? 19.406 -5.934 -12.906 1 93.88 243 ALA A N 1
ATOM 2001 C CA . ALA A 1 243 ? 20.031 -4.926 -12.047 1 93.88 243 ALA A CA 1
ATOM 2002 C C . ALA A 1 243 ? 20.078 -3.568 -12.742 1 93.88 243 ALA A C 1
ATOM 2004 O O . ALA A 1 243 ? 19.969 -2.527 -12.086 1 93.88 243 ALA A O 1
ATOM 2005 N N . SER A 1 244 ? 20.188 -3.588 -14.055 1 92 244 SER A N 1
ATOM 2006 C CA . SER A 1 244 ? 20.344 -2.354 -14.812 1 92 244 SER A CA 1
ATOM 2007 C C . SER A 1 244 ? 19.094 -1.482 -14.727 1 92 244 SER A C 1
ATOM 2009 O O . SER A 1 244 ? 19.141 -0.282 -15.008 1 92 244 SER A O 1
ATOM 2011 N N . GLN A 1 245 ? 18.031 -2.057 -14.344 1 91.12 245 GLN A N 1
ATOM 2012 C CA . GLN A 1 245 ? 16.766 -1.314 -14.273 1 91.12 245 GLN A CA 1
ATOM 2013 C C . GLN A 1 245 ? 16.391 -1.007 -12.828 1 91.12 245 GLN A C 1
ATOM 2015 O O . GLN A 1 245 ? 15.305 -0.504 -12.555 1 91.12 245 GLN A O 1
ATOM 2020 N N . LYS A 1 246 ? 17.25 -1.354 -11.93 1 94.38 246 LYS A N 1
ATOM 2021 C CA . LYS A 1 246 ? 16.984 -1.149 -10.508 1 94.38 246 LYS A CA 1
ATOM 2022 C C . LYS A 1 246 ? 17.844 -0.032 -9.938 1 94.38 246 LYS A C 1
ATOM 2024 O O . LYS A 1 246 ? 18.688 0.528 -10.648 1 94.38 246 LYS A O 1
ATOM 2029 N N . ILE A 1 247 ? 17.609 0.372 -8.789 1 93.88 247 ILE A N 1
ATOM 2030 C CA . ILE A 1 247 ? 18.375 1.423 -8.125 1 93.88 247 ILE A CA 1
ATOM 2031 C C . ILE A 1 247 ? 19.547 0.807 -7.383 1 93.88 247 ILE A C 1
ATOM 2033 O O . ILE A 1 247 ? 19.375 0.022 -6.449 1 93.88 247 ILE A O 1
ATOM 2037 N N . LEU A 1 248 ? 20.703 1.1 -7.848 1 93.94 248 LEU A N 1
ATOM 2038 C CA . LEU A 1 248 ? 21.938 0.675 -7.188 1 93.94 248 LEU A CA 1
ATOM 2039 C C . LEU A 1 248 ? 22.5 1.788 -6.305 1 93.94 248 LEU A C 1
ATOM 2041 O O . LEU A 1 248 ? 22.547 2.947 -6.723 1 93.94 248 LEU A O 1
ATOM 2045 N N . PHE A 1 249 ? 22.828 1.451 -5.094 1 92.25 249 PHE A N 1
ATOM 2046 C CA . PHE A 1 249 ? 23.391 2.453 -4.203 1 92.25 249 PHE A CA 1
ATOM 2047 C C . PHE A 1 249 ? 24.484 1.847 -3.328 1 92.25 249 PHE A C 1
ATOM 2049 O O . PHE A 1 249 ? 24.469 0.645 -3.057 1 92.25 249 PHE A O 1
ATOM 2056 N N . PRO A 1 250 ? 25.453 2.688 -2.984 1 89.44 250 PRO A N 1
ATOM 2057 C CA . PRO A 1 250 ? 26.625 2.162 -2.268 1 89.44 250 PRO A CA 1
ATOM 2058 C C . PRO A 1 250 ? 26.281 1.683 -0.858 1 89.44 250 PRO A C 1
ATOM 2060 O O . PRO A 1 250 ? 25.375 2.227 -0.22 1 89.44 250 PRO A O 1
ATOM 2063 N N . ASN A 1 251 ? 26.938 0.656 -0.538 1 85.81 251 ASN A N 1
ATOM 2064 C CA . ASN A 1 251 ? 26.875 0.083 0.802 1 85.81 251 ASN A CA 1
ATOM 2065 C C . ASN A 1 251 ? 28.219 -0.524 1.21 1 85.81 251 ASN A C 1
ATOM 2067 O O . ASN A 1 251 ? 29.141 -0.574 0.407 1 85.81 251 ASN A O 1
ATOM 2071 N N . LYS A 1 252 ? 28.453 -0.568 2.469 1 81.81 252 LYS A N 1
ATOM 2072 C CA . LYS A 1 252 ? 29.656 -1.237 2.945 1 81.81 252 LYS A CA 1
ATOM 2073 C C . LYS A 1 252 ? 29.344 -2.637 3.467 1 81.81 252 LYS A C 1
ATOM 2075 O O . LYS A 1 252 ? 28.359 -2.826 4.195 1 81.81 252 LYS A O 1
ATOM 2080 N N . ASN A 1 253 ? 30.141 -3.631 2.953 1 79.38 253 ASN A N 1
ATOM 2081 C CA . ASN A 1 253 ? 29.922 -4.992 3.432 1 79.38 253 ASN A CA 1
ATOM 2082 C C . ASN A 1 253 ? 30.469 -5.191 4.84 1 79.38 253 ASN A C 1
ATOM 2084 O O . ASN A 1 253 ? 30.922 -4.234 5.473 1 79.38 253 ASN A O 1
ATOM 2088 N N . ASP A 1 254 ? 30.297 -6.418 5.359 1 78 254 ASP A N 1
ATOM 2089 C CA . ASP A 1 254 ? 30.688 -6.734 6.727 1 78 254 ASP A CA 1
ATOM 2090 C C . ASP A 1 254 ? 32.188 -6.473 6.941 1 78 254 ASP A C 1
ATOM 2092 O O . ASP A 1 254 ? 32.625 -6.191 8.062 1 78 254 ASP A O 1
ATOM 2096 N N . ASN A 1 255 ? 33.031 -6.492 5.91 1 84.69 255 ASN A N 1
ATOM 2097 C CA . ASN A 1 255 ? 34.469 -6.285 5.992 1 84.69 255 ASN A CA 1
ATOM 2098 C C . ASN A 1 255 ? 34.844 -4.832 5.73 1 84.69 255 ASN A C 1
ATOM 2100 O O . ASN A 1 255 ? 36.031 -4.488 5.668 1 84.69 255 ASN A O 1
ATOM 2104 N N . GLY A 1 256 ? 33.844 -4.086 5.488 1 79.5 256 GLY A N 1
ATOM 2105 C CA . GLY A 1 256 ? 34.094 -2.67 5.27 1 79.5 256 GLY A CA 1
ATOM 2106 C C . GLY A 1 256 ? 34.375 -2.33 3.816 1 79.5 256 GLY A C 1
ATOM 2107 O O . GLY A 1 256 ? 34.656 -1.179 3.486 1 79.5 256 GLY A O 1
ATOM 2108 N N . GLN A 1 257 ? 34.281 -3.389 2.961 1 85.69 257 GLN A N 1
ATOM 2109 C CA . GLN A 1 257 ? 34.531 -3.158 1.542 1 85.69 257 GLN A CA 1
ATOM 2110 C C . GLN A 1 257 ? 33.312 -2.58 0.848 1 85.69 257 GLN A C 1
ATOM 2112 O O . GLN A 1 257 ? 32.188 -2.965 1.156 1 85.69 257 GLN A O 1
ATOM 2117 N N . GLN A 1 258 ? 33.562 -1.683 -0.082 1 86 258 GLN A N 1
ATOM 2118 C CA . GLN A 1 258 ? 32.469 -1.026 -0.825 1 86 258 GLN A CA 1
ATOM 2119 C C . GLN A 1 258 ? 31.766 -2.012 -1.743 1 86 258 GLN A C 1
ATOM 2121 O O . GLN A 1 258 ? 32.406 -2.766 -2.477 1 86 258 GLN A O 1
ATOM 2126 N N . GLU A 1 259 ? 30.484 -2.145 -1.568 1 89.81 259 GLU A N 1
ATOM 2127 C CA . GLU A 1 259 ? 29.594 -2.902 -2.451 1 89.81 259 GLU A CA 1
ATOM 2128 C C . GLU A 1 259 ? 28.328 -2.115 -2.773 1 89.81 259 GLU A C 1
ATOM 2130 O O . GLU A 1 259 ? 28.25 -0.92 -2.484 1 89.81 259 GLU A O 1
ATOM 2135 N N . TYR A 1 260 ? 27.578 -2.748 -3.691 1 91.31 260 TYR A N 1
ATOM 2136 C CA . TYR A 1 260 ? 26.328 -2.076 -4.047 1 91.31 260 TYR A CA 1
ATOM 2137 C C . TYR A 1 260 ? 25.125 -2.906 -3.625 1 91.31 260 TYR A C 1
ATOM 2139 O O . TYR A 1 260 ? 25.094 -4.121 -3.834 1 91.31 260 TYR A O 1
ATOM 2147 N N . SER A 1 261 ? 24.297 -2.244 -2.916 1 94.25 261 SER A N 1
ATOM 2148 C CA . SER A 1 261 ? 22.969 -2.807 -2.688 1 94.25 261 SER A CA 1
ATOM 2149 C C . SER A 1 261 ? 22.016 -2.479 -3.838 1 94.25 261 SER A C 1
ATOM 2151 O O . SER A 1 261 ? 22.266 -1.544 -4.602 1 94.25 261 SER A O 1
ATOM 2153 N N . ILE A 1 262 ? 21.016 -3.326 -4.023 1 95.31 262 ILE A N 1
ATOM 2154 C CA . ILE A 1 262 ? 20.062 -3.156 -5.109 1 95.31 262 ILE A CA 1
ATOM 2155 C C . ILE A 1 262 ? 18.641 -3.02 -4.539 1 95.31 262 ILE A C 1
ATOM 2157 O O . ILE A 1 262 ? 18.156 -3.92 -3.85 1 95.31 262 ILE A O 1
ATOM 2161 N N . LEU A 1 263 ? 18.031 -1.87 -4.785 1 96.31 263 LEU A N 1
ATOM 2162 C CA . LEU A 1 263 ? 16.656 -1.67 -4.363 1 96.31 263 LEU A CA 1
ATOM 2163 C C . LEU A 1 263 ? 15.688 -2.004 -5.496 1 96.31 263 LEU A C 1
ATOM 2165 O O . LEU A 1 263 ? 15.75 -1.403 -6.57 1 96.31 263 LEU A O 1
ATOM 2169 N N . ASP A 1 264 ? 14.867 -3.012 -5.203 1 95.94 264 ASP A N 1
ATOM 2170 C CA . ASP A 1 264 ? 13.797 -3.422 -6.109 1 95.94 264 ASP A CA 1
ATOM 2171 C C . ASP A 1 264 ? 12.461 -2.807 -5.695 1 95.94 264 ASP A C 1
ATOM 2173 O O . ASP A 1 264 ? 12.016 -2.992 -4.562 1 95.94 264 ASP A O 1
ATOM 2177 N N . ARG A 1 265 ? 11.891 -2.025 -6.582 1 95.81 265 ARG A N 1
ATOM 2178 C CA . ARG A 1 265 ? 10.539 -1.525 -6.391 1 95.81 265 ARG A CA 1
ATOM 2179 C C . ARG A 1 265 ? 9.547 -2.291 -7.262 1 95.81 265 ARG A C 1
ATOM 2181 O O . ARG A 1 265 ? 9.812 -2.551 -8.438 1 95.81 265 ARG A O 1
ATOM 2188 N N . TYR A 1 266 ? 8.453 -2.66 -6.676 1 96.81 266 TYR A N 1
ATOM 2189 C CA . TYR A 1 266 ? 7.457 -3.443 -7.398 1 96.81 266 TYR A CA 1
ATOM 2190 C C . TYR A 1 266 ? 6.055 -3.168 -6.871 1 96.81 266 TYR A C 1
ATOM 2192 O O . TYR A 1 266 ? 5.883 -2.395 -5.926 1 96.81 266 TYR A O 1
ATOM 2200 N N . HIS A 1 267 ? 5.07 -3.598 -7.605 1 97.88 267 HIS A N 1
ATOM 2201 C CA . HIS A 1 267 ? 3.672 -3.438 -7.215 1 97.88 267 HIS A CA 1
ATOM 2202 C C . HIS A 1 267 ? 2.99 -4.789 -7.043 1 97.88 267 HIS A C 1
ATOM 2204 O O . HIS A 1 267 ? 3.221 -5.711 -7.832 1 97.88 267 HIS A O 1
ATOM 2210 N N . ILE A 1 268 ? 2.205 -4.836 -5.977 1 98.31 268 ILE A N 1
ATOM 2211 C CA . ILE A 1 268 ? 1.373 -6.02 -5.793 1 98.31 268 ILE A CA 1
ATOM 2212 C C . ILE A 1 268 ? -0.101 -5.637 -5.902 1 98.31 268 ILE A C 1
ATOM 2214 O O . ILE A 1 268 ? -0.457 -4.465 -5.75 1 98.31 268 ILE A O 1
ATOM 2218 N N . LEU A 1 269 ? -0.877 -6.574 -6.25 1 98.62 269 LEU A N 1
ATOM 2219 C CA . LEU A 1 269 ? -2.33 -6.461 -6.18 1 98.62 269 LEU A CA 1
ATOM 2220 C C . LEU A 1 269 ? -2.881 -7.277 -5.012 1 98.62 269 LEU A C 1
ATOM 2222 O O . LEU A 1 269 ? -2.422 -8.398 -4.762 1 98.62 269 LEU A O 1
ATOM 2226 N N . VAL A 1 270 ? -3.787 -6.703 -4.273 1 98.69 270 VAL A N 1
ATOM 2227 C CA . VAL A 1 270 ? -4.492 -7.363 -3.182 1 98.69 270 VAL A CA 1
ATOM 2228 C C . VAL A 1 270 ? -5.996 -7.332 -3.441 1 98.69 270 VAL A C 1
ATOM 2230 O O . VAL A 1 270 ? -6.555 -6.277 -3.768 1 98.69 270 VAL A O 1
ATOM 2233 N N . ALA A 1 271 ? -6.656 -8.445 -3.326 1 98.62 271 ALA A N 1
ATOM 2234 C CA . ALA A 1 271 ? -8.109 -8.484 -3.48 1 98.62 271 ALA A CA 1
ATOM 2235 C C . ALA A 1 271 ? -8.75 -9.375 -2.418 1 98.62 271 ALA A C 1
ATOM 2237 O O . ALA A 1 271 ? -8.211 -10.438 -2.084 1 98.62 271 ALA A O 1
ATOM 2238 N N . TYR A 1 272 ? -9.734 -8.922 -1.811 1 98.44 272 TYR A N 1
ATOM 2239 C CA . TYR A 1 272 ? -10.648 -9.656 -0.944 1 98.44 272 TYR A CA 1
ATOM 2240 C C . TYR A 1 272 ? -12.055 -9.68 -1.529 1 98.44 272 TYR A C 1
ATOM 2242 O O . TYR A 1 272 ? -12.68 -8.625 -1.687 1 98.44 272 TYR A O 1
ATOM 2250 N N . VAL A 1 273 ? -12.5 -10.883 -1.883 1 98.56 273 VAL A N 1
ATOM 2251 C CA . VAL A 1 273 ? -13.734 -10.969 -2.664 1 98.56 273 VAL A CA 1
ATOM 2252 C C . VAL A 1 273 ? -14.633 -12.055 -2.084 1 98.56 273 VAL A C 1
ATOM 2254 O O . VAL A 1 273 ? -14.18 -12.914 -1.325 1 98.56 273 VAL A O 1
ATOM 2257 N N . LYS A 1 274 ? -15.914 -11.984 -2.471 1 98.44 274 LYS A N 1
ATOM 2258 C CA . LYS A 1 274 ? -16.922 -12.93 -2.002 1 98.44 274 LYS A CA 1
ATOM 2259 C C . LYS A 1 274 ? -17.734 -13.484 -3.166 1 98.44 274 LYS A C 1
ATOM 2261 O O . LYS A 1 274 ? -18.109 -12.742 -4.078 1 98.44 274 LYS A O 1
ATOM 2266 N N . LYS A 1 275 ? -17.812 -14.766 -3.217 1 98.44 275 LYS A N 1
ATOM 2267 C CA . LYS A 1 275 ? -18.828 -15.359 -4.09 1 98.44 275 LYS A CA 1
ATOM 2268 C C . LYS A 1 275 ? -20.234 -15.102 -3.559 1 98.44 275 LYS A C 1
ATOM 2270 O O . LYS A 1 275 ? -20.547 -15.438 -2.412 1 98.44 275 LYS A O 1
ATOM 2275 N N . PRO A 1 276 ? -21.094 -14.445 -4.359 1 97.38 276 PRO A N 1
ATOM 2276 C CA . PRO A 1 276 ? -22.453 -14.172 -3.873 1 97.38 276 PRO A CA 1
ATOM 2277 C C . PRO A 1 276 ? -23.156 -15.438 -3.393 1 97.38 276 PRO A C 1
ATOM 2279 O O . PRO A 1 276 ? -22.922 -16.516 -3.926 1 97.38 276 PRO A O 1
ATOM 2282 N N . SER A 1 277 ? -24.047 -15.141 -2.385 1 91.5 277 SER A N 1
ATOM 2283 C CA . SER A 1 277 ? -24.844 -16.25 -1.871 1 91.5 277 SER A CA 1
ATOM 2284 C C . SER A 1 277 ? -25.953 -16.625 -2.838 1 91.5 277 SER A C 1
ATOM 2286 O O . SER A 1 277 ? -26.453 -15.766 -3.584 1 91.5 277 SER A O 1
ATOM 2288 N N . ASP A 1 278 ? -26.391 -17.734 -3.305 1 73.12 278 ASP A N 1
ATOM 2289 C CA . ASP A 1 278 ? -27.531 -18.141 -4.129 1 73.12 278 ASP A CA 1
ATOM 2290 C C . ASP A 1 278 ? -28.812 -17.469 -3.654 1 73.12 278 ASP A C 1
ATOM 2292 O O . ASP A 1 278 ? -29.094 -17.422 -2.455 1 73.12 278 ASP A O 1
ATOM 2296 N N . THR A 1 279 ? -29.328 -16.188 -4.117 1 49.16 279 THR A N 1
ATOM 2297 C CA . THR A 1 279 ? -30.703 -15.812 -3.836 1 49.16 279 THR A CA 1
ATOM 2298 C C . THR A 1 279 ? -31.656 -16.984 -4.082 1 49.16 279 THR A C 1
ATOM 2300 O O . THR A 1 279 ? -31.703 -17.516 -5.188 1 49.16 279 THR A O 1
ATOM 2303 N N . CYS A 1 280 ? -31.891 -17.781 -3.072 1 32.62 280 CYS A N 1
ATOM 2304 C CA . CYS A 1 280 ? -33.188 -18.453 -3.225 1 32.62 280 CYS A CA 1
ATOM 2305 C C . CYS A 1 280 ? -34.312 -17.438 -3.391 1 32.62 280 CYS A C 1
ATOM 2307 O O . CYS A 1 280 ? -34.312 -16.406 -2.723 1 32.62 280 CYS A O 1
ATOM 2309 N N . MET B 1 1 ? 1.89 25.344 8.703 1 66 1 MET B N 1
ATOM 2310 C CA . MET B 1 1 ? 2.531 25.688 7.438 1 66 1 MET B CA 1
ATOM 2311 C C . MET B 1 1 ? 1.864 26.891 6.797 1 66 1 MET B C 1
ATOM 2313 O O . MET B 1 1 ? 0.649 26.906 6.598 1 66 1 MET B O 1
ATOM 2317 N N . ASN B 1 2 ? 2.66 27.938 6.602 1 71.25 2 ASN B N 1
ATOM 2318 C CA . ASN B 1 2 ? 2.014 29.172 6.168 1 71.25 2 ASN B CA 1
ATOM 2319 C C . ASN B 1 2 ? 2.559 29.641 4.824 1 71.25 2 ASN B C 1
ATOM 2321 O O . ASN B 1 2 ? 2.135 30.688 4.309 1 71.25 2 ASN B O 1
ATOM 2325 N N . MET B 1 3 ? 3.395 28.781 4.297 1 75.25 3 MET B N 1
ATOM 2326 C CA . MET B 1 3 ? 3.965 29.172 3.012 1 75.25 3 MET B CA 1
ATOM 2327 C C . MET B 1 3 ? 3.217 28.516 1.862 1 75.25 3 MET B C 1
ATOM 2329 O O . MET B 1 3 ? 3.697 27.531 1.288 1 75.25 3 MET B O 1
ATOM 2333 N N . VAL B 1 4 ? 2.213 29.188 1.346 1 81.19 4 VAL B N 1
ATOM 2334 C CA . VAL B 1 4 ? 1.264 28.609 0.401 1 81.19 4 VAL B CA 1
ATOM 2335 C C . VAL B 1 4 ? 1.975 28.266 -0.908 1 81.19 4 VAL B C 1
ATOM 2337 O O . VAL B 1 4 ? 1.913 27.141 -1.383 1 81.19 4 VAL B O 1
ATOM 2340 N N . GLU B 1 5 ? 2.721 29.203 -1.388 1 77.06 5 GLU B N 1
ATOM 2341 C CA . GLU B 1 5 ? 3.354 29.031 -2.691 1 77.06 5 GLU B CA 1
ATOM 2342 C C . GLU B 1 5 ? 4.391 27.922 -2.658 1 77.06 5 GLU B C 1
ATOM 2344 O O . GLU B 1 5 ? 4.434 27.078 -3.555 1 77.06 5 GLU B O 1
ATOM 2349 N N . GLU B 1 6 ? 5.164 27.891 -1.601 1 78.19 6 GLU B N 1
ATOM 2350 C CA . GLU B 1 6 ? 6.188 26.859 -1.458 1 78.19 6 GLU B CA 1
ATOM 2351 C C . GLU B 1 6 ? 5.559 25.469 -1.312 1 78.19 6 GLU B C 1
ATOM 2353 O O . GLU B 1 6 ? 6.055 24.5 -1.878 1 78.19 6 GLU B O 1
ATOM 2358 N N . TYR B 1 7 ? 4.527 25.469 -0.638 1 80 7 TYR B N 1
ATOM 2359 C CA . TYR B 1 7 ? 3.863 24.188 -0.406 1 80 7 TYR B CA 1
ATOM 2360 C C . TYR B 1 7 ? 3.262 23.641 -1.695 1 80 7 TYR B C 1
ATOM 2362 O O . TYR B 1 7 ? 3.408 22.469 -2.006 1 80 7 TYR B O 1
ATOM 2370 N N . VAL B 1 8 ? 2.686 24.422 -2.459 1 77.69 8 VAL B N 1
ATOM 2371 C CA . VAL B 1 8 ? 2.039 24.016 -3.703 1 77.69 8 VAL B CA 1
ATOM 2372 C C . VAL B 1 8 ? 3.07 23.406 -4.648 1 77.69 8 VAL B C 1
ATOM 2374 O O . VAL B 1 8 ? 2.795 22.406 -5.316 1 77.69 8 VAL B O 1
ATOM 2377 N N . ASN B 1 9 ? 4.223 23.875 -4.543 1 74.81 9 ASN B N 1
ATOM 2378 C CA . ASN B 1 9 ? 5.27 23.422 -5.453 1 74.81 9 ASN B CA 1
ATOM 2379 C C . ASN B 1 9 ? 5.961 22.172 -4.941 1 74.81 9 ASN B C 1
ATOM 2381 O O . ASN B 1 9 ? 6.633 21.469 -5.707 1 74.81 9 ASN B O 1
ATOM 2385 N N . ALA B 1 10 ? 5.664 21.906 -3.674 1 73.44 10 ALA B N 1
ATOM 2386 C CA . ALA B 1 10 ? 6.484 20.859 -3.059 1 73.44 10 ALA B CA 1
ATOM 2387 C C . ALA B 1 10 ? 5.633 19.656 -2.674 1 73.44 10 ALA B C 1
ATOM 2389 O O . ALA B 1 10 ? 6.156 18.656 -2.178 1 73.44 10 ALA B O 1
ATOM 2390 N N . SER B 1 11 ? 4.383 19.672 -3.061 1 83.62 11 SER B N 1
ATOM 2391 C CA . SER B 1 11 ? 3.482 18.656 -2.52 1 83.62 11 SER B CA 1
ATOM 2392 C C . SER B 1 11 ? 3.164 17.594 -3.557 1 83.62 11 SER B C 1
ATOM 2394 O O . SER B 1 11 ? 2.102 16.969 -3.508 1 83.62 11 SER B O 1
ATOM 2396 N N . LYS B 1 12 ? 4.082 17.312 -4.449 1 88.44 12 LYS B N 1
ATOM 2397 C CA . LYS B 1 12 ? 3.834 16.375 -5.539 1 88.44 12 LYS B CA 1
ATOM 2398 C C . LYS B 1 12 ? 3.611 14.961 -5 1 88.44 12 LYS B C 1
ATOM 2400 O O . LYS B 1 12 ? 2.701 14.258 -5.445 1 88.44 12 LYS B O 1
ATOM 2405 N N . SER B 1 13 ? 4.473 14.578 -4.09 1 92.12 13 SER B N 1
ATOM 2406 C CA . SER B 1 13 ? 4.336 13.234 -3.529 1 92.12 13 SER B CA 1
ATOM 2407 C C . SER B 1 13 ? 3.018 13.078 -2.781 1 92.12 13 SER B C 1
ATOM 2409 O O . SER B 1 13 ? 2.355 12.047 -2.895 1 92.12 13 SER B O 1
ATOM 2411 N N . GLN B 1 14 ? 2.607 14.086 -2.074 1 93.94 14 GLN B N 1
ATOM 2412 C CA . GLN B 1 14 ? 1.356 14.039 -1.323 1 93.94 14 GLN B CA 1
ATOM 2413 C C . GLN B 1 14 ? 0.154 13.977 -2.26 1 93.94 14 GLN B C 1
ATOM 2415 O O . GLN B 1 14 ? -0.79 13.219 -2.014 1 93.94 14 GLN B O 1
ATOM 2420 N N . TYR B 1 15 ? 0.209 14.797 -3.307 1 95.56 15 TYR B N 1
ATOM 2421 C CA . TYR B 1 15 ? -0.856 14.789 -4.305 1 95.56 15 TYR B CA 1
ATOM 2422 C C . TYR B 1 15 ? -0.992 13.414 -4.945 1 95.56 15 TYR B C 1
ATOM 2424 O O . TYR B 1 15 ? -2.098 12.875 -5.059 1 95.56 15 TYR B O 1
ATOM 2432 N N . ARG B 1 16 ? 0.126 12.836 -5.312 1 95.62 16 ARG B N 1
ATOM 2433 C CA . ARG B 1 16 ? 0.135 11.516 -5.934 1 95.62 16 ARG B CA 1
ATOM 2434 C C . ARG B 1 16 ? -0.454 10.461 -5 1 95.62 16 ARG B C 1
ATOM 2436 O O . ARG B 1 16 ? -1.265 9.633 -5.422 1 95.62 16 ARG B O 1
ATOM 2443 N N . ASP B 1 17 ? -0.012 10.484 -3.797 1 97.5 17 ASP B N 1
ATOM 2444 C CA . ASP B 1 17 ? -0.5 9.5 -2.834 1 97.5 17 ASP B CA 1
ATOM 2445 C C . ASP B 1 17 ? -1.999 9.672 -2.594 1 97.5 17 ASP B C 1
ATOM 2447 O O . ASP B 1 17 ? -2.732 8.68 -2.506 1 97.5 17 ASP B O 1
ATOM 2451 N N . ALA B 1 18 ? -2.436 10.938 -2.469 1 98.06 18 ALA B N 1
ATOM 2452 C CA . ALA B 1 18 ? -3.863 11.203 -2.312 1 98.06 18 ALA B CA 1
ATOM 2453 C C . ALA B 1 18 ? -4.652 10.672 -3.506 1 98.06 18 ALA B C 1
ATOM 2455 O O . ALA B 1 18 ? -5.691 10.023 -3.334 1 98.06 18 ALA B O 1
ATOM 2456 N N . PHE B 1 19 ? -4.148 10.914 -4.676 1 97.5 19 PHE B N 1
ATOM 2457 C CA . PHE B 1 19 ? -4.785 10.43 -5.895 1 97.5 19 PHE B CA 1
ATOM 2458 C C . PHE B 1 19 ? -4.945 8.914 -5.863 1 97.5 19 PHE B C 1
ATOM 2460 O O . PHE B 1 19 ? -6.016 8.391 -6.176 1 97.5 19 PHE B O 1
ATOM 2467 N N . ASP B 1 20 ? -3.877 8.25 -5.48 1 96.56 20 ASP B N 1
ATOM 2468 C CA . ASP B 1 20 ? -3.881 6.785 -5.445 1 96.56 20 ASP B CA 1
ATOM 2469 C C . ASP B 1 20 ? -4.969 6.266 -4.508 1 96.56 20 ASP B C 1
ATOM 2471 O O . ASP B 1 20 ? -5.723 5.359 -4.871 1 96.56 20 ASP B O 1
ATOM 2475 N N . ILE B 1 21 ? -5.039 6.812 -3.314 1 98.06 21 ILE B N 1
ATOM 2476 C CA . ILE B 1 21 ? -5.98 6.328 -2.311 1 98.06 21 ILE B CA 1
ATOM 2477 C C . ILE B 1 21 ? -7.406 6.699 -2.717 1 98.06 21 ILE B C 1
ATOM 2479 O O . ILE B 1 21 ? -8.328 5.898 -2.559 1 98.06 21 ILE B O 1
ATOM 2483 N N . ILE B 1 22 ? -7.598 7.891 -3.248 1 98 22 ILE B N 1
ATOM 2484 C CA . ILE B 1 22 ? -8.914 8.344 -3.688 1 98 22 ILE B CA 1
ATOM 2485 C C . ILE B 1 22 ? -9.422 7.441 -4.809 1 98 22 ILE B C 1
ATOM 2487 O O . ILE B 1 22 ? -10.594 7.051 -4.816 1 98 22 ILE B O 1
ATOM 2491 N N . GLU B 1 23 ? -8.531 7.059 -5.719 1 96.06 23 GLU B N 1
ATOM 2492 C CA . GLU B 1 23 ? -8.914 6.137 -6.785 1 96.06 23 GLU B CA 1
ATOM 2493 C C . GLU B 1 23 ? -9.273 4.762 -6.227 1 96.06 23 GLU B C 1
ATOM 2495 O O . GLU B 1 23 ? -10.211 4.121 -6.699 1 96.06 23 GLU B O 1
ATOM 2500 N N . GLU B 1 24 ? -8.531 4.352 -5.285 1 96.38 24 GLU B N 1
ATOM 2501 C CA . GLU B 1 24 ? -8.789 3.061 -4.652 1 96.38 24 GLU B CA 1
ATOM 2502 C C . GLU B 1 24 ? -10.172 3.02 -4.02 1 96.38 24 GLU B C 1
ATOM 2504 O O . GLU B 1 24 ? -10.852 1.989 -4.059 1 96.38 24 GLU B O 1
ATOM 2509 N N . PHE B 1 25 ? -10.617 4.152 -3.484 1 97 25 PHE B N 1
ATOM 2510 C CA . PHE B 1 25 ? -11.883 4.199 -2.77 1 97 25 PHE B CA 1
ATOM 2511 C C . PHE B 1 25 ? -12.938 4.934 -3.588 1 97 25 PHE B C 1
ATOM 2513 O O . PHE B 1 25 ? -13.891 5.496 -3.031 1 97 25 PHE B O 1
ATOM 2520 N N . LYS B 1 26 ? -12.781 5.023 -4.867 1 95.25 26 LYS B N 1
ATOM 2521 C CA . LYS B 1 26 ? -13.664 5.812 -5.727 1 95.25 26 LYS B CA 1
ATOM 2522 C C . LYS B 1 26 ? -15.109 5.34 -5.609 1 95.25 26 LYS B C 1
ATOM 2524 O O . LYS B 1 26 ? -16.031 6.145 -5.668 1 95.25 26 LYS B O 1
ATOM 2529 N N . LYS B 1 27 ? -15.312 4.023 -5.465 1 92.69 27 LYS B N 1
ATOM 2530 C CA . LYS B 1 27 ? -16.672 3.508 -5.316 1 92.69 27 LYS B CA 1
ATOM 2531 C C . LYS B 1 27 ? -17.312 4.023 -4.035 1 92.69 27 LYS B C 1
ATOM 2533 O O . LYS B 1 27 ? -18.438 4.527 -4.062 1 92.69 27 LYS B O 1
ATOM 2538 N N . GLU B 1 28 ? -16.609 3.871 -2.943 1 94.5 28 GLU B N 1
ATOM 2539 C CA . GLU B 1 28 ? -17.109 4.367 -1.666 1 94.5 28 GLU B CA 1
ATOM 2540 C C . GLU B 1 28 ? -17.375 5.867 -1.726 1 94.5 28 GLU B C 1
ATOM 2542 O O . GLU B 1 28 ? -18.422 6.336 -1.243 1 94.5 28 GLU B O 1
ATOM 2547 N N . MET B 1 29 ? -16.5 6.609 -2.355 1 96.75 29 MET B N 1
ATOM 2548 C CA . MET B 1 29 ? -16.609 8.062 -2.402 1 96.75 29 MET B CA 1
ATOM 2549 C C . MET B 1 29 ? -17.781 8.492 -3.277 1 96.75 29 MET B C 1
ATOM 2551 O O . MET B 1 29 ? -18.438 9.5 -2.996 1 96.75 29 MET B O 1
ATOM 2555 N N . SER B 1 30 ? -18.031 7.715 -4.27 1 95.75 30 SER B N 1
ATOM 2556 C CA . SER B 1 30 ? -19.141 8.039 -5.16 1 95.75 30 SER B CA 1
ATOM 2557 C C . SER B 1 30 ? -20.484 7.926 -4.441 1 95.75 30 SER B C 1
ATOM 2559 O O . SER B 1 30 ? -21.484 8.5 -4.879 1 95.75 30 SER B O 1
ATOM 2561 N N . GLU B 1 31 ? -20.484 7.207 -3.377 1 94.38 31 GLU B N 1
ATOM 2562 C CA . GLU B 1 31 ? -21.703 7.008 -2.607 1 94.38 31 GLU B CA 1
ATOM 2563 C C . GLU B 1 31 ? -21.844 8.047 -1.501 1 94.38 31 GLU B C 1
ATOM 2565 O O . GLU B 1 31 ? -22.859 8.102 -0.814 1 94.38 31 GLU B O 1
ATOM 2570 N N . MET B 1 32 ? -20.781 8.82 -1.363 1 94.5 32 MET B N 1
ATOM 2571 C CA . MET B 1 32 ? -20.812 9.852 -0.335 1 94.5 32 MET B CA 1
ATOM 2572 C C . MET B 1 32 ? -21.703 11.016 -0.754 1 94.5 32 MET B C 1
ATOM 2574 O O . MET B 1 32 ? -21.5 11.617 -1.811 1 94.5 32 MET B O 1
ATOM 2578 N N . ARG B 1 33 ? -22.672 11.25 0.125 1 93.81 33 ARG B N 1
ATOM 2579 C CA . ARG B 1 33 ? -23.656 12.297 -0.118 1 93.81 33 ARG B CA 1
ATOM 2580 C C . ARG B 1 33 ? -23.766 13.242 1.07 1 93.81 33 ARG B C 1
ATOM 2582 O O . ARG B 1 33 ? -23.109 13.031 2.098 1 93.81 33 ARG B O 1
ATOM 2589 N N . GLY B 1 34 ? -24.516 14.281 0.875 1 95.88 34 GLY B N 1
ATOM 2590 C CA . GLY B 1 34 ? -24.703 15.234 1.96 1 95.88 34 GLY B CA 1
ATOM 2591 C C . GLY B 1 34 ? -23.516 16.141 2.176 1 95.88 34 GLY B C 1
ATOM 2592 O O . GLY B 1 34 ? -22.781 16.453 1.23 1 95.88 34 GLY B O 1
ATOM 2593 N N . LYS B 1 35 ? -23.406 16.609 3.436 1 98.25 35 LYS B N 1
ATOM 2594 C CA . LYS B 1 35 ? -22.328 17.516 3.795 1 98.25 35 LYS B CA 1
ATOM 2595 C C . LYS B 1 35 ? -21.062 16.75 4.145 1 98.25 35 LYS B C 1
ATOM 2597 O O . LYS B 1 35 ? -21.062 15.898 5.035 1 98.25 35 LYS B O 1
ATOM 2602 N N . CYS B 1 36 ? -20.016 16.984 3.379 1 98.69 36 CYS B N 1
ATOM 2603 C CA . CYS B 1 36 ? -18.703 16.375 3.594 1 98.69 36 CYS B CA 1
ATOM 2604 C C . CYS B 1 36 ? -17.672 17.422 4.004 1 98.69 36 CYS B C 1
ATOM 2606 O O . CYS B 1 36 ? -17.844 18.609 3.719 1 98.69 36 CYS B O 1
ATOM 2608 N N . ILE B 1 37 ? -16.641 16.953 4.691 1 98.88 37 ILE B N 1
ATOM 2609 C CA . ILE B 1 37 ? -15.586 17.875 5.086 1 98.88 37 ILE B CA 1
ATOM 2610 C C . ILE B 1 37 ? -14.227 17.25 4.797 1 98.88 37 ILE B C 1
ATOM 2612 O O . ILE B 1 37 ? -14.023 16.062 5.02 1 98.88 37 ILE B O 1
ATOM 2616 N N . ASP B 1 38 ? -13.336 18.016 4.199 1 98.88 38 ASP B N 1
ATOM 2617 C CA . ASP B 1 38 ? -11.938 17.672 3.975 1 98.88 38 ASP B CA 1
ATOM 2618 C C . ASP B 1 38 ? -11.031 18.328 5.016 1 98.88 38 ASP B C 1
ATOM 2620 O O . ASP B 1 38 ? -10.703 19.516 4.902 1 98.88 38 ASP B O 1
ATOM 2624 N N . ILE B 1 39 ? -10.602 17.531 5.988 1 98.81 39 ILE B N 1
ATOM 2625 C CA . ILE B 1 39 ? -9.781 18.031 7.086 1 98.81 39 ILE B CA 1
ATOM 2626 C C . ILE B 1 39 ? -8.336 18.172 6.617 1 98.81 39 ILE B C 1
ATOM 2628 O O . ILE B 1 39 ? -7.711 17.203 6.191 1 98.81 39 ILE B O 1
ATOM 2632 N N . GLY B 1 40 ? -7.762 19.328 6.777 1 97.94 40 GLY B N 1
ATOM 2633 C CA . GLY B 1 40 ? -6.43 19.625 6.277 1 97.94 40 GLY B CA 1
ATOM 2634 C C . GLY B 1 40 ? -6.391 19.828 4.773 1 97.94 40 GLY B C 1
ATOM 2635 O O . GLY B 1 40 ? -5.566 19.234 4.078 1 97.94 40 GLY B O 1
ATOM 2636 N N . CYS B 1 41 ? -7.23 20.766 4.301 1 97.75 41 CYS B N 1
ATOM 2637 C CA . CYS B 1 41 ? -7.43 20.906 2.861 1 97.75 41 CYS B CA 1
ATOM 2638 C C . CYS B 1 41 ? -6.273 21.656 2.225 1 97.75 41 CYS B C 1
ATOM 2640 O O . CYS B 1 41 ? -6.121 21.656 1.001 1 97.75 41 CYS B O 1
ATOM 2642 N N . GLY B 1 42 ? -5.422 22.375 3.014 1 95.06 42 GLY B N 1
ATOM 2643 C CA . GLY B 1 42 ? -4.355 23.188 2.453 1 95.06 42 GLY B CA 1
ATOM 2644 C C . GLY B 1 42 ? -4.848 24.234 1.466 1 95.06 42 GLY B C 1
ATOM 2645 O O . GLY B 1 42 ? -5.82 24.938 1.739 1 95.06 42 GLY B O 1
ATOM 2646 N N . PRO B 1 43 ? -4.148 24.375 0.389 1 94.5 43 PRO B N 1
ATOM 2647 C CA . PRO B 1 43 ? -4.555 25.359 -0.605 1 94.5 43 PRO B CA 1
ATOM 2648 C C . PRO B 1 43 ? -5.762 24.906 -1.429 1 94.5 43 PRO B C 1
ATOM 2650 O O . PRO B 1 43 ? -6.16 25.609 -2.373 1 94.5 43 PRO B O 1
ATOM 2653 N N . GLY B 1 44 ? -6.293 23.781 -1.195 1 96.44 44 GLY B N 1
ATOM 2654 C CA . GLY B 1 44 ? -7.578 23.375 -1.741 1 96.44 44 GLY B CA 1
ATOM 2655 C C . GLY B 1 44 ? -7.457 22.562 -3.018 1 96.44 44 GLY B C 1
ATOM 2656 O O . GLY B 1 44 ? -8.461 22.094 -3.562 1 96.44 44 GLY B O 1
ATOM 2657 N N . ASP B 1 45 ? -6.234 22.234 -3.51 1 95.88 45 ASP B N 1
ATOM 2658 C CA . ASP B 1 45 ? -6.059 21.562 -4.793 1 95.88 45 ASP B CA 1
ATOM 2659 C C . ASP B 1 45 ? -6.574 20.125 -4.734 1 95.88 45 ASP B C 1
ATOM 2661 O O . ASP B 1 45 ? -7.316 19.688 -5.617 1 95.88 45 ASP B O 1
ATOM 2665 N N . VAL B 1 46 ? -6.188 19.391 -3.738 1 97.5 46 VAL B N 1
ATOM 2666 C CA . VAL B 1 46 ? -6.66 18.016 -3.588 1 97.5 46 VAL B CA 1
ATOM 2667 C C . VAL B 1 46 ? -8.172 18.016 -3.391 1 97.5 46 VAL B C 1
ATOM 2669 O O . VAL B 1 46 ? -8.883 17.219 -4.008 1 97.5 46 VAL B O 1
ATOM 2672 N N . THR B 1 47 ? -8.641 18.953 -2.607 1 98.31 47 THR B N 1
ATOM 2673 C CA . THR B 1 47 ? -10.062 19.078 -2.309 1 98.31 47 THR B CA 1
ATOM 2674 C C . THR B 1 47 ? -10.867 19.266 -3.59 1 98.31 47 THR B C 1
ATOM 2676 O O . THR B 1 47 ? -11.82 18.531 -3.848 1 98.31 47 THR B O 1
ATOM 2679 N N . LYS B 1 48 ? -10.469 20.172 -4.402 1 98.12 48 LYS B N 1
ATOM 2680 C CA . LYS B 1 48 ? -11.211 20.562 -5.594 1 98.12 48 LYS B CA 1
ATOM 2681 C C . LYS B 1 48 ? -11 19.562 -6.73 1 98.12 48 LYS B C 1
ATOM 2683 O O . LYS B 1 48 ? -11.953 19.156 -7.395 1 98.12 48 LYS B O 1
ATOM 2688 N N . LYS B 1 49 ? -9.742 19.172 -6.914 1 97.38 49 LYS B N 1
ATOM 2689 C CA . LYS B 1 49 ? -9.391 18.469 -8.148 1 97.38 49 LYS B CA 1
ATOM 2690 C C . LYS B 1 49 ? -9.531 16.969 -7.992 1 97.38 49 LYS B C 1
ATOM 2692 O O . LYS B 1 49 ? -9.773 16.25 -8.969 1 97.38 49 LYS B O 1
ATOM 2697 N N . LEU B 1 50 ? -9.344 16.469 -6.781 1 98.06 50 LEU B N 1
ATOM 2698 C CA . LEU B 1 50 ? -9.328 15.023 -6.602 1 98.06 50 LEU B CA 1
ATOM 2699 C C . LEU B 1 50 ? -10.562 14.555 -5.848 1 98.06 50 LEU B C 1
ATOM 2701 O O . LEU B 1 50 ? -11.234 13.609 -6.27 1 98.06 50 LEU B O 1
ATOM 2705 N N . ILE B 1 51 ? -10.945 15.211 -4.754 1 98.56 51 ILE B N 1
ATOM 2706 C CA . ILE B 1 51 ? -12.008 14.742 -3.871 1 98.56 51 ILE B CA 1
ATOM 2707 C C . ILE B 1 51 ? -13.367 15.078 -4.48 1 98.56 51 ILE B C 1
ATOM 2709 O O . ILE B 1 51 ? -14.195 14.188 -4.699 1 98.56 51 ILE B O 1
ATOM 2713 N N . LEU B 1 52 ? -13.625 16.281 -4.809 1 98.25 52 LEU B N 1
ATOM 2714 C CA . LEU B 1 52 ? -14.93 16.797 -5.203 1 98.25 52 LEU B CA 1
ATOM 2715 C C . LEU B 1 52 ? -15.477 16.016 -6.398 1 98.25 52 LEU B C 1
ATOM 2717 O O . LEU B 1 52 ? -16.625 15.586 -6.387 1 98.25 52 LEU B O 1
ATOM 2721 N N . PRO B 1 53 ? -14.633 15.75 -7.422 1 97.38 53 PRO B N 1
ATOM 2722 C CA . PRO B 1 53 ? -15.172 15.07 -8.602 1 97.38 53 PRO B CA 1
ATOM 2723 C C . PRO B 1 53 ? -15.578 13.625 -8.32 1 97.38 53 PRO B C 1
ATOM 2725 O O . PRO B 1 53 ? -16.281 13.008 -9.125 1 97.38 53 PRO B O 1
ATOM 2728 N N . LYS B 1 54 ? -15.078 13.07 -7.238 1 97.62 54 LYS B N 1
ATOM 2729 C CA . LYS B 1 54 ? -15.375 11.672 -6.938 1 97.62 54 LYS B CA 1
ATOM 2730 C C . LYS B 1 54 ? -16.641 11.539 -6.09 1 97.62 54 LYS B C 1
ATOM 2732 O O . LYS B 1 54 ? -17.203 10.453 -5.961 1 97.62 54 LYS B O 1
ATOM 2737 N N . LEU B 1 55 ? -17.047 12.648 -5.488 1 97.69 55 LEU B N 1
ATOM 2738 C CA . LEU B 1 55 ? -18.234 12.625 -4.641 1 97.69 55 LEU B CA 1
ATOM 2739 C C . LEU B 1 55 ? -19.516 12.648 -5.48 1 97.69 55 LEU B C 1
ATOM 2741 O O . LEU B 1 55 ? -19.484 13.023 -6.656 1 97.69 55 LEU B O 1
ATOM 2745 N N . SER B 1 56 ? -20.594 12.203 -4.836 1 95.56 56 SER B N 1
ATOM 2746 C CA . SER B 1 56 ? -21.906 12.352 -5.477 1 95.56 56 SER B CA 1
ATOM 2747 C C . SER B 1 56 ? -22.172 13.805 -5.855 1 95.56 56 SER B C 1
ATOM 2749 O O . SER B 1 56 ? -21.719 14.727 -5.172 1 95.56 56 SER B O 1
ATOM 2751 N N . LEU B 1 57 ? -22.984 14.016 -6.871 1 93.12 57 LEU B N 1
ATOM 2752 C CA . LEU B 1 57 ? -23.312 15.359 -7.34 1 93.12 57 LEU B CA 1
ATOM 2753 C C . LEU B 1 57 ? -24.125 16.109 -6.297 1 93.12 57 LEU B C 1
ATOM 2755 O O . LEU B 1 57 ? -24.188 17.344 -6.332 1 93.12 57 LEU B O 1
ATOM 2759 N N . GLU B 1 58 ? -24.656 15.359 -5.406 1 93.38 58 GLU B N 1
ATOM 2760 C CA . GLU B 1 58 ? -25.5 15.961 -4.383 1 93.38 58 GLU B CA 1
ATOM 2761 C C . GLU B 1 58 ? -24.688 16.359 -3.15 1 93.38 58 GLU B C 1
ATOM 2763 O O . GLU B 1 58 ? -25.219 16.984 -2.229 1 93.38 58 GLU B O 1
ATOM 2768 N N . ALA B 1 59 ? -23.453 16.031 -3.188 1 96.81 59 ALA B N 1
ATOM 2769 C CA . ALA B 1 59 ? -22.625 16.281 -2.014 1 96.81 59 ALA B CA 1
ATOM 2770 C C . ALA B 1 59 ? -22.078 17.719 -2.016 1 96.81 59 ALA B C 1
ATOM 2772 O O . ALA B 1 59 ? -21.812 18.281 -3.076 1 96.81 59 ALA B O 1
ATOM 2773 N N . GLU B 1 60 ? -22.031 18.297 -0.848 1 97.88 60 GLU B N 1
ATOM 2774 C CA . GLU B 1 60 ? -21.297 19.531 -0.608 1 97.88 60 GLU B CA 1
ATOM 2775 C C . GLU B 1 60 ? -20.016 19.25 0.175 1 97.88 60 GLU B C 1
ATOM 2777 O O . GLU B 1 60 ? -20 18.406 1.074 1 97.88 60 GLU B O 1
ATOM 2782 N N . LEU B 1 61 ? -19 19.984 -0.2 1 98.62 61 LEU B N 1
ATOM 2783 C CA . LEU B 1 61 ? -17.688 19.734 0.399 1 98.62 61 LEU B CA 1
ATOM 2784 C C . LEU B 1 61 ? -17.141 21 1.068 1 98.62 61 LEU B C 1
ATOM 2786 O O . LEU B 1 61 ? -17.109 22.062 0.453 1 98.62 61 LEU B O 1
ATOM 2790 N N . VAL B 1 62 ? -16.812 20.859 2.316 1 98.69 62 VAL B N 1
ATOM 2791 C CA . VAL B 1 62 ? -16.172 21.938 3.062 1 98.69 62 VAL B CA 1
ATOM 2792 C C . VAL B 1 62 ? -14.688 21.609 3.262 1 98.69 62 VAL B C 1
ATOM 2794 O O . VAL B 1 62 ? -14.352 20.578 3.854 1 98.69 62 VAL B O 1
ATOM 2797 N N . GLY B 1 63 ? -13.805 22.422 2.705 1 98.75 63 GLY B N 1
ATOM 2798 C CA . GLY B 1 63 ? -12.398 22.297 3.039 1 98.75 63 GLY B CA 1
ATOM 2799 C C . GLY B 1 63 ? -12.023 23 4.332 1 98.75 63 GLY B C 1
ATOM 2800 O O . GLY B 1 63 ? -12.352 24.172 4.523 1 98.75 63 GLY B O 1
ATOM 2801 N N . ALA B 1 64 ? -11.391 22.297 5.215 1 98.62 64 ALA B N 1
ATOM 2802 C CA . ALA B 1 64 ? -11.016 22.891 6.5 1 98.62 64 ALA B CA 1
ATOM 2803 C C . ALA B 1 64 ? -9.508 22.812 6.723 1 98.62 64 ALA B C 1
ATOM 2805 O O . ALA B 1 64 ? -8.875 21.812 6.391 1 98.62 64 ALA B O 1
ATOM 2806 N N . ASP B 1 65 ? -8.961 23.828 7.23 1 97.81 65 ASP B N 1
ATOM 2807 C CA . ASP B 1 65 ? -7.551 23.891 7.59 1 97.81 65 ASP B CA 1
ATOM 2808 C C . ASP B 1 65 ? -7.332 24.844 8.766 1 97.81 65 ASP B C 1
ATOM 2810 O O . ASP B 1 65 ? -8.094 25.797 8.953 1 97.81 65 ASP B O 1
ATOM 2814 N N . ILE B 1 66 ? -6.309 24.562 9.523 1 96.5 66 ILE B N 1
ATOM 2815 C CA . ILE B 1 66 ? -6.012 25.406 10.68 1 96.5 66 ILE B CA 1
ATOM 2816 C C . ILE B 1 66 ? -5.434 26.734 10.219 1 96.5 66 ILE B C 1
ATOM 2818 O O . ILE B 1 66 ? -5.59 27.766 10.898 1 96.5 66 ILE B O 1
ATOM 2822 N N . SER B 1 67 ? -4.77 26.766 9.102 1 93.88 67 SER B N 1
ATOM 2823 C CA . SER B 1 67 ? -4.129 27.953 8.562 1 93.88 67 SER B CA 1
ATOM 2824 C C . SER B 1 67 ? -5.133 28.844 7.832 1 93.88 67 SER B C 1
ATOM 2826 O O . SER B 1 67 ? -5.66 28.469 6.785 1 93.88 67 SER B O 1
ATOM 2828 N N . LYS B 1 68 ? -5.324 30.047 8.336 1 95.25 68 LYS B N 1
ATOM 2829 C CA . LYS B 1 68 ? -6.199 31.016 7.676 1 95.25 68 LYS B CA 1
ATOM 2830 C C . LYS B 1 68 ? -5.66 31.391 6.297 1 95.25 68 LYS B C 1
ATOM 2832 O O . LYS B 1 68 ? -6.43 31.594 5.355 1 95.25 68 LYS B O 1
ATOM 2837 N N . ALA B 1 69 ? -4.375 31.5 6.238 1 92.88 69 ALA B N 1
ATOM 2838 C CA . ALA B 1 69 ? -3.746 31.812 4.961 1 92.88 69 ALA B CA 1
ATOM 2839 C C . ALA B 1 69 ? -4.09 30.781 3.898 1 92.88 69 ALA B C 1
ATOM 2841 O O . ALA B 1 69 ? -4.387 31.125 2.754 1 92.88 69 ALA B O 1
ATOM 2842 N N . MET B 1 70 ? -4.105 29.516 4.266 1 93.94 70 MET B N 1
ATOM 2843 C CA . MET B 1 70 ? -4.426 28.438 3.344 1 93.94 70 MET B CA 1
ATOM 2844 C C . MET B 1 70 ? -5.891 28.484 2.92 1 93.94 70 MET B C 1
ATOM 2846 O O . MET B 1 70 ? -6.199 28.422 1.729 1 93.94 70 MET B O 1
ATOM 2850 N N . THR B 1 71 ? -6.785 28.688 3.869 1 96.62 71 THR B N 1
ATOM 2851 C CA . THR B 1 71 ? -8.211 28.672 3.547 1 96.62 71 THR B CA 1
ATOM 2852 C C . THR B 1 71 ? -8.594 29.922 2.752 1 96.62 71 THR B C 1
ATOM 2854 O O . THR B 1 71 ? -9.453 29.859 1.872 1 96.62 71 THR B O 1
ATOM 2857 N N . ASP B 1 72 ? -7.984 31.047 3.051 1 96.56 72 ASP B N 1
ATOM 2858 C CA . ASP B 1 72 ? -8.234 32.25 2.275 1 96.56 72 ASP B CA 1
ATOM 2859 C C . ASP B 1 72 ? -7.789 32.094 0.825 1 96.56 72 ASP B C 1
ATOM 2861 O O . ASP B 1 72 ? -8.508 32.469 -0.102 1 96.56 72 ASP B O 1
ATOM 2865 N N . TYR B 1 73 ? -6.629 31.531 0.712 1 95.25 73 TYR B N 1
ATOM 2866 C CA . TYR B 1 73 ? -6.113 31.266 -0.626 1 95.25 73 TYR B CA 1
ATOM 2867 C C . TYR B 1 73 ? -7.047 30.328 -1.392 1 95.25 73 TYR B C 1
ATOM 2869 O O . TYR B 1 73 ? -7.398 30.594 -2.541 1 95.25 73 TYR B O 1
ATOM 2877 N N . ALA B 1 74 ? -7.469 29.266 -0.785 1 96.69 74 ALA B N 1
ATOM 2878 C CA . ALA B 1 74 ? -8.352 28.281 -1.408 1 96.69 74 ALA B CA 1
ATOM 2879 C C . ALA B 1 74 ? -9.688 28.906 -1.791 1 96.69 74 ALA B C 1
ATOM 2881 O O . ALA B 1 74 ? -10.211 28.656 -2.879 1 96.69 74 ALA B O 1
ATOM 2882 N N . ARG B 1 75 ? -10.219 29.719 -0.892 1 97 75 ARG B N 1
ATOM 2883 C CA . ARG B 1 75 ? -11.484 30.391 -1.129 1 97 75 ARG B CA 1
ATOM 2884 C C . ARG B 1 75 ? -11.414 31.281 -2.367 1 97 75 ARG B C 1
ATOM 2886 O O . ARG B 1 75 ? -12.336 31.297 -3.186 1 97 75 ARG B O 1
ATOM 2893 N N . GLN B 1 76 ? -10.391 32 -2.434 1 96.69 76 GLN B N 1
ATOM 2894 C CA . GLN B 1 76 ? -10.211 32.906 -3.574 1 96.69 76 GLN B CA 1
ATOM 2895 C C . GLN B 1 76 ? -10 32.094 -4.863 1 96.69 76 GLN B C 1
ATOM 2897 O O . GLN B 1 76 ? -10.594 32.406 -5.895 1 96.69 76 GLN B O 1
ATOM 2902 N N . LYS B 1 77 ? -9.203 31.109 -4.832 1 95.5 77 LYS B N 1
ATOM 2903 C CA . LYS B 1 77 ? -8.844 30.328 -6.008 1 95.5 77 LYS B CA 1
ATOM 2904 C C . LYS B 1 77 ? -10.055 29.578 -6.566 1 95.5 77 LYS B C 1
ATOM 2906 O O . LYS B 1 77 ? -10.203 29.438 -7.781 1 95.5 77 LYS B O 1
ATOM 2911 N N . TYR B 1 78 ? -10.922 29.172 -5.664 1 97.06 78 TYR B N 1
ATOM 2912 C CA . TYR B 1 78 ? -12.016 28.312 -6.105 1 97.06 78 TYR B CA 1
ATOM 2913 C C . TYR B 1 78 ? -13.367 28.953 -5.812 1 97.06 78 TYR B C 1
ATOM 2915 O O . TYR B 1 78 ? -14.344 28.25 -5.527 1 97.06 78 TYR B O 1
ATOM 2923 N N . GLN B 1 79 ? -13.516 30.219 -5.758 1 93.44 79 GLN B N 1
ATOM 2924 C CA . GLN B 1 79 ? -14.719 30.984 -5.465 1 93.44 79 GLN B CA 1
ATOM 2925 C C . GLN B 1 79 ? -15.852 30.641 -6.426 1 93.44 79 GLN B C 1
ATOM 2927 O O . GLN B 1 79 ? -17.031 30.719 -6.07 1 93.44 79 GLN B O 1
ATOM 2932 N N . GLY B 1 80 ? -15.688 29.984 -7.516 1 91.31 80 GLY B N 1
ATOM 2933 C CA . GLY B 1 80 ? -16.703 29.688 -8.508 1 91.31 80 GLY B CA 1
ATOM 2934 C C . GLY B 1 80 ? -17.312 28.297 -8.367 1 91.31 80 GLY B C 1
ATOM 2935 O O . GLY B 1 80 ? -18.297 27.969 -9.031 1 91.31 80 GLY B O 1
ATOM 2936 N N . GLU B 1 81 ? -16.812 27.594 -7.441 1 93.62 81 GLU B N 1
ATOM 2937 C CA . GLU B 1 81 ? -17.328 26.234 -7.242 1 93.62 81 GLU B CA 1
ATOM 2938 C C . GLU B 1 81 ? -18.453 26.219 -6.227 1 93.62 81 GLU B C 1
ATOM 2940 O O . GLU B 1 81 ? -18.219 26.312 -5.02 1 93.62 81 GLU B O 1
ATOM 2945 N N . LYS B 1 82 ? -19.719 26.031 -6.602 1 93.75 82 LYS B N 1
ATOM 2946 C CA . LYS B 1 82 ? -20.922 26.188 -5.785 1 93.75 82 LYS B CA 1
ATOM 2947 C C . LYS B 1 82 ? -20.953 25.156 -4.66 1 93.75 82 LYS B C 1
ATOM 2949 O O . LYS B 1 82 ? -21.438 25.438 -3.564 1 93.75 82 LYS B O 1
ATOM 2954 N N . ARG B 1 83 ? -20.438 23.906 -4.91 1 96.44 83 ARG B N 1
ATOM 2955 C CA . ARG B 1 83 ? -20.547 22.844 -3.922 1 96.44 83 ARG B CA 1
ATOM 2956 C C . ARG B 1 83 ? -19.344 22.844 -2.986 1 96.44 83 ARG B C 1
ATOM 2958 O O . ARG B 1 83 ? -19.156 21.906 -2.207 1 96.44 83 ARG B O 1
ATOM 2965 N N . LEU B 1 84 ? -18.484 23.922 -3.088 1 98.19 84 LEU B N 1
ATOM 2966 C CA . LEU B 1 84 ? -17.234 23.938 -2.34 1 98.19 84 LEU B CA 1
ATOM 2967 C C . LEU B 1 84 ? -17.125 25.188 -1.478 1 98.19 84 LEU B C 1
ATOM 2969 O O . LEU B 1 84 ? -17.375 26.297 -1.955 1 98.19 84 LEU B O 1
ATOM 2973 N N . SER B 1 85 ? -16.906 25.031 -0.246 1 98.12 85 SER B N 1
ATOM 2974 C CA . SER B 1 85 ? -16.641 26.125 0.679 1 98.12 85 SER B CA 1
ATOM 2975 C C . SER B 1 85 ? -15.445 25.812 1.57 1 98.12 85 SER B C 1
ATOM 2977 O O . SER B 1 85 ? -14.898 24.719 1.528 1 98.12 85 SER B O 1
ATOM 2979 N N . PHE B 1 86 ? -14.93 26.781 2.279 1 98.12 86 PHE B N 1
ATOM 2980 C CA . PHE B 1 86 ? -13.734 26.609 3.1 1 98.12 86 PHE B CA 1
ATOM 2981 C C . PHE B 1 86 ? -13.945 27.203 4.484 1 98.12 86 PHE B C 1
ATOM 2983 O O . PHE B 1 86 ? -14.617 28.219 4.633 1 98.12 86 PHE B O 1
ATOM 2990 N N . LEU B 1 87 ? -13.328 26.562 5.445 1 96.62 87 LEU B N 1
ATOM 2991 C CA . LEU B 1 87 ? -13.484 26.938 6.848 1 96.62 87 LEU B CA 1
ATOM 2992 C C . LEU B 1 87 ? -12.172 26.781 7.602 1 96.62 87 LEU B C 1
ATOM 2994 O O . LEU B 1 87 ? -11.445 25.797 7.391 1 96.62 87 LEU B O 1
ATOM 2998 N N . GLN B 1 88 ? -11.828 27.844 8.391 1 97.56 88 GLN B N 1
ATOM 2999 C CA . GLN B 1 88 ? -10.695 27.656 9.289 1 97.56 88 GLN B CA 1
ATOM 3000 C C . GLN B 1 88 ? -11.086 26.812 10.492 1 97.56 88 GLN B C 1
ATOM 3002 O O . GLN B 1 88 ? -12.016 27.156 11.234 1 97.56 88 GLN B O 1
ATOM 3007 N N . LEU B 1 89 ? -10.422 25.719 10.672 1 97.81 89 LEU B N 1
ATOM 3008 C CA . LEU B 1 89 ? -10.773 24.797 11.75 1 97.81 89 LEU B CA 1
ATOM 3009 C C . LEU B 1 89 ? -9.539 24.062 12.258 1 97.81 89 LEU B C 1
ATOM 3011 O O . LEU B 1 89 ? -8.773 23.5 11.477 1 97.81 89 LEU B O 1
ATOM 3015 N N . ASP B 1 90 ? -9.32 24.141 13.562 1 97.75 90 ASP B N 1
ATOM 3016 C CA . ASP B 1 90 ? -8.336 23.297 14.234 1 97.75 90 ASP B CA 1
ATOM 3017 C C . ASP B 1 90 ? -8.953 21.969 14.664 1 97.75 90 ASP B C 1
ATOM 3019 O O . ASP B 1 90 ? -9.727 21.922 15.625 1 97.75 90 ASP B O 1
ATOM 3023 N N . ILE B 1 91 ? -8.594 20.906 14.016 1 98.12 91 ILE B N 1
ATOM 3024 C CA . ILE B 1 91 ? -9.227 19.609 14.258 1 98.12 91 ILE B CA 1
ATOM 3025 C C . ILE B 1 91 ? -8.812 19.094 15.633 1 98.12 91 ILE B C 1
ATOM 3027 O O . ILE B 1 91 ? -9.422 18.156 16.156 1 98.12 91 ILE B O 1
ATOM 3031 N N . GLU B 1 92 ? -7.832 19.672 16.234 1 96.62 92 GLU B N 1
ATOM 3032 C CA . GLU B 1 92 ? -7.398 19.25 17.578 1 96.62 92 GLU B CA 1
ATOM 3033 C C . GLU B 1 92 ? -7.91 20.219 18.641 1 96.62 92 GLU B C 1
ATOM 3035 O O . GLU B 1 92 ? -7.402 20.219 19.766 1 96.62 92 GLU B O 1
ATOM 3040 N N . THR B 1 93 ? -8.781 21.031 18.266 1 96.81 93 THR B N 1
ATOM 3041 C CA . THR B 1 93 ? -9.305 21.984 19.25 1 96.81 93 THR B CA 1
ATOM 3042 C C . THR B 1 93 ? -9.945 21.25 20.422 1 96.81 93 THR B C 1
ATOM 3044 O O . THR B 1 93 ? -10.445 20.125 20.266 1 96.81 93 THR B O 1
ATOM 3047 N N . LEU B 1 94 ? -9.922 21.875 21.578 1 95 94 LEU B N 1
ATOM 3048 C CA . LEU B 1 94 ? -10.5 21.281 22.781 1 95 94 LEU B CA 1
ATOM 3049 C C . LEU B 1 94 ? -12.016 21.188 22.672 1 95 94 LEU B C 1
ATOM 3051 O O . LEU B 1 94 ? -12.617 20.25 23.172 1 95 94 LEU B O 1
ATOM 3055 N N . ALA B 1 95 ? -12.555 22.234 21.984 1 95.19 95 ALA B N 1
ATOM 3056 C CA . ALA B 1 95 ? -14.008 22.266 21.812 1 95.19 95 ALA B CA 1
ATOM 3057 C C . ALA B 1 95 ? -14.383 22.672 20.391 1 95.19 95 ALA B C 1
ATOM 3059 O O . ALA B 1 95 ? -14.172 23.812 19.984 1 95.19 95 ALA B O 1
ATOM 3060 N N . LEU B 1 96 ? -14.984 21.719 19.703 1 97 96 LEU B N 1
ATOM 3061 C CA . LEU B 1 96 ? -15.492 22.031 18.375 1 97 96 LEU B CA 1
ATOM 3062 C C . LEU B 1 96 ? -16.641 23.031 18.453 1 97 96 LEU B C 1
ATOM 3064 O O . LEU B 1 96 ? -17.438 22.984 19.391 1 97 96 LEU B O 1
ATOM 3068 N N . PRO B 1 97 ? -16.719 23.906 17.484 1 96.31 97 PRO B N 1
ATOM 3069 C CA . PRO B 1 97 ? -17.906 24.766 17.438 1 96.31 97 PRO B CA 1
ATOM 3070 C C . PRO B 1 97 ? -19.203 23.953 17.375 1 96.31 97 PRO B C 1
ATOM 3072 O O . PRO B 1 97 ? -19.266 22.938 16.672 1 96.31 97 PRO B O 1
ATOM 3075 N N . ASN B 1 98 ? -20.172 24.391 18.047 1 96.81 98 ASN B N 1
ATOM 3076 C CA . ASN B 1 98 ? -21.453 23.703 18.109 1 96.81 98 ASN B CA 1
ATOM 3077 C C . ASN B 1 98 ? -22.047 23.484 16.719 1 96.81 98 ASN B C 1
ATOM 3079 O O . ASN B 1 98 ? -22.656 22.453 16.453 1 96.81 98 ASN B O 1
ATOM 3083 N N . GLU B 1 99 ? -21.875 24.375 15.891 1 96.38 99 GLU B N 1
ATOM 3084 C CA . GLU B 1 99 ? -22.469 24.344 14.555 1 96.38 99 GLU B CA 1
ATOM 3085 C C . GLU B 1 99 ? -21.828 23.25 13.695 1 96.38 99 GLU B C 1
ATOM 3087 O O . GLU B 1 99 ? -22.359 22.906 12.641 1 96.38 99 GLU B O 1
ATOM 3092 N N . GLU B 1 100 ? -20.672 22.734 14.172 1 97.44 100 GLU B N 1
ATOM 3093 C CA . GLU B 1 100 ? -19.969 21.719 13.398 1 97.44 100 GLU B CA 1
ATOM 3094 C C . GLU B 1 100 ? -20.266 20.312 13.922 1 97.44 100 GLU B C 1
ATOM 3096 O O . GLU B 1 100 ? -19.969 19.312 13.258 1 97.44 100 GLU B O 1
ATOM 3101 N N . LEU B 1 101 ? -20.875 20.188 15.07 1 98.06 101 LEU B N 1
ATOM 3102 C CA . LEU B 1 101 ? -21.109 18.906 15.719 1 98.06 101 LEU B CA 1
ATOM 3103 C C . LEU B 1 101 ? -22.156 18.094 14.961 1 98.06 101 LEU B C 1
ATOM 3105 O O . LEU B 1 101 ? -23.25 18.609 14.672 1 98.06 101 LEU B O 1
ATOM 3109 N N . ALA B 1 102 ? -21.828 16.906 14.594 1 97.88 102 ALA B N 1
ATOM 3110 C CA . ALA B 1 102 ? -22.719 15.93 13.961 1 97.88 102 ALA B CA 1
ATOM 3111 C C . ALA B 1 102 ? -23.359 16.516 12.703 1 97.88 102 ALA B C 1
ATOM 3113 O O . ALA B 1 102 ? -24.562 16.328 12.469 1 97.88 102 ALA B O 1
ATOM 3114 N N . GLN B 1 103 ? -22.578 17.203 11.945 1 97.75 103 GLN B N 1
ATOM 3115 C CA . GLN B 1 103 ? -23.141 17.875 10.773 1 97.75 103 GLN B CA 1
ATOM 3116 C C . GLN B 1 103 ? -22.719 17.172 9.484 1 97.75 103 GLN B C 1
ATOM 3118 O O . GLN B 1 103 ? -23.312 17.391 8.43 1 97.75 103 GLN B O 1
ATOM 3123 N N . TYR B 1 104 ? -21.75 16.281 9.57 1 98.62 104 TYR B N 1
ATOM 3124 C CA . TYR B 1 104 ? -21.141 15.797 8.344 1 98.62 104 TYR B CA 1
ATOM 3125 C C . TYR B 1 104 ? -21.438 14.32 8.133 1 98.62 104 TYR B C 1
ATOM 3127 O O . TYR B 1 104 ? -21.281 13.508 9.047 1 98.62 104 TYR B O 1
ATOM 3135 N N . SER B 1 105 ? -21.844 13.992 6.93 1 98.19 105 SER B N 1
ATOM 3136 C CA . SER B 1 105 ? -22.062 12.602 6.543 1 98.19 105 SER B CA 1
ATOM 3137 C C . SER B 1 105 ? -20.75 11.875 6.289 1 98.19 105 SER B C 1
ATOM 3139 O O . SER B 1 105 ? -20.656 10.664 6.492 1 98.19 105 SER B O 1
ATOM 3141 N N . ASN B 1 106 ? -19.812 12.672 5.84 1 98.56 106 ASN B N 1
ATOM 3142 C CA . ASN B 1 106 ? -18.5 12.078 5.551 1 98.56 106 ASN B CA 1
ATOM 3143 C C . ASN B 1 106 ? -17.359 13.031 5.898 1 98.56 106 ASN B C 1
ATOM 3145 O O . ASN B 1 106 ? -17.484 14.242 5.719 1 98.56 106 ASN B O 1
ATOM 3149 N N . VAL B 1 107 ? -16.328 12.469 6.406 1 98.88 107 VAL B N 1
ATOM 3150 C CA . VAL B 1 107 ? -15.086 13.195 6.676 1 98.88 107 VAL B CA 1
ATOM 3151 C C . VAL B 1 107 ? -13.945 12.602 5.855 1 98.88 107 VAL B C 1
ATOM 3153 O O . VAL B 1 107 ? -13.758 11.383 5.832 1 98.88 107 VAL B O 1
ATOM 3156 N N . LEU B 1 108 ? -13.258 13.43 5.148 1 98.88 108 LEU B N 1
ATOM 3157 C CA . LEU B 1 108 ? -12.055 13.062 4.406 1 98.88 108 LEU B CA 1
ATOM 3158 C C . LEU B 1 108 ? -10.836 13.805 4.934 1 98.88 108 LEU B C 1
ATOM 3160 O O . LEU B 1 108 ? -10.953 14.938 5.406 1 98.88 108 LEU B O 1
ATOM 3164 N N . SER B 1 109 ? -9.719 13.211 4.906 1 98.88 109 SER B N 1
ATOM 3165 C CA . SER B 1 109 ? -8.469 13.852 5.293 1 98.88 109 SER B CA 1
ATOM 3166 C C . SER B 1 109 ? -7.273 13.188 4.625 1 98.88 109 SER B C 1
ATOM 3168 O O . SER B 1 109 ? -7.051 11.984 4.805 1 98.88 109 SER B O 1
ATOM 3170 N N . PHE B 1 110 ? -6.516 13.93 3.906 1 98.38 110 PHE B N 1
ATOM 3171 C CA . PHE B 1 110 ? -5.359 13.406 3.189 1 98.38 110 PHE B CA 1
ATOM 3172 C C . PHE B 1 110 ? -4.109 14.219 3.516 1 98.38 110 PHE B C 1
ATOM 3174 O O . PHE B 1 110 ? -3.975 15.359 3.076 1 98.38 110 PHE B O 1
ATOM 3181 N N . TYR B 1 111 ? -3.18 13.586 4.309 1 96.12 111 TYR B N 1
ATOM 3182 C CA . TYR B 1 111 ? -1.876 14.141 4.664 1 96.12 111 TYR B CA 1
ATOM 3183 C C . TYR B 1 111 ? -2.021 15.312 5.625 1 96.12 111 TYR B C 1
ATOM 3185 O O . TYR B 1 111 ? -1.357 16.344 5.469 1 96.12 111 TYR B O 1
ATOM 3193 N N . CYS B 1 112 ? -2.811 15.164 6.605 1 96.62 112 CYS B N 1
ATOM 3194 C CA . CYS B 1 112 ? -3.014 16.234 7.586 1 96.62 112 CYS B CA 1
ATOM 3195 C C . CYS B 1 112 ? -2.762 15.719 9 1 96.62 112 CYS B C 1
ATOM 3197 O O . CYS B 1 112 ? -2.039 16.344 9.773 1 96.62 112 CYS B O 1
ATOM 3199 N N . LEU B 1 113 ? -3.18 14.539 9.312 1 97.62 113 LEU B N 1
ATOM 3200 C CA . LEU B 1 113 ? -3.34 14.094 10.688 1 97.62 113 LEU B CA 1
ATOM 3201 C C . LEU B 1 113 ? -1.985 13.789 11.32 1 97.62 113 LEU B C 1
ATOM 3203 O O . LEU B 1 113 ? -1.871 13.711 12.547 1 97.62 113 LEU B O 1
ATOM 3207 N N . HIS B 1 114 ? -0.916 13.586 10.5 1 95.19 114 HIS B N 1
ATOM 3208 C CA . HIS B 1 114 ? 0.416 13.383 11.055 1 95.19 114 HIS B CA 1
ATOM 3209 C C . HIS B 1 114 ? 0.982 14.68 11.625 1 95.19 114 HIS B C 1
ATOM 3211 O O . HIS B 1 114 ? 1.968 14.656 12.367 1 95.19 114 HIS B O 1
ATOM 3217 N N . TRP B 1 115 ? 0.372 15.789 11.367 1 92.25 115 TRP B N 1
ATOM 3218 C CA . TRP B 1 115 ? 0.811 17.078 11.898 1 92.25 115 TRP B CA 1
ATOM 3219 C C . TRP B 1 115 ? 0.167 17.359 13.25 1 92.25 115 TRP B C 1
ATOM 3221 O O . TRP B 1 115 ? 0.549 18.312 13.938 1 92.25 115 TRP B O 1
ATOM 3231 N N . CYS B 1 116 ? -0.835 16.578 13.594 1 93.81 116 CYS B N 1
ATOM 3232 C CA . CYS B 1 116 ? -1.532 16.797 14.859 1 93.81 116 CYS B CA 1
ATOM 3233 C C . CYS B 1 116 ? -0.679 16.328 16.031 1 93.81 116 CYS B C 1
ATOM 3235 O O . CYS B 1 116 ? -0.025 15.289 15.961 1 93.81 116 CYS B O 1
ATOM 3237 N N . HIS B 1 117 ? -0.715 17.078 17.078 1 91.5 117 HIS B N 1
ATOM 3238 C CA . HIS B 1 117 ? 0.022 16.734 18.297 1 91.5 117 HIS B CA 1
ATOM 3239 C C . HIS B 1 117 ? -0.741 15.727 19.141 1 91.5 117 HIS B C 1
ATOM 3241 O O . HIS B 1 117 ? -0.136 14.844 19.75 1 91.5 117 HIS B O 1
ATOM 3247 N N . ASN B 1 118 ? -1.944 15.945 19.203 1 94.25 118 ASN B N 1
ATOM 3248 C CA . ASN B 1 118 ? -2.824 15.023 19.906 1 94.25 118 ASN B CA 1
ATOM 3249 C C . ASN B 1 118 ? -3.744 14.273 18.953 1 94.25 118 ASN B C 1
ATOM 3251 O O . ASN B 1 118 ? -4.871 14.703 18.703 1 94.25 118 ASN B O 1
ATOM 3255 N N . SER B 1 119 ? -3.246 13.117 18.531 1 95.38 119 SER B N 1
ATOM 3256 C CA . SER B 1 119 ? -3.984 12.336 17.547 1 95.38 119 SER B CA 1
ATOM 3257 C C . SER B 1 119 ? -5.305 11.836 18.125 1 95.38 119 SER B C 1
ATOM 3259 O O . SER B 1 119 ? -6.305 11.742 17.406 1 95.38 119 SER B O 1
ATOM 3261 N N . TRP B 1 120 ? -5.324 11.531 19.391 1 96.19 120 TRP B N 1
ATOM 3262 C CA . TRP B 1 120 ? -6.551 11.078 20.047 1 96.19 120 TRP B CA 1
ATOM 3263 C C . TRP B 1 120 ? -7.641 12.133 19.953 1 96.19 120 TRP B C 1
ATOM 3265 O O . TRP B 1 120 ? -8.781 11.828 19.578 1 96.19 120 TRP B O 1
ATOM 3275 N N . ARG B 1 121 ? -7.301 13.328 20.25 1 97.5 121 ARG B N 1
ATOM 3276 C CA . ARG B 1 121 ? -8.258 14.43 20.172 1 97.5 121 ARG B CA 1
ATOM 3277 C C . ARG B 1 121 ? -8.719 14.672 18.75 1 97.5 121 ARG B C 1
ATOM 3279 O O . ARG B 1 121 ? -9.891 14.961 18.5 1 97.5 121 ARG B O 1
ATOM 3286 N N . ALA B 1 122 ? -7.766 14.586 17.828 1 98.31 122 ALA B N 1
ATOM 3287 C CA . ALA B 1 122 ? -8.117 14.773 16.422 1 98.31 122 ALA B CA 1
ATOM 3288 C C . ALA B 1 122 ? -9.172 13.758 15.984 1 98.31 122 ALA B C 1
ATOM 3290 O O . ALA B 1 122 ? -10.195 14.125 15.406 1 98.31 122 ALA B O 1
ATOM 3291 N N . PHE B 1 123 ? -8.977 12.469 16.297 1 98.69 123 PHE B N 1
ATOM 3292 C CA . PHE B 1 123 ? -9.914 11.43 15.891 1 98.69 123 PHE B CA 1
ATOM 3293 C C . PHE B 1 123 ? -11.219 11.539 16.672 1 98.69 123 PHE B C 1
ATOM 3295 O O . PHE B 1 123 ? -12.297 11.258 16.141 1 98.69 123 PHE B O 1
ATOM 3302 N N . ASP B 1 124 ? -11.086 11.945 17.922 1 98.62 124 ASP B N 1
ATOM 3303 C CA . ASP B 1 124 ? -12.297 12.195 18.703 1 98.62 124 ASP B CA 1
ATOM 3304 C C . ASP B 1 124 ? -13.148 13.289 18.062 1 98.62 124 ASP B C 1
ATOM 3306 O O . ASP B 1 124 ? -14.367 13.164 17.984 1 98.62 124 ASP B O 1
ATOM 3310 N N . ASN B 1 125 ? -12.508 14.359 17.672 1 98.88 125 ASN B N 1
ATOM 3311 C CA . ASN B 1 125 ? -13.219 15.461 17.031 1 98.88 125 ASN B CA 1
ATOM 3312 C C . ASN B 1 125 ? -13.789 15.055 15.672 1 98.88 125 ASN B C 1
ATOM 3314 O O . ASN B 1 125 ? -14.883 15.492 15.297 1 98.88 125 ASN B O 1
ATOM 3318 N N . ILE B 1 126 ? -13.047 14.211 14.93 1 98.88 126 ILE B N 1
ATOM 3319 C CA . ILE B 1 126 ? -13.578 13.68 13.68 1 98.88 126 ILE B CA 1
ATOM 3320 C C . ILE B 1 126 ? -14.852 12.883 13.953 1 98.88 126 ILE B C 1
ATOM 3322 O O . ILE B 1 126 ? -15.844 13.016 13.234 1 98.88 126 ILE B O 1
ATOM 3326 N N . TYR B 1 127 ? -14.82 12.117 14.992 1 98.81 127 TYR B N 1
ATOM 3327 C CA . TYR B 1 127 ? -15.984 11.352 15.422 1 98.81 127 TYR B CA 1
ATOM 3328 C C . TYR B 1 127 ? -17.156 12.266 15.719 1 98.81 127 TYR B C 1
ATOM 3330 O O . TYR B 1 127 ? -18.297 12 15.305 1 98.81 127 TYR B O 1
ATOM 3338 N N . LYS B 1 128 ? -16.922 13.391 16.359 1 98.69 128 LYS B N 1
ATOM 3339 C CA . LYS B 1 128 ? -17.953 14.336 16.766 1 98.69 128 LYS B CA 1
ATOM 3340 C C . LYS B 1 128 ? -18.484 15.102 15.57 1 98.69 128 LYS B C 1
ATOM 3342 O O . LYS B 1 128 ? -19.656 15.516 15.562 1 98.69 128 LYS B O 1
ATOM 3347 N N . LEU B 1 129 ? -17.672 15.305 14.578 1 98.75 129 LEU B N 1
ATOM 3348 C CA . LEU B 1 129 ? -18.109 15.977 13.359 1 98.75 129 LEU B CA 1
ATOM 3349 C C . LEU B 1 129 ? -19.125 15.141 12.609 1 98.75 129 LEU B C 1
ATOM 3351 O O . LEU B 1 129 ? -20.031 15.688 11.969 1 98.75 129 LEU B O 1
ATOM 3355 N N . LEU B 1 130 ? -18.984 13.844 12.703 1 98.75 130 LEU B N 1
ATOM 3356 C CA . LEU B 1 130 ? -19.781 12.922 11.906 1 98.75 130 LEU B CA 1
ATOM 3357 C C . LEU B 1 130 ? -21.188 12.766 12.484 1 98.75 130 LEU B C 1
ATOM 3359 O O . LEU B 1 130 ? -21.359 12.688 13.703 1 98.75 130 LEU B O 1
ATOM 3363 N N . ARG B 1 131 ? -22.156 12.711 11.625 1 98 131 ARG B N 1
ATOM 3364 C CA . ARG B 1 131 ? -23.484 12.219 12.008 1 98 131 ARG B CA 1
ATOM 3365 C C . ARG B 1 131 ? -23.438 10.727 12.32 1 98 131 ARG B C 1
ATOM 3367 O O . ARG B 1 131 ? -22.562 10.008 11.844 1 98 131 ARG B O 1
ATOM 3374 N N . PRO B 1 132 ? -24.469 10.289 13.125 1 97.69 132 PRO B N 1
ATOM 3375 C CA . PRO B 1 132 ? -24.562 8.836 13.258 1 97.69 132 PRO B CA 1
ATOM 3376 C C . PRO B 1 132 ? -24.656 8.125 11.906 1 97.69 132 PRO B C 1
ATOM 3378 O O . PRO B 1 132 ? -25.406 8.555 11.031 1 97.69 132 PRO B O 1
ATOM 3381 N N . GLY B 1 133 ? -23.875 7.129 11.719 1 97.5 133 GLY B N 1
ATOM 3382 C CA . GLY B 1 133 ? -23.844 6.41 10.453 1 97.5 133 GLY B CA 1
ATOM 3383 C C . GLY B 1 133 ? -22.859 6.996 9.453 1 97.5 133 GLY B C 1
ATOM 3384 O O . GLY B 1 133 ? -22.625 6.414 8.398 1 97.5 133 GLY B O 1
ATOM 3385 N N . GLY B 1 134 ? -22.312 8.164 9.805 1 98.19 134 GLY B N 1
ATOM 3386 C CA . GLY B 1 134 ? -21.375 8.812 8.914 1 98.19 134 GLY B CA 1
ATOM 3387 C C . GLY B 1 134 ? -20.047 8.07 8.812 1 98.19 134 GLY B C 1
ATOM 3388 O O . GLY B 1 134 ? -19.75 7.203 9.633 1 98.19 134 GLY B O 1
ATOM 3389 N N . LYS B 1 135 ? -19.266 8.367 7.766 1 98.44 135 LYS B N 1
ATOM 3390 C CA . LYS B 1 135 ? -18.016 7.652 7.52 1 98.44 135 LYS B CA 1
ATOM 3391 C C . LYS B 1 135 ? -16.859 8.617 7.352 1 98.44 135 LYS B C 1
ATOM 3393 O O . LYS B 1 135 ? -17.047 9.805 7.059 1 98.44 135 LYS B O 1
ATOM 3398 N N . ALA B 1 136 ? -15.688 8.094 7.609 1 98.81 136 ALA B N 1
ATOM 3399 C CA . ALA B 1 136 ? -14.469 8.875 7.418 1 98.81 136 ALA B CA 1
ATOM 3400 C C . ALA B 1 136 ? -13.422 8.078 6.648 1 98.81 136 ALA B C 1
ATOM 3402 O O . ALA B 1 136 ? -13.25 6.879 6.887 1 98.81 136 ALA B O 1
ATOM 3403 N N . LEU B 1 137 ? -12.82 8.672 5.656 1 98.88 137 LEU B N 1
ATOM 3404 C CA . LEU B 1 137 ? -11.656 8.164 4.941 1 98.88 137 LEU B CA 1
ATOM 3405 C C . LEU B 1 137 ? -10.445 9.062 5.168 1 98.88 137 LEU B C 1
ATOM 3407 O O . LEU B 1 137 ? -10.445 10.227 4.762 1 98.88 137 LEU B O 1
ATOM 3411 N N . VAL B 1 138 ? -9.445 8.5 5.824 1 98.81 138 VAL B N 1
ATOM 3412 C CA . VAL B 1 138 ? -8.297 9.336 6.16 1 98.81 138 VAL B CA 1
ATOM 3413 C C . VAL B 1 138 ? -7.008 8.641 5.719 1 98.81 138 VAL B C 1
ATOM 3415 O O . VAL B 1 138 ? -6.934 7.41 5.691 1 98.81 138 VAL B O 1
ATOM 3418 N N . MET B 1 139 ? -6.031 9.391 5.332 1 98.62 139 MET B N 1
ATOM 3419 C CA . MET B 1 139 ? -4.684 8.953 4.984 1 98.62 139 MET B CA 1
ATOM 3420 C C . MET B 1 139 ? -3.643 9.953 5.473 1 98.62 139 MET B C 1
ATOM 3422 O O . MET B 1 139 ? -3.793 11.156 5.281 1 98.62 139 MET B O 1
ATOM 3426 N N . PHE B 1 140 ? -2.598 9.461 6.121 1 98.19 140 PHE B N 1
ATOM 3427 C CA . PHE B 1 140 ? -1.578 10.359 6.637 1 98.19 140 PHE B CA 1
ATOM 3428 C C . PHE B 1 140 ? -0.259 9.625 6.844 1 98.19 140 PHE B C 1
ATOM 3430 O O . PHE B 1 140 ? -0.211 8.398 6.789 1 98.19 140 PHE B O 1
ATOM 3437 N N . LEU B 1 141 ? 0.766 10.383 6.98 1 96.81 141 LEU B N 1
ATOM 3438 C CA . LEU B 1 141 ? 2.117 9.852 7.129 1 96.81 141 LEU B CA 1
ATOM 3439 C C . LEU B 1 141 ? 2.275 9.133 8.469 1 96.81 141 LEU B C 1
ATOM 3441 O O . LEU B 1 141 ? 1.965 9.703 9.516 1 96.81 141 LEU B O 1
ATOM 3445 N N . ALA B 1 142 ? 2.725 7.875 8.422 1 97 142 ALA B N 1
ATOM 3446 C CA . ALA B 1 142 ? 2.957 7.082 9.625 1 97 142 ALA B CA 1
ATOM 3447 C C . ALA B 1 142 ? 4.426 7.125 10.031 1 97 142 ALA B C 1
ATOM 3449 O O . ALA B 1 142 ? 4.742 7.133 11.227 1 97 142 ALA B O 1
ATOM 3450 N N . TRP B 1 143 ? 5.258 7.094 9.055 1 96.56 143 TRP B N 1
ATOM 3451 C CA . TRP B 1 143 ? 6.684 7.012 9.336 1 96.56 143 TRP B CA 1
ATOM 3452 C C . TRP B 1 143 ? 7.504 7.625 8.203 1 96.56 143 TRP B C 1
ATOM 3454 O O . TRP B 1 143 ? 7.207 7.402 7.031 1 96.56 143 TRP B O 1
ATOM 3464 N N . ASN B 1 144 ? 8.469 8.422 8.539 1 95.69 144 ASN B N 1
ATOM 3465 C CA . ASN B 1 144 ? 9.492 8.977 7.66 1 95.69 144 ASN B CA 1
ATOM 3466 C C . ASN B 1 144 ? 10.75 9.359 8.438 1 95.69 144 ASN B C 1
ATOM 3468 O O . ASN B 1 144 ? 10.672 10.047 9.453 1 95.69 144 ASN B O 1
ATOM 3472 N N . ASP B 1 145 ? 11.844 8.984 7.996 1 91.94 145 ASP B N 1
ATOM 3473 C CA . ASP B 1 145 ? 13.078 9.203 8.75 1 91.94 145 ASP B CA 1
ATOM 3474 C C . ASP B 1 145 ? 13.445 10.68 8.789 1 91.94 145 ASP B C 1
ATOM 3476 O O . ASP B 1 145 ? 14.328 11.094 9.539 1 91.94 145 ASP B O 1
ATOM 3480 N N . GLY B 1 146 ? 12.789 11.492 7.961 1 90.94 146 GLY B N 1
ATOM 3481 C CA . GLY B 1 146 ? 12.977 12.93 8.055 1 90.94 146 GLY B CA 1
ATOM 3482 C C . GLY B 1 146 ? 12.68 13.484 9.438 1 90.94 146 GLY B C 1
ATOM 3483 O O . GLY B 1 146 ? 13.312 14.445 9.875 1 90.94 146 GLY B O 1
ATOM 3484 N N . PHE B 1 147 ? 11.766 12.852 10.086 1 92.44 147 PHE B N 1
ATOM 3485 C CA . PHE B 1 147 ? 11.438 13.281 11.438 1 92.44 147 PHE B CA 1
ATOM 3486 C C . PHE B 1 147 ? 12.602 13.023 12.391 1 92.44 147 PHE B C 1
ATOM 3488 O O . PHE B 1 147 ? 12.836 13.805 13.32 1 92.44 147 PHE B O 1
ATOM 3495 N N . ASP B 1 148 ? 13.336 11.969 12.148 1 93.25 148 ASP B N 1
ATOM 3496 C CA . ASP B 1 148 ? 14.5 11.664 12.969 1 93.25 148 ASP B CA 1
ATOM 3497 C C . ASP B 1 148 ? 15.586 12.719 12.797 1 93.25 148 ASP B C 1
ATOM 3499 O O . ASP B 1 148 ? 16.344 12.992 13.727 1 93.25 148 ASP B O 1
ATOM 3503 N N . ALA B 1 149 ? 15.641 13.234 11.617 1 92.38 149 ALA B N 1
ATOM 3504 C CA . ALA B 1 149 ? 16.625 14.289 11.336 1 92.38 149 ALA B CA 1
ATOM 3505 C C . ALA B 1 149 ? 16.391 15.5 12.227 1 92.38 149 ALA B C 1
ATOM 3507 O O . ALA B 1 149 ? 17.344 16.125 12.711 1 92.38 149 ALA B O 1
ATOM 3508 N N . TYR B 1 150 ? 15.094 15.875 12.438 1 91.62 150 TYR B N 1
ATOM 3509 C CA . TYR B 1 150 ? 14.781 16.984 13.328 1 91.62 150 TYR B CA 1
ATOM 3510 C C . TYR B 1 150 ? 15.352 16.75 14.719 1 91.62 150 TYR B C 1
ATOM 3512 O O . TYR B 1 150 ? 15.891 17.656 15.344 1 91.62 150 TYR B O 1
ATOM 3520 N N . MET B 1 151 ? 15.281 15.5 15.125 1 93.25 151 MET B N 1
ATOM 3521 C CA . MET B 1 151 ? 15.758 15.156 16.453 1 93.25 151 MET B CA 1
ATOM 3522 C C . MET B 1 151 ? 17.281 15.234 16.531 1 93.25 151 MET B C 1
ATOM 3524 O O . MET B 1 151 ? 17.828 15.672 17.547 1 93.25 151 MET B O 1
ATOM 3528 N N . ARG B 1 152 ? 17.906 14.883 15.516 1 94.31 152 ARG B N 1
ATOM 3529 C CA . ARG B 1 152 ? 19.359 14.961 15.469 1 94.31 152 ARG B CA 1
ATOM 3530 C C . ARG B 1 152 ? 19.828 16.406 15.438 1 94.31 152 ARG B C 1
ATOM 3532 O O . ARG B 1 152 ? 20.781 16.781 16.141 1 94.31 152 ARG B O 1
ATOM 3539 N N . ILE B 1 153 ? 19.172 17.219 14.664 1 94.62 153 ILE B N 1
ATOM 3540 C CA . ILE B 1 153 ? 19.531 18.625 14.539 1 94.62 153 ILE B CA 1
ATOM 3541 C C . ILE B 1 153 ? 19.297 19.344 15.867 1 94.62 153 ILE B C 1
ATOM 3543 O O . ILE B 1 153 ? 20.062 20.219 16.25 1 94.62 153 ILE B O 1
ATOM 3547 N N . HIS B 1 154 ? 18.25 18.906 16.531 1 94.75 154 HIS B N 1
ATOM 3548 C CA . HIS B 1 154 ? 17.906 19.469 17.828 1 94.75 154 HIS B CA 1
ATOM 3549 C C . HIS B 1 154 ? 19.047 19.266 18.828 1 94.75 154 HIS B C 1
ATOM 3551 O O . HIS B 1 154 ? 19.203 20.047 19.766 1 94.75 154 HIS B O 1
ATOM 3557 N N . GLU B 1 155 ? 19.891 18.266 18.625 1 94.25 155 GLU B N 1
ATOM 3558 C CA . GLU B 1 155 ? 20.984 17.984 19.531 1 94.25 155 GLU B CA 1
ATOM 3559 C C . GLU B 1 155 ? 22.156 18.938 19.297 1 94.25 155 GLU B C 1
ATOM 3561 O O . GLU B 1 155 ? 23.078 19.016 20.125 1 94.25 155 GLU B O 1
ATOM 3566 N N . ASN B 1 156 ? 22.172 19.594 18.188 1 93.88 156 ASN B N 1
ATOM 3567 C CA . ASN B 1 156 ? 23.203 20.594 17.891 1 93.88 156 ASN B CA 1
ATOM 3568 C C . ASN B 1 156 ? 22.953 21.891 18.672 1 93.88 156 ASN B C 1
ATOM 3570 O O . ASN B 1 156 ? 21.938 22.562 18.469 1 93.88 156 ASN B O 1
ATOM 3574 N N . PRO B 1 157 ? 23.828 22.312 19.562 1 94.19 157 PRO B N 1
ATOM 3575 C CA . PRO B 1 157 ? 23.641 23.5 20.406 1 94.19 157 PRO B CA 1
ATOM 3576 C C . PRO B 1 157 ? 23.375 24.766 19.594 1 94.19 157 PRO B C 1
ATOM 3578 O O . PRO B 1 157 ? 22.75 25.703 20.094 1 94.19 157 PRO B O 1
ATOM 3581 N N . ARG B 1 158 ? 23.828 24.75 18.359 1 94.25 158 ARG B N 1
ATOM 3582 C CA . ARG B 1 158 ? 23.672 25.922 17.516 1 94.25 158 ARG B CA 1
ATOM 3583 C C . ARG B 1 158 ? 22.219 26.156 17.156 1 94.25 158 ARG B C 1
ATOM 3585 O O . ARG B 1 158 ? 21.781 27.297 16.984 1 94.25 158 ARG B O 1
ATOM 3592 N N . TYR B 1 159 ? 21.422 25.047 17.109 1 95.62 159 TYR B N 1
ATOM 3593 C CA . TYR B 1 159 ? 20.047 25.156 16.625 1 95.62 159 TYR B CA 1
ATOM 3594 C C . TYR B 1 159 ? 19.047 24.828 17.734 1 95.62 159 TYR B C 1
ATOM 3596 O O . TYR B 1 159 ? 17.859 25.156 17.625 1 95.62 159 TYR B O 1
ATOM 3604 N N . LYS B 1 160 ? 19.469 24.281 18.812 1 95.31 160 LYS B N 1
ATOM 3605 C CA . LYS B 1 160 ? 18.641 23.781 19.906 1 95.31 160 LYS B CA 1
ATOM 3606 C C . LYS B 1 160 ? 17.719 24.859 20.453 1 95.31 160 LYS B C 1
ATOM 3608 O O . LYS B 1 160 ? 16.531 24.625 20.672 1 95.31 160 LYS B O 1
ATOM 3613 N N . PRO B 1 161 ? 18.219 26.078 20.609 1 95.19 161 PRO B N 1
ATOM 3614 C CA . PRO B 1 161 ? 17.359 27.109 21.188 1 95.19 161 PRO B CA 1
ATOM 3615 C C . PRO B 1 161 ? 16.125 27.406 20.328 1 95.19 161 PRO B C 1
ATOM 3617 O O . PRO B 1 161 ? 15.117 27.906 20.828 1 95.19 161 PRO B O 1
ATOM 3620 N N . TYR B 1 162 ? 16.203 27.094 19.047 1 95.25 162 TYR B N 1
ATOM 3621 C CA . TYR B 1 162 ? 15.117 27.422 18.125 1 95.25 162 TYR B CA 1
ATOM 3622 C C . TYR B 1 162 ? 14.219 26.219 17.891 1 95.25 162 TYR B C 1
ATOM 3624 O O . TYR B 1 162 ? 13.234 26.312 17.156 1 95.25 162 TYR B O 1
ATOM 3632 N N . MET B 1 163 ? 14.578 25.031 18.484 1 95.06 163 MET B N 1
ATOM 3633 C CA . MET B 1 163 ? 13.883 23.766 18.25 1 95.06 163 MET B CA 1
ATOM 3634 C C . MET B 1 163 ? 13.57 23.078 19.578 1 95.06 163 MET B C 1
ATOM 3636 O O . MET B 1 163 ? 13.617 21.844 19.656 1 95.06 163 MET B O 1
ATOM 3640 N N . GLU B 1 164 ? 13.336 23.766 20.625 1 91.56 164 GLU B N 1
ATOM 3641 C CA . GLU B 1 164 ? 13.188 23.203 21.953 1 91.56 164 GLU B CA 1
ATOM 3642 C C . GLU B 1 164 ? 12.023 22.203 22.016 1 91.56 164 GLU B C 1
ATOM 3644 O O . GLU B 1 164 ? 12.07 21.234 22.766 1 91.56 164 GLU B O 1
ATOM 3649 N N . ASP B 1 165 ? 11.055 22.406 21.156 1 91.56 165 ASP B N 1
ATOM 3650 C CA . ASP B 1 165 ? 9.883 21.531 21.172 1 91.56 165 ASP B CA 1
ATOM 3651 C C . ASP B 1 165 ? 9.891 20.578 19.984 1 91.56 165 ASP B C 1
ATOM 3653 O O . ASP B 1 165 ? 8.836 20.188 19.484 1 91.56 165 ASP B O 1
ATOM 3657 N N . ALA B 1 166 ? 11.094 20.25 19.516 1 91 166 ALA B N 1
ATOM 3658 C CA . ALA B 1 166 ? 11.234 19.406 18.328 1 91 166 ALA B CA 1
ATOM 3659 C C . ALA B 1 166 ? 10.469 18.094 18.5 1 91 166 ALA B C 1
ATOM 3661 O O . ALA B 1 166 ? 9.883 17.578 17.547 1 91 166 ALA B O 1
ATOM 3662 N N . ASN B 1 167 ? 10.453 17.547 19.656 1 90.38 167 ASN B N 1
ATOM 3663 C CA . ASN B 1 167 ? 9.781 16.297 19.938 1 90.38 167 ASN B CA 1
ATOM 3664 C C . ASN B 1 167 ? 8.281 16.375 19.641 1 90.38 167 ASN B C 1
ATOM 3666 O O . ASN B 1 167 ? 7.652 15.375 19.312 1 90.38 167 ASN B O 1
ATOM 3670 N N . ARG B 1 168 ? 7.738 17.562 19.719 1 88.56 168 ARG B N 1
ATOM 3671 C CA . ARG B 1 168 ? 6.312 17.781 19.5 1 88.56 168 ARG B CA 1
ATOM 3672 C C . ARG B 1 168 ? 5.973 17.672 18.016 1 88.56 168 ARG B C 1
ATOM 3674 O O . ARG B 1 168 ? 4.805 17.516 17.656 1 88.56 168 ARG B O 1
ATOM 3681 N N . PHE B 1 169 ? 6.996 17.719 17.219 1 88.75 169 PHE B N 1
ATOM 3682 C CA . PHE B 1 169 ? 6.754 17.719 15.781 1 88.75 169 PHE B CA 1
ATOM 3683 C C . PHE B 1 169 ? 7.047 16.359 15.18 1 88.75 169 PHE B C 1
ATOM 3685 O O . PHE B 1 169 ? 7.008 16.188 13.953 1 88.75 169 PHE B O 1
ATOM 3692 N N . VAL B 1 170 ? 7.371 15.383 15.984 1 91.56 170 VAL B N 1
ATOM 3693 C CA . VAL B 1 170 ? 7.445 13.992 15.562 1 91.56 170 VAL B CA 1
ATOM 3694 C C . VAL B 1 170 ? 6.09 13.312 15.773 1 91.56 170 VAL B C 1
ATOM 3696 O O . VAL B 1 170 ? 5.609 13.219 16.906 1 91.56 170 VAL B O 1
ATOM 3699 N N . PRO B 1 171 ? 5.512 12.859 14.695 1 92.69 171 PRO B N 1
ATOM 3700 C CA . PRO B 1 171 ? 4.164 12.297 14.805 1 92.69 171 PRO B CA 1
ATOM 3701 C C . PRO B 1 171 ? 4.094 11.109 15.75 1 92.69 171 PRO B C 1
ATOM 3703 O O . PRO B 1 171 ? 5.055 10.344 15.859 1 92.69 171 PRO B O 1
ATOM 3706 N N . PHE B 1 172 ? 2.977 10.922 16.422 1 94.12 172 PHE B N 1
ATOM 3707 C CA . PHE B 1 172 ? 2.721 9.844 17.375 1 94.12 172 PHE B CA 1
ATOM 3708 C C . PHE B 1 172 ? 3.004 8.484 16.734 1 94.12 172 PHE B C 1
ATOM 3710 O O . PHE B 1 172 ? 3.738 7.672 17.297 1 94.12 172 PHE B O 1
ATOM 3717 N N . PHE B 1 173 ? 2.561 8.258 15.586 1 96.44 173 PHE B N 1
ATOM 3718 C CA . PHE B 1 173 ? 2.613 6.941 14.953 1 96.44 173 PHE B CA 1
ATOM 3719 C C . PHE B 1 173 ? 4.027 6.625 14.484 1 96.44 173 PHE B C 1
ATOM 3721 O O . PHE B 1 173 ? 4.371 5.457 14.273 1 96.44 173 PHE B O 1
ATOM 3728 N N . HIS B 1 174 ? 4.82 7.668 14.266 1 95.5 174 HIS B N 1
ATOM 3729 C CA . HIS B 1 174 ? 6.215 7.465 13.891 1 95.5 174 HIS B CA 1
ATOM 3730 C C . HIS B 1 174 ? 6.973 6.715 14.977 1 95.5 174 HIS B C 1
ATOM 3732 O O . HIS B 1 174 ? 7.914 5.973 14.688 1 95.5 174 HIS B O 1
ATOM 3738 N N . ARG B 1 175 ? 6.508 6.832 16.172 1 93.19 175 ARG B N 1
ATOM 3739 C CA . ARG B 1 175 ? 7.191 6.262 17.328 1 93.19 175 ARG B CA 1
ATOM 3740 C C . ARG B 1 175 ? 6.668 4.863 17.641 1 93.19 175 ARG B C 1
ATOM 3742 O O . ARG B 1 175 ? 7.207 4.172 18.5 1 93.19 175 ARG B O 1
ATOM 3749 N N . CYS B 1 176 ? 5.652 4.477 16.938 1 94.12 176 CYS B N 1
ATOM 3750 C CA . CYS B 1 176 ? 5.023 3.193 17.234 1 94.12 176 CYS B CA 1
ATOM 3751 C C . CYS B 1 176 ? 5.73 2.061 16.484 1 94.12 176 CYS B C 1
ATOM 3753 O O . CYS B 1 176 ? 6.051 2.189 15.312 1 94.12 176 CYS B O 1
ATOM 3755 N N . LYS B 1 177 ? 5.961 0.974 17.188 1 92.25 177 LYS B N 1
ATOM 3756 C CA . LYS B 1 177 ? 6.527 -0.217 16.562 1 92.25 177 LYS B CA 1
ATOM 3757 C C . LYS B 1 177 ? 5.582 -0.78 15.508 1 92.25 177 LYS B C 1
ATOM 3759 O O . LYS B 1 177 ? 6.012 -1.133 14.406 1 92.25 177 LYS B O 1
ATOM 3764 N N . ASP B 1 178 ? 4.312 -0.819 15.852 1 94.88 178 ASP B N 1
ATOM 3765 C CA . ASP B 1 178 ? 3.234 -1.207 14.945 1 94.88 178 ASP B CA 1
ATOM 3766 C C . ASP B 1 178 ? 2.186 -0.103 14.836 1 94.88 178 ASP B C 1
ATOM 3768 O O . ASP B 1 178 ? 1.227 -0.07 15.609 1 94.88 178 ASP B O 1
ATOM 3772 N N . SER B 1 179 ? 2.424 0.732 13.844 1 97.12 179 SER B N 1
ATOM 3773 C CA . SER B 1 179 ? 1.581 1.917 13.711 1 97.12 179 SER B CA 1
ATOM 3774 C C . SER B 1 179 ? 0.158 1.542 13.312 1 97.12 179 SER B C 1
ATOM 3776 O O . SER B 1 179 ? -0.801 2.197 13.727 1 97.12 179 SER B O 1
ATOM 3778 N N . ARG B 1 180 ? -0.003 0.49 12.516 1 97.19 180 ARG B N 1
ATOM 3779 C CA . ARG B 1 180 ? -1.343 0.058 12.125 1 97.19 180 ARG B CA 1
ATOM 3780 C C . ARG B 1 180 ? -2.137 -0.414 13.344 1 97.19 180 ARG B C 1
ATOM 3782 O O . ARG B 1 180 ? -3.301 -0.048 13.508 1 97.19 180 ARG B O 1
ATOM 3789 N N . ALA B 1 181 ? -1.502 -1.254 14.172 1 95.81 181 ALA B N 1
ATOM 3790 C CA . ALA B 1 181 ? -2.16 -1.749 15.375 1 95.81 181 ALA B CA 1
ATOM 3791 C C . ALA B 1 181 ? -2.529 -0.6 16.312 1 95.81 181 ALA B C 1
ATOM 3793 O O . ALA B 1 181 ? -3.617 -0.59 16.891 1 95.81 181 ALA B O 1
ATOM 3794 N N . ALA B 1 182 ? -1.629 0.358 16.422 1 97.44 182 ALA B N 1
ATOM 3795 C CA . ALA B 1 182 ? -1.881 1.527 17.25 1 97.44 182 ALA B CA 1
ATOM 3796 C C . ALA B 1 182 ? -3.076 2.324 16.734 1 97.44 182 ALA B C 1
ATOM 3798 O O . ALA B 1 182 ? -3.938 2.738 17.516 1 97.44 182 ALA B O 1
ATOM 3799 N N . LEU B 1 183 ? -3.115 2.5 15.445 1 98.25 183 LEU B N 1
ATOM 3800 C CA . LEU B 1 183 ? -4.227 3.232 14.852 1 98.25 183 LEU B CA 1
ATOM 3801 C C . LEU B 1 183 ? -5.543 2.484 15.055 1 98.25 183 LEU B C 1
ATOM 3803 O O . LEU B 1 183 ? -6.551 3.086 15.43 1 98.25 183 LEU B O 1
ATOM 3807 N N . ARG B 1 184 ? -5.52 1.229 14.812 1 97.25 184 ARG B N 1
ATOM 3808 C CA . ARG B 1 184 ? -6.723 0.423 14.984 1 97.25 184 ARG B CA 1
ATOM 3809 C C . ARG B 1 184 ? -7.273 0.547 16.406 1 97.25 184 ARG B C 1
ATOM 3811 O O . ARG B 1 184 ? -8.469 0.762 16.594 1 97.25 184 ARG B O 1
ATOM 3818 N N . LYS B 1 185 ? -6.418 0.396 17.344 1 97.12 185 LYS B N 1
ATOM 3819 C CA . LYS B 1 185 ? -6.816 0.502 18.75 1 97.12 185 LYS B CA 1
ATOM 3820 C C . LYS B 1 185 ? -7.406 1.878 19.047 1 97.12 185 LYS B C 1
ATOM 3822 O O . LYS B 1 185 ? -8.438 1.984 19.703 1 97.12 185 LYS B O 1
ATOM 3827 N N . MET B 1 186 ? -6.766 2.895 18.562 1 97.94 186 MET B N 1
ATOM 3828 C CA . MET B 1 186 ? -7.223 4.266 18.781 1 97.94 186 MET B CA 1
ATOM 3829 C C . MET B 1 186 ? -8.617 4.465 18.188 1 97.94 186 MET B C 1
ATOM 3831 O O . MET B 1 186 ? -9.5 5.008 18.859 1 97.94 186 MET B O 1
ATOM 3835 N N . LEU B 1 187 ? -8.805 3.99 16.984 1 98.56 187 LEU B N 1
ATOM 3836 C CA . LEU B 1 187 ? -10.086 4.133 16.297 1 98.56 187 LEU B CA 1
ATOM 3837 C C . LEU B 1 187 ? -11.18 3.377 17.047 1 98.56 187 LEU B C 1
ATOM 3839 O O . LEU B 1 187 ? -12.289 3.891 17.203 1 98.56 187 LEU B O 1
ATOM 3843 N N . GLU B 1 188 ? -10.859 2.191 17.5 1 97.75 188 GLU B N 1
ATOM 3844 C CA . GLU B 1 188 ? -11.812 1.397 18.266 1 97.75 188 GLU B CA 1
ATOM 3845 C C . GLU B 1 188 ? -12.164 2.086 19.594 1 97.75 188 GLU B C 1
ATOM 3847 O O . GLU B 1 188 ? -13.328 2.137 19.969 1 97.75 188 GLU B O 1
ATOM 3852 N N . ASP B 1 189 ? -11.164 2.623 20.25 1 98.19 189 ASP B N 1
ATOM 3853 C CA . ASP B 1 189 ? -11.359 3.281 21.547 1 98.19 189 ASP B CA 1
ATOM 3854 C C . ASP B 1 189 ? -12.227 4.531 21.391 1 98.19 189 ASP B C 1
ATOM 3856 O O . ASP B 1 189 ? -13 4.871 22.281 1 98.19 189 ASP B O 1
ATOM 3860 N N . VAL B 1 190 ? -12.07 5.227 20.297 1 98.19 190 VAL B N 1
ATOM 3861 C CA . VAL B 1 190 ? -12.875 6.406 20.031 1 98.19 190 VAL B CA 1
ATOM 3862 C C . VAL B 1 190 ? -14.328 5.996 19.797 1 98.19 190 VAL B C 1
ATOM 3864 O O . VAL B 1 190 ? -15.25 6.758 20.109 1 98.19 190 VAL B O 1
ATOM 3867 N N . GLY B 1 191 ? -14.562 4.82 19.172 1 98.19 191 GLY B N 1
ATOM 3868 C CA . GLY B 1 191 ? -15.914 4.301 18.984 1 98.19 191 GLY B CA 1
ATOM 3869 C C . GLY B 1 191 ? -16.234 3.994 17.531 1 98.19 191 GLY B C 1
ATOM 3870 O O . GLY B 1 191 ? -17.375 3.629 17.203 1 98.19 191 GLY B O 1
ATOM 3871 N N . PHE B 1 192 ? -15.242 3.979 16.656 1 98.62 192 PHE B N 1
ATOM 3872 C CA . PHE B 1 192 ? -15.477 3.76 15.242 1 98.62 192 PHE B CA 1
ATOM 3873 C C . PHE B 1 192 ? -15.648 2.273 14.945 1 98.62 192 PHE B C 1
ATOM 3875 O O . PHE B 1 192 ? -15 1.432 15.57 1 98.62 192 PHE B O 1
ATOM 3882 N N . GLU B 1 193 ? -16.547 1.996 14.031 1 97.81 193 GLU B N 1
ATOM 3883 C CA . GLU B 1 193 ? -16.469 0.735 13.305 1 97.81 193 GLU B CA 1
ATOM 3884 C C . GLU B 1 193 ? -15.43 0.797 12.195 1 97.81 193 GLU B C 1
ATOM 3886 O O . GLU B 1 193 ? -15.508 1.649 11.305 1 97.81 193 GLU B O 1
ATOM 3891 N N . ILE B 1 194 ? -14.531 -0.141 12.211 1 97.25 194 ILE B N 1
ATOM 3892 C CA . ILE B 1 194 ? -13.43 -0.096 11.258 1 97.25 194 ILE B CA 1
ATOM 3893 C C . ILE B 1 194 ? -13.789 -0.911 10.016 1 97.25 194 ILE B C 1
ATOM 3895 O O . ILE B 1 194 ? -13.984 -2.125 10.102 1 97.25 194 ILE B O 1
ATOM 3899 N N . LEU B 1 195 ? -13.852 -0.202 8.914 1 95.94 195 LEU B N 1
ATOM 3900 C CA . LEU B 1 195 ? -14.133 -0.856 7.637 1 95.94 195 LEU B CA 1
ATOM 3901 C C . LEU B 1 195 ? -12.844 -1.217 6.914 1 95.94 195 LEU B C 1
ATOM 3903 O O . LEU B 1 195 ? -12.797 -2.188 6.152 1 95.94 195 LEU B O 1
ATOM 3907 N N . HIS B 1 196 ? -11.82 -0.426 7.117 1 96.31 196 HIS B N 1
ATOM 3908 C CA . HIS B 1 196 ? -10.492 -0.681 6.562 1 96.31 196 HIS B CA 1
ATOM 3909 C C . HIS B 1 196 ? -9.414 0.031 7.371 1 96.31 196 HIS B C 1
ATOM 3911 O O . HIS B 1 196 ? -9.617 1.155 7.832 1 96.31 196 HIS B O 1
ATOM 3917 N N . CYS B 1 197 ? -8.336 -0.597 7.578 1 97.62 197 CYS B N 1
ATOM 3918 C CA . CYS B 1 197 ? -7.172 -0.024 8.242 1 97.62 197 CYS B CA 1
ATOM 3919 C C . CYS B 1 197 ? -5.891 -0.689 7.766 1 97.62 197 CYS B C 1
ATOM 3921 O O . CYS B 1 197 ? -5.715 -1.897 7.926 1 97.62 197 CYS B O 1
ATOM 3923 N N . SER B 1 198 ? -4.992 0.121 7.156 1 97.75 198 SER B N 1
ATOM 3924 C CA . SER B 1 198 ? -3.783 -0.493 6.617 1 97.75 198 SER B CA 1
ATOM 3925 C C . SER B 1 198 ? -2.592 0.456 6.707 1 97.75 198 SER B C 1
ATOM 3927 O O . SER B 1 198 ? -2.766 1.675 6.758 1 97.75 198 SER B O 1
ATOM 3929 N N . ARG B 1 199 ? -1.447 -0.101 6.867 1 97.69 199 ARG B N 1
ATOM 3930 C CA . ARG B 1 199 ? -0.171 0.583 6.684 1 97.69 199 ARG B CA 1
ATOM 3931 C C . ARG B 1 199 ? 0.424 0.277 5.316 1 97.69 199 ARG B C 1
ATOM 3933 O O . ARG B 1 199 ? 0.508 -0.886 4.914 1 97.69 199 ARG B O 1
ATOM 3940 N N . ARG B 1 200 ? 0.801 1.345 4.602 1 97.31 200 ARG B N 1
ATOM 3941 C CA . ARG B 1 200 ? 1.256 1.188 3.225 1 97.31 200 ARG B CA 1
ATOM 3942 C C . ARG B 1 200 ? 2.648 1.781 3.037 1 97.31 200 ARG B C 1
ATOM 3944 O O . ARG B 1 200 ? 2.945 2.859 3.557 1 97.31 200 ARG B O 1
ATOM 3951 N N . GLU B 1 201 ? 3.453 0.992 2.277 1 97.31 201 GLU B N 1
ATOM 3952 C CA . GLU B 1 201 ? 4.738 1.533 1.845 1 97.31 201 GLU B CA 1
ATOM 3953 C C . GLU B 1 201 ? 4.57 2.471 0.653 1 97.31 201 GLU B C 1
ATOM 3955 O O . GLU B 1 201 ? 3.781 2.197 -0.253 1 97.31 201 GLU B O 1
ATOM 3960 N N . LYS B 1 202 ? 5.234 3.562 0.707 1 97.62 202 LYS B N 1
ATOM 3961 C CA . LYS B 1 202 ? 5.348 4.492 -0.414 1 97.62 202 LYS B CA 1
ATOM 3962 C C . LYS B 1 202 ? 6.797 4.934 -0.617 1 97.62 202 LYS B C 1
ATOM 3964 O O . LYS B 1 202 ? 7.625 4.793 0.285 1 97.62 202 LYS B O 1
ATOM 3969 N N . SER B 1 203 ? 7.121 5.375 -1.812 1 96.44 203 SER B N 1
ATOM 3970 C CA . SER B 1 203 ? 8.422 5.973 -2.096 1 96.44 203 SER B CA 1
ATOM 3971 C C . SER B 1 203 ? 8.297 7.152 -3.055 1 96.44 203 SER B C 1
ATOM 3973 O O . SER B 1 203 ? 7.293 7.277 -3.762 1 96.44 203 SER B O 1
ATOM 3975 N N . PHE B 1 204 ? 9.188 7.996 -2.969 1 96.12 204 PHE B N 1
ATOM 3976 C CA . PHE B 1 204 ? 9.273 9.141 -3.867 1 96.12 204 PHE B CA 1
ATOM 3977 C C . PHE B 1 204 ? 10.727 9.461 -4.203 1 96.12 204 PHE B C 1
ATOM 3979 O O . PHE B 1 204 ? 11.594 9.414 -3.332 1 96.12 204 PHE B O 1
ATOM 3986 N N . VAL B 1 205 ? 11.023 9.711 -5.473 1 94.69 205 VAL B N 1
ATOM 3987 C CA . VAL B 1 205 ? 12.367 10.055 -5.918 1 94.69 205 VAL B CA 1
ATOM 3988 C C . VAL B 1 205 ? 12.477 11.555 -6.152 1 94.69 205 VAL B C 1
ATOM 3990 O O . VAL B 1 205 ? 11.758 12.109 -6.988 1 94.69 205 VAL B O 1
ATOM 3993 N N . TYR B 1 206 ? 13.266 12.188 -5.363 1 94.19 206 TYR B N 1
ATOM 3994 C CA . TYR B 1 206 ? 13.688 13.555 -5.668 1 94.19 206 TYR B CA 1
ATOM 3995 C C . TYR B 1 206 ? 14.812 13.562 -6.691 1 94.19 206 TYR B C 1
ATOM 3997 O O . TYR B 1 206 ? 15.852 12.93 -6.48 1 94.19 206 TYR B O 1
ATOM 4005 N N . GLN B 1 207 ? 14.641 14.289 -7.695 1 92.12 207 GLN B N 1
ATOM 4006 C CA . GLN B 1 207 ? 15.562 14.227 -8.828 1 92.12 207 GLN B CA 1
ATOM 4007 C C . GLN B 1 207 ? 16.953 14.711 -8.43 1 92.12 207 GLN B C 1
ATOM 4009 O O . GLN B 1 207 ? 17.953 14.273 -9 1 92.12 207 GLN B O 1
ATOM 4014 N N . ASN B 1 208 ? 16.969 15.711 -7.562 1 92.12 208 ASN B N 1
ATOM 4015 C CA . ASN B 1 208 ? 18.234 16.234 -7.051 1 92.12 208 ASN B CA 1
ATOM 4016 C C . ASN B 1 208 ? 18.078 16.812 -5.656 1 92.12 208 ASN B C 1
ATOM 4018 O O . ASN B 1 208 ? 16.969 16.875 -5.121 1 92.12 208 ASN B O 1
ATOM 4022 N N . MET B 1 209 ? 19.156 17.25 -5.152 1 91.75 209 MET B N 1
ATOM 4023 C CA . MET B 1 209 ? 19.203 17.734 -3.775 1 91.75 209 MET B CA 1
ATOM 4024 C C . MET B 1 209 ? 18.422 19.031 -3.625 1 91.75 209 MET B C 1
ATOM 4026 O O . MET B 1 209 ? 17.828 19.297 -2.57 1 91.75 209 MET B O 1
ATOM 4030 N N . GLN B 1 210 ? 18.375 19.766 -4.637 1 91.62 210 GLN B N 1
ATOM 4031 C CA . GLN B 1 210 ? 17.672 21.047 -4.586 1 91.62 210 GLN B CA 1
ATOM 4032 C C . GLN B 1 210 ? 16.156 20.828 -4.438 1 91.62 210 GLN B C 1
ATOM 4034 O O . GLN B 1 210 ? 15.492 21.562 -3.699 1 91.62 210 GLN B O 1
ATOM 4039 N N . ILE B 1 211 ? 15.68 19.875 -5.141 1 91.5 211 ILE B N 1
ATOM 4040 C CA . ILE B 1 211 ? 14.25 19.562 -5.066 1 91.5 211 ILE B CA 1
ATOM 4041 C C . ILE B 1 211 ? 13.914 19.031 -3.676 1 91.5 211 ILE B C 1
ATOM 4043 O O . ILE B 1 211 ? 12.891 19.406 -3.094 1 91.5 211 ILE B O 1
ATOM 4047 N N . LEU B 1 212 ? 14.773 18.234 -3.113 1 93.56 212 LEU B N 1
ATOM 4048 C CA . LEU B 1 212 ? 14.594 17.766 -1.744 1 93.56 212 LEU B CA 1
ATOM 4049 C C . LEU B 1 212 ? 14.602 18.938 -0.763 1 93.56 212 LEU B C 1
ATOM 4051 O O . LEU B 1 212 ? 13.75 19.016 0.125 1 93.56 212 LEU B O 1
ATOM 4055 N N . LYS B 1 213 ? 15.508 19.828 -0.949 1 92.88 213 LYS B N 1
ATOM 4056 C CA . LYS B 1 213 ? 15.625 20.984 -0.073 1 92.88 213 LYS B CA 1
ATOM 4057 C C . LYS B 1 213 ? 14.344 21.812 -0.074 1 92.88 213 LYS B C 1
ATOM 4059 O O . LYS B 1 213 ? 13.844 22.188 0.987 1 92.88 213 LYS B O 1
ATOM 4064 N N . ARG B 1 214 ? 13.836 22.047 -1.195 1 90.25 214 ARG B N 1
ATOM 4065 C CA . ARG B 1 214 ? 12.609 22.828 -1.313 1 90.25 214 ARG B CA 1
ATOM 4066 C C . ARG B 1 214 ? 11.461 22.156 -0.564 1 90.25 214 ARG B C 1
ATOM 4068 O O . ARG B 1 214 ? 10.695 22.812 0.135 1 90.25 214 ARG B O 1
ATOM 4075 N N . HIS B 1 215 ? 11.398 20.875 -0.691 1 90.69 215 HIS B N 1
ATOM 4076 C CA . HIS B 1 215 ? 10.359 20.109 0.002 1 90.69 215 HIS B CA 1
ATOM 4077 C C . HIS B 1 215 ? 10.547 20.188 1.514 1 90.69 215 HIS B C 1
ATOM 4079 O O . HIS B 1 215 ? 9.602 20.469 2.246 1 90.69 215 HIS B O 1
ATOM 4085 N N . MET B 1 216 ? 11.758 20.016 1.962 1 90.25 216 MET B N 1
ATOM 4086 C CA . MET B 1 216 ? 12.047 19.953 3.393 1 90.25 216 MET B CA 1
ATOM 4087 C C . MET B 1 216 ? 11.805 21.312 4.047 1 90.25 216 MET B C 1
ATOM 4089 O O . MET B 1 216 ? 11.328 21.391 5.184 1 90.25 216 MET B O 1
ATOM 4093 N N . ILE B 1 217 ? 12.102 22.281 3.326 1 87.81 217 ILE B N 1
ATOM 4094 C CA . ILE B 1 217 ? 11.938 23.641 3.865 1 87.81 217 ILE B CA 1
ATOM 4095 C C . ILE B 1 217 ? 10.453 23.984 3.914 1 87.81 217 ILE B C 1
ATOM 4097 O O . ILE B 1 217 ? 9.984 24.594 4.883 1 87.81 217 ILE B O 1
ATOM 4101 N N . ALA B 1 218 ? 9.719 23.562 2.945 1 84 218 ALA B N 1
ATOM 4102 C CA . ALA B 1 218 ? 8.289 23.875 2.846 1 84 218 ALA B CA 1
ATOM 4103 C C . ALA B 1 218 ? 7.516 23.266 4.008 1 84 218 ALA B C 1
ATOM 4105 O O . ALA B 1 218 ? 6.527 23.828 4.473 1 84 218 ALA B O 1
ATOM 4106 N N . VAL B 1 219 ? 8.023 22.172 4.543 1 84.56 219 VAL B N 1
ATOM 4107 C CA . VAL B 1 219 ? 7.242 21.469 5.562 1 84.56 219 VAL B CA 1
ATOM 4108 C C . VAL B 1 219 ? 7.926 21.625 6.922 1 84.56 219 VAL B C 1
ATOM 4110 O O . VAL B 1 219 ? 7.484 21.031 7.906 1 84.56 219 VAL B O 1
ATOM 4113 N N . ASN B 1 220 ? 9.023 22.328 7 1 88.12 220 ASN B N 1
ATOM 4114 C CA . ASN B 1 220 ? 9.789 22.469 8.234 1 88.12 220 ASN B CA 1
ATOM 4115 C C . ASN B 1 220 ? 9.133 23.453 9.195 1 88.12 220 ASN B C 1
ATOM 4117 O O . ASN B 1 220 ? 8.984 24.641 8.875 1 88.12 220 ASN B O 1
ATOM 4121 N N . PRO B 1 221 ? 8.828 23.047 10.383 1 86.88 221 PRO B N 1
ATOM 4122 C CA . PRO B 1 221 ? 8.109 23.922 11.32 1 86.88 221 PRO B CA 1
ATOM 4123 C C . PRO B 1 221 ? 9.031 24.906 12.031 1 86.88 221 PRO B C 1
ATOM 4125 O O . PRO B 1 221 ? 8.555 25.828 12.688 1 86.88 221 PRO B O 1
ATOM 4128 N N . PHE B 1 222 ? 10.336 24.812 11.82 1 91.62 222 PHE B N 1
ATOM 4129 C CA . PHE B 1 222 ? 11.258 25.578 12.648 1 91.62 222 PHE B CA 1
ATOM 4130 C C . PHE B 1 222 ? 11.875 26.719 11.859 1 91.62 222 PHE B C 1
ATOM 4132 O O . PHE B 1 222 ? 12.5 27.609 12.43 1 91.62 222 PHE B O 1
ATOM 4139 N N . ILE B 1 223 ? 11.703 26.719 10.586 1 89.25 223 ILE B N 1
ATOM 4140 C CA . ILE B 1 223 ? 12.422 27.641 9.719 1 89.25 223 ILE B CA 1
ATOM 4141 C C . ILE B 1 223 ? 12.117 29.078 10.125 1 89.25 223 ILE B C 1
ATOM 4143 O O . ILE B 1 223 ? 13.008 29.938 10.133 1 89.25 223 ILE B O 1
ATOM 4147 N N . SER B 1 224 ? 10.906 29.375 10.469 1 87.38 224 SER B N 1
ATOM 4148 C CA . SER B 1 224 ? 10.484 30.734 10.797 1 87.38 224 SER B CA 1
ATOM 4149 C C . SER B 1 224 ? 11.102 31.203 12.109 1 87.38 224 SER B C 1
ATOM 4151 O O . SER B 1 224 ? 11.156 32.406 12.383 1 87.38 224 SER B O 1
ATOM 4153 N N . ARG B 1 225 ? 11.594 30.266 12.875 1 93 225 ARG B N 1
ATOM 4154 C CA . ARG B 1 225 ? 12.164 30.578 14.18 1 93 225 ARG B CA 1
ATOM 4155 C C . ARG B 1 225 ? 13.656 30.859 14.07 1 93 225 ARG B C 1
ATOM 4157 O O . ARG B 1 225 ? 14.266 31.391 15.008 1 93 225 ARG B O 1
ATOM 4164 N N . ILE B 1 226 ? 14.203 30.484 12.969 1 94.5 226 ILE B N 1
ATOM 4165 C CA . ILE B 1 226 ? 15.648 30.594 12.781 1 94.5 226 ILE B CA 1
ATOM 4166 C C . ILE B 1 226 ? 16 32.031 12.375 1 94.5 226 ILE B C 1
ATOM 4168 O O . ILE B 1 226 ? 15.406 32.594 11.445 1 94.5 226 ILE B O 1
ATOM 4172 N N . PRO B 1 227 ? 16.969 32.625 13.07 1 95.38 227 PRO B N 1
ATOM 4173 C CA . PRO B 1 227 ? 17.391 33.969 12.68 1 95.38 227 PRO B CA 1
ATOM 4174 C C . PRO B 1 227 ? 17.922 34.031 11.25 1 95.38 227 PRO B C 1
ATOM 4176 O O . PRO B 1 227 ? 18.516 33.062 10.766 1 95.38 227 PRO B O 1
ATOM 4179 N N . ASP B 1 228 ? 17.797 35.188 10.641 1 94.31 228 ASP B N 1
ATOM 4180 C CA . ASP B 1 228 ? 18.109 35.375 9.234 1 94.31 228 ASP B CA 1
ATOM 4181 C C . ASP B 1 228 ? 19.562 35 8.945 1 94.31 228 ASP B C 1
ATOM 4183 O O . ASP B 1 228 ? 19.859 34.375 7.922 1 94.31 228 ASP B O 1
ATOM 4187 N N . HIS B 1 229 ? 20.406 35.344 9.828 1 94.38 229 HIS B N 1
ATOM 4188 C CA . HIS B 1 229 ? 21.828 35.156 9.578 1 94.38 229 HIS B CA 1
ATOM 4189 C C . HIS B 1 229 ? 22.203 33.688 9.648 1 94.38 229 HIS B C 1
ATOM 4191 O O . HIS B 1 229 ? 23.266 33.281 9.172 1 94.38 229 HIS B O 1
ATOM 4197 N N . LEU B 1 230 ? 21.312 32.812 10.195 1 95 230 LEU B N 1
ATOM 4198 C CA . LEU B 1 230 ? 21.578 31.391 10.352 1 95 230 LEU B CA 1
ATOM 4199 C C . LEU B 1 230 ? 20.719 30.562 9.391 1 95 230 LEU B C 1
ATOM 4201 O O . LEU B 1 230 ? 20.891 29.344 9.289 1 95 230 LEU B O 1
ATOM 4205 N N . LYS B 1 231 ? 19.812 31.125 8.695 1 94.69 231 LYS B N 1
ATOM 4206 C CA . LYS B 1 231 ? 18.766 30.438 7.945 1 94.69 231 LYS B CA 1
ATOM 4207 C C . LYS B 1 231 ? 19.359 29.578 6.84 1 94.69 231 LYS B C 1
ATOM 4209 O O . LYS B 1 231 ? 19 28.406 6.707 1 94.69 231 LYS B O 1
ATOM 4214 N N . GLU B 1 232 ? 20.266 30.141 6.125 1 94.69 232 GLU B N 1
ATOM 4215 C CA . GLU B 1 232 ? 20.875 29.391 5.027 1 94.69 232 GLU B CA 1
ATOM 4216 C C . GLU B 1 232 ? 21.625 28.172 5.543 1 94.69 232 GLU B C 1
ATOM 4218 O O . GLU B 1 232 ? 21.5 27.078 4.992 1 94.69 232 GLU B O 1
ATOM 4223 N N . GLU B 1 233 ? 22.406 28.406 6.531 1 95.62 233 GLU B N 1
ATOM 4224 C CA . GLU B 1 233 ? 23.141 27.297 7.133 1 95.62 233 GLU B CA 1
ATOM 4225 C C . GLU B 1 233 ? 22.203 26.234 7.68 1 95.62 233 GLU B C 1
ATOM 4227 O O . GLU B 1 233 ? 22.422 25.031 7.496 1 95.62 233 GLU B O 1
ATOM 4232 N N . PHE B 1 234 ? 21.203 26.672 8.391 1 96.12 234 PHE B N 1
ATOM 4233 C CA . PHE B 1 234 ? 20.203 25.766 8.953 1 96.12 234 PHE B CA 1
ATOM 4234 C C . PHE B 1 234 ? 19.547 24.938 7.859 1 96.12 234 PHE B C 1
ATOM 4236 O O . PHE B 1 234 ? 19.422 23.719 7.992 1 96.12 234 PHE B O 1
ATOM 4243 N N . GLU B 1 235 ? 19.188 25.547 6.754 1 94.75 235 GLU B N 1
ATOM 4244 C CA . GLU B 1 235 ? 18.562 24.859 5.625 1 94.75 235 GLU B CA 1
ATOM 4245 C C . GLU B 1 235 ? 19.5 23.766 5.078 1 94.75 235 GLU B C 1
ATOM 4247 O O . GLU B 1 235 ? 19.047 22.672 4.777 1 94.75 235 GLU B O 1
ATOM 4252 N N . ASN B 1 236 ? 20.75 24.094 5.027 1 94.94 236 ASN B N 1
ATOM 4253 C CA . ASN B 1 236 ? 21.719 23.141 4.52 1 94.94 236 ASN B CA 1
ATOM 4254 C C . ASN B 1 236 ? 21.906 21.953 5.473 1 94.94 236 ASN B C 1
ATOM 4256 O O . ASN B 1 236 ? 22.062 20.812 5.031 1 94.94 236 ASN B O 1
ATOM 4260 N N . VAL B 1 237 ? 21.875 22.234 6.707 1 95.38 237 VAL B N 1
ATOM 4261 C CA . VAL B 1 237 ? 22.016 21.188 7.707 1 95.38 237 VAL B CA 1
ATOM 4262 C C . VAL B 1 237 ? 20.812 20.266 7.66 1 95.38 237 VAL B C 1
ATOM 4264 O O . VAL B 1 237 ? 20.953 19.031 7.742 1 95.38 237 VAL B O 1
ATOM 4267 N N . VAL B 1 238 ? 19.625 20.844 7.488 1 94.44 238 VAL B N 1
ATOM 4268 C CA . VAL B 1 238 ? 18.391 20.062 7.426 1 94.44 238 VAL B CA 1
ATOM 4269 C C . VAL B 1 238 ? 18.469 19.094 6.242 1 94.44 238 VAL B C 1
ATOM 4271 O O . VAL B 1 238 ? 18.234 17.891 6.402 1 94.44 238 VAL B O 1
ATOM 4274 N N . VAL B 1 239 ? 18.797 19.578 5.129 1 94.25 239 VAL B N 1
ATOM 4275 C CA . VAL B 1 239 ? 18.797 18.75 3.922 1 94.25 239 VAL B CA 1
ATOM 4276 C C . VAL B 1 239 ? 19.859 17.672 4.039 1 94.25 239 VAL B C 1
ATOM 4278 O O . VAL B 1 239 ? 19.641 16.516 3.656 1 94.25 239 VAL B O 1
ATOM 4281 N N . ARG B 1 240 ? 20.984 18.016 4.59 1 94.06 240 ARG B N 1
ATOM 4282 C CA . ARG B 1 240 ? 22.062 17.047 4.754 1 94.06 240 ARG B CA 1
ATOM 4283 C C . ARG B 1 240 ? 21.656 15.93 5.707 1 94.06 240 ARG B C 1
ATOM 4285 O O . ARG B 1 240 ? 21.875 14.75 5.418 1 94.06 240 ARG B O 1
ATOM 4292 N N . GLU B 1 241 ? 21.078 16.312 6.812 1 94.44 241 GLU B N 1
ATOM 4293 C CA . GLU B 1 241 ? 20.672 15.328 7.812 1 94.44 241 GLU B CA 1
ATOM 4294 C C . GLU B 1 241 ? 19.578 14.406 7.277 1 94.44 241 GLU B C 1
ATOM 4296 O O . GLU B 1 241 ? 19.578 13.203 7.543 1 94.44 241 GLU B O 1
ATOM 4301 N N . VAL B 1 242 ? 18.688 14.977 6.52 1 94.56 242 VAL B N 1
ATOM 4302 C CA . VAL B 1 242 ? 17.609 14.18 5.953 1 94.56 242 VAL B CA 1
ATOM 4303 C C . VAL B 1 242 ? 18.141 13.266 4.859 1 94.56 242 VAL B C 1
ATOM 4305 O O . VAL B 1 242 ? 17.859 12.062 4.848 1 94.56 242 VAL B O 1
ATOM 4308 N N . ALA B 1 243 ? 18.969 13.797 3.992 1 93.75 243 ALA B N 1
ATOM 4309 C CA . ALA B 1 243 ? 19.516 13.047 2.861 1 93.75 243 ALA B CA 1
ATOM 4310 C C . ALA B 1 243 ? 20.391 11.898 3.336 1 93.75 243 ALA B C 1
ATOM 4312 O O . ALA B 1 243 ? 20.453 10.852 2.697 1 93.75 243 ALA B O 1
ATOM 4313 N N . SER B 1 244 ? 21.047 12.086 4.465 1 91.88 244 SER B N 1
ATOM 4314 C CA . SER B 1 244 ? 22 11.109 4.961 1 91.88 244 SER B CA 1
ATOM 4315 C C . SER B 1 244 ? 21.312 9.797 5.328 1 91.88 244 SER B C 1
ATOM 4317 O O . SER B 1 244 ? 21.969 8.758 5.438 1 91.88 244 SER B O 1
ATOM 4319 N N . GLN B 1 245 ? 20.062 9.852 5.504 1 91.06 245 GLN B N 1
ATOM 4320 C CA . GLN B 1 245 ? 19.312 8.656 5.898 1 91.06 245 GLN B CA 1
ATOM 4321 C C . GLN B 1 245 ? 18.516 8.086 4.727 1 91.06 245 GLN B C 1
ATOM 4323 O O . GLN B 1 245 ? 17.719 7.16 4.902 1 91.06 245 GLN B O 1
ATOM 4328 N N . LYS B 1 246 ? 18.672 8.656 3.594 1 94.38 246 LYS B N 1
ATOM 4329 C CA . LYS B 1 246 ? 17.938 8.227 2.408 1 94.38 246 LYS B CA 1
ATOM 4330 C C . LYS B 1 246 ? 18.859 7.508 1.423 1 94.38 246 LYS B C 1
ATOM 4332 O O . LYS B 1 246 ? 20.062 7.422 1.643 1 94.38 246 LYS B O 1
ATOM 4337 N N . ILE B 1 247 ? 18.328 6.926 0.457 1 93.81 247 ILE B N 1
ATOM 4338 C CA . ILE B 1 247 ? 19.078 6.219 -0.566 1 93.81 247 ILE B CA 1
ATOM 4339 C C . ILE B 1 247 ? 19.469 7.188 -1.681 1 93.81 247 ILE B C 1
ATOM 4341 O O . ILE B 1 247 ? 18.609 7.746 -2.357 1 93.81 247 ILE B O 1
ATOM 4345 N N . LEU B 1 248 ? 20.719 7.43 -1.784 1 93.88 248 LEU B N 1
ATOM 4346 C CA . LEU B 1 248 ? 21.266 8.25 -2.863 1 93.88 248 LEU B CA 1
ATOM 4347 C C . LEU B 1 248 ? 21.781 7.379 -4 1 93.88 248 LEU B C 1
ATOM 4349 O O . LEU B 1 248 ? 22.469 6.387 -3.76 1 93.88 248 LEU B O 1
ATOM 4353 N N . PHE B 1 249 ? 21.406 7.711 -5.203 1 92.25 249 PHE B N 1
ATOM 4354 C CA . PHE B 1 249 ? 21.891 6.941 -6.344 1 92.25 249 PHE B CA 1
ATOM 4355 C C . PHE B 1 249 ? 22.156 7.848 -7.535 1 92.25 249 PHE B C 1
ATOM 4357 O O . PHE B 1 249 ? 21.547 8.914 -7.66 1 92.25 249 PHE B O 1
ATOM 4364 N N . PRO B 1 250 ? 23.125 7.449 -8.344 1 89.56 250 PRO B N 1
ATOM 4365 C CA . PRO B 1 250 ? 23.547 8.328 -9.43 1 89.56 250 PRO B CA 1
ATOM 4366 C C . PRO B 1 250 ? 22.469 8.5 -10.5 1 89.56 250 PRO B C 1
ATOM 4368 O O . PRO B 1 250 ? 21.688 7.586 -10.742 1 89.56 250 PRO B O 1
ATOM 4371 N N . ASN B 1 251 ? 22.453 9.664 -10.969 1 85.75 251 ASN B N 1
ATOM 4372 C CA . ASN B 1 251 ? 21.594 10.047 -12.086 1 85.75 251 ASN B CA 1
ATOM 4373 C C . ASN B 1 251 ? 22.266 11.102 -12.969 1 85.75 251 ASN B C 1
ATOM 4375 O O . ASN B 1 251 ? 23.344 11.602 -12.641 1 85.75 251 ASN B O 1
ATOM 4379 N N . LYS B 1 252 ? 21.891 11.125 -14.195 1 82.31 252 LYS B N 1
ATOM 4380 C CA . LYS B 1 252 ? 22.391 12.172 -15.078 1 82.31 252 LYS B CA 1
ATOM 4381 C C . LYS B 1 252 ? 21.344 13.266 -15.281 1 82.31 252 LYS B C 1
ATOM 4383 O O . LYS B 1 252 ? 20.156 12.969 -15.492 1 82.31 252 LYS B O 1
ATOM 4388 N N . ASN B 1 253 ? 21.797 14.547 -15.07 1 79.88 253 ASN B N 1
ATOM 4389 C CA . ASN B 1 253 ? 20.844 15.633 -15.289 1 79.88 253 ASN B CA 1
ATOM 4390 C C . ASN B 1 253 ? 20.625 15.891 -16.766 1 79.88 253 ASN B C 1
ATOM 4392 O O . ASN B 1 253 ? 21.109 15.141 -17.625 1 79.88 253 ASN B O 1
ATOM 4396 N N . ASP B 1 254 ? 19.766 16.891 -17.062 1 78.38 254 ASP B N 1
ATOM 4397 C CA . ASP B 1 254 ? 19.375 17.188 -18.438 1 78.38 254 ASP B CA 1
ATOM 4398 C C . ASP B 1 254 ? 20.594 17.547 -19.281 1 78.38 254 ASP B C 1
ATOM 4400 O O . ASP B 1 254 ? 20.594 17.344 -20.5 1 78.38 254 ASP B O 1
ATOM 4404 N N . ASN B 1 255 ? 21.719 18.016 -18.703 1 85.31 255 ASN B N 1
ATOM 4405 C CA . ASN B 1 255 ? 22.922 18.406 -19.406 1 85.31 255 ASN B CA 1
ATOM 4406 C C . ASN B 1 255 ? 23.938 17.25 -19.469 1 85.31 255 ASN B C 1
ATOM 4408 O O . ASN B 1 255 ? 25.062 17.438 -19.938 1 85.31 255 ASN B O 1
ATOM 4412 N N . GLY B 1 256 ? 23.547 16.203 -18.891 1 80.44 256 GLY B N 1
ATOM 4413 C CA . GLY B 1 256 ? 24.406 15.039 -18.922 1 80.44 256 GLY B CA 1
ATOM 4414 C C . GLY B 1 256 ? 25.391 14.984 -17.766 1 80.44 256 GLY B C 1
ATOM 4415 O O . GLY B 1 256 ? 26.219 14.086 -17.688 1 80.44 256 GLY B O 1
ATOM 4416 N N . GLN B 1 257 ? 25.25 15.992 -16.859 1 85.88 257 GLN B N 1
ATOM 4417 C CA . GLN B 1 257 ? 26.141 16.031 -15.719 1 85.88 257 GLN B CA 1
ATOM 4418 C C . GLN B 1 257 ? 25.688 15.07 -14.625 1 85.88 257 GLN B C 1
ATOM 4420 O O . GLN B 1 257 ? 24.484 14.93 -14.383 1 85.88 257 GLN B O 1
ATOM 4425 N N . GLN B 1 258 ? 26.656 14.438 -13.992 1 86.19 258 GLN B N 1
ATOM 4426 C CA . GLN B 1 258 ? 26.375 13.477 -12.93 1 86.19 258 GLN B CA 1
ATOM 4427 C C . GLN B 1 258 ? 25.781 14.164 -11.703 1 86.19 258 GLN B C 1
ATOM 4429 O O . GLN B 1 258 ? 26.312 15.188 -11.242 1 86.19 258 GLN B O 1
ATOM 4434 N N . GLU B 1 259 ? 24.625 13.742 -11.297 1 89.75 259 GLU B N 1
ATOM 4435 C CA . GLU B 1 259 ? 23.984 14.156 -10.055 1 89.75 259 GLU B CA 1
ATOM 4436 C C . GLU B 1 259 ? 23.422 12.961 -9.297 1 89.75 259 GLU B C 1
ATOM 4438 O O . GLU B 1 259 ? 23.719 11.812 -9.633 1 89.75 259 GLU B O 1
ATOM 4443 N N . TYR B 1 260 ? 22.953 13.32 -8.102 1 91.38 260 TYR B N 1
ATOM 4444 C CA . TYR B 1 260 ? 22.375 12.242 -7.312 1 91.38 260 TYR B CA 1
ATOM 4445 C C . TYR B 1 260 ? 20.875 12.461 -7.094 1 91.38 260 TYR B C 1
ATOM 4447 O O . TYR B 1 260 ? 20.453 13.578 -6.785 1 91.38 260 TYR B O 1
ATOM 4455 N N . SER B 1 261 ? 20.156 11.445 -7.43 1 94.19 261 SER B N 1
ATOM 4456 C CA . SER B 1 261 ? 18.766 11.398 -7.016 1 94.19 261 SER B CA 1
ATOM 4457 C C . SER B 1 261 ? 18.625 10.828 -5.609 1 94.19 261 SER B C 1
ATOM 4459 O O . SER B 1 261 ? 19.531 10.156 -5.113 1 94.19 261 SER B O 1
ATOM 4461 N N . ILE B 1 262 ? 17.547 11.219 -4.938 1 95.31 262 ILE B N 1
ATOM 4462 C CA . ILE B 1 262 ? 17.297 10.781 -3.564 1 95.31 262 ILE B CA 1
ATOM 4463 C C . ILE B 1 262 ? 15.977 10.031 -3.488 1 95.31 262 ILE B C 1
ATOM 4465 O O . ILE B 1 262 ? 14.922 10.586 -3.811 1 95.31 262 ILE B O 1
ATOM 4469 N N . LEU B 1 263 ? 16.047 8.758 -3.111 1 96.31 263 LEU B N 1
ATOM 4470 C CA . LEU B 1 263 ? 14.836 7.973 -2.916 1 96.31 263 LEU B CA 1
ATOM 4471 C C . LEU B 1 263 ? 14.398 8 -1.455 1 96.31 263 LEU B C 1
ATOM 4473 O O . LEU B 1 263 ? 15.148 7.59 -0.57 1 96.31 263 LEU B O 1
ATOM 4477 N N . ASP B 1 264 ? 13.203 8.562 -1.277 1 96 264 ASP B N 1
ATOM 4478 C CA . ASP B 1 264 ? 12.562 8.594 0.032 1 96 264 ASP B CA 1
ATOM 4479 C C . ASP B 1 264 ? 11.555 7.449 0.173 1 96 264 ASP B C 1
ATOM 4481 O O . ASP B 1 264 ? 10.633 7.328 -0.636 1 96 264 ASP B O 1
ATOM 4485 N N . ARG B 1 265 ? 11.781 6.594 1.147 1 95.88 265 ARG B N 1
ATOM 4486 C CA . ARG B 1 265 ? 10.812 5.57 1.51 1 95.88 265 ARG B CA 1
ATOM 4487 C C . ARG B 1 265 ? 10.062 5.949 2.785 1 95.88 265 ARG B C 1
ATOM 4489 O O . ARG B 1 265 ? 10.68 6.398 3.758 1 95.88 265 ARG B O 1
ATOM 4496 N N . TYR B 1 266 ? 8.781 5.797 2.758 1 96.81 266 TYR B N 1
ATOM 4497 C CA . TYR B 1 266 ? 7.969 6.18 3.904 1 96.81 266 TYR B CA 1
ATOM 4498 C C . TYR B 1 266 ? 6.719 5.312 3.998 1 96.81 266 TYR B C 1
ATOM 4500 O O . TYR B 1 266 ? 6.488 4.445 3.15 1 96.81 266 TYR B O 1
ATOM 4508 N N . HIS B 1 267 ? 6.055 5.371 5.121 1 97.88 267 HIS B N 1
ATOM 4509 C CA . HIS B 1 267 ? 4.824 4.625 5.352 1 97.88 267 HIS B CA 1
ATOM 4510 C C . HIS B 1 267 ? 3.648 5.562 5.609 1 97.88 267 HIS B C 1
ATOM 4512 O O . HIS B 1 267 ? 3.797 6.57 6.301 1 97.88 267 HIS B O 1
ATOM 4518 N N . ILE B 1 268 ? 2.543 5.184 4.984 1 98.31 268 ILE B N 1
ATOM 4519 C CA . ILE B 1 268 ? 1.312 5.906 5.281 1 98.31 268 ILE B CA 1
ATOM 4520 C C . ILE B 1 268 ? 0.321 4.973 5.973 1 98.31 268 ILE B C 1
ATOM 4522 O O . ILE B 1 268 ? 0.445 3.748 5.883 1 98.31 268 ILE B O 1
ATOM 4526 N N . LEU B 1 269 ? -0.537 5.543 6.711 1 98.62 269 LEU B N 1
ATOM 4527 C CA . LEU B 1 269 ? -1.699 4.852 7.254 1 98.62 269 LEU B CA 1
ATOM 4528 C C . LEU B 1 269 ? -2.971 5.262 6.52 1 98.62 269 LEU B C 1
ATOM 4530 O O . LEU B 1 269 ? -3.158 6.441 6.207 1 98.62 269 LEU B O 1
ATOM 4534 N N . VAL B 1 270 ? -3.789 4.301 6.184 1 98.69 270 VAL B N 1
ATOM 4535 C CA . VAL B 1 270 ? -5.09 4.512 5.562 1 98.69 270 VAL B CA 1
ATOM 4536 C C . VAL B 1 270 ? -6.188 3.896 6.43 1 98.69 270 VAL B C 1
ATOM 4538 O O . VAL B 1 270 ? -6.074 2.744 6.855 1 98.69 270 VAL B O 1
ATOM 4541 N N . ALA B 1 271 ? -7.219 4.637 6.715 1 98.62 271 ALA B N 1
ATOM 4542 C CA . ALA B 1 271 ? -8.352 4.102 7.473 1 98.62 271 ALA B CA 1
ATOM 4543 C C . ALA B 1 271 ? -9.68 4.551 6.871 1 98.62 271 ALA B C 1
ATOM 4545 O O . ALA B 1 271 ? -9.82 5.703 6.449 1 98.62 271 ALA B O 1
ATOM 4546 N N . TYR B 1 272 ? -10.547 3.68 6.695 1 98.5 272 TYR B N 1
ATOM 4547 C CA . TYR B 1 272 ? -11.953 3.896 6.375 1 98.5 272 TYR B CA 1
ATOM 4548 C C . TYR B 1 272 ? -12.852 3.404 7.504 1 98.5 272 TYR B C 1
ATOM 4550 O O . TYR B 1 272 ? -12.867 2.211 7.816 1 98.5 272 TYR B O 1
ATOM 4558 N N . VAL B 1 273 ? -13.555 4.352 8.133 1 98.62 273 VAL B N 1
ATOM 4559 C CA . VAL B 1 273 ? -14.258 4.012 9.375 1 98.62 273 VAL B CA 1
ATOM 4560 C C . VAL B 1 273 ? -15.672 4.578 9.336 1 98.62 273 VAL B C 1
ATOM 4562 O O . VAL B 1 273 ? -15.969 5.465 8.531 1 98.62 273 VAL B O 1
ATOM 4565 N N . LYS B 1 274 ? -16.516 4.043 10.227 1 98.5 274 LYS B N 1
ATOM 4566 C CA . LYS B 1 274 ? -17.906 4.449 10.328 1 98.5 274 LYS B CA 1
ATOM 4567 C C . LYS B 1 274 ? -18.297 4.73 11.773 1 98.5 274 LYS B C 1
ATOM 4569 O O . LYS B 1 274 ? -17.906 3.994 12.68 1 98.5 274 LYS B O 1
ATOM 4574 N N . LYS B 1 275 ? -18.859 5.871 11.969 1 98.44 275 LYS B N 1
ATOM 4575 C CA . LYS B 1 275 ? -19.547 6.086 13.242 1 98.44 275 LYS B CA 1
ATOM 4576 C C . LYS B 1 275 ? -20.812 5.238 13.336 1 98.44 275 LYS B C 1
ATOM 4578 O O . LYS B 1 275 ? -21.688 5.305 12.469 1 98.44 275 LYS B O 1
ATOM 4583 N N . PRO B 1 276 ? -20.906 4.371 14.367 1 97.38 276 PRO B N 1
ATOM 4584 C CA . PRO B 1 276 ? -22.094 3.535 14.484 1 97.38 276 PRO B CA 1
ATOM 4585 C C . PRO B 1 276 ? -23.391 4.348 14.469 1 97.38 276 PRO B C 1
ATOM 4587 O O . PRO B 1 276 ? -23.406 5.488 14.938 1 97.38 276 PRO B O 1
ATOM 4590 N N . SER B 1 277 ? -24.406 3.627 13.898 1 91.44 277 SER B N 1
ATOM 4591 C CA . SER B 1 277 ? -25.719 4.266 13.875 1 91.44 277 SER B CA 1
ATOM 4592 C C . SER B 1 277 ? -26.375 4.246 15.258 1 91.44 277 SER B C 1
ATOM 4594 O O . SER B 1 277 ? -26.109 3.352 16.062 1 91.44 277 SER B O 1
ATOM 4596 N N . ASP B 1 278 ? -26.953 5.137 15.961 1 72.75 278 ASP B N 1
ATOM 4597 C CA . ASP B 1 278 ? -27.688 5.133 17.219 1 72.75 278 ASP B CA 1
ATOM 4598 C C . ASP B 1 278 ? -28.672 3.959 17.281 1 72.75 278 ASP B C 1
ATOM 4600 O O . ASP B 1 278 ? -29.406 3.699 16.328 1 72.75 278 ASP B O 1
ATOM 4604 N N . THR B 1 279 ? -28.375 2.643 17.797 1 49 279 THR B N 1
ATOM 4605 C CA . THR B 1 279 ? -29.469 1.724 18.109 1 49 279 THR B CA 1
ATOM 4606 C C . THR B 1 279 ? -30.578 2.443 18.859 1 49 279 THR B C 1
ATOM 4608 O O . THR B 1 279 ? -30.344 3.018 19.938 1 49 279 THR B O 1
ATOM 4611 N N . CYS B 1 280 ? -31.562 2.936 18.141 1 32.03 280 CYS B N 1
ATOM 4612 C CA . CYS B 1 280 ? -32.781 3.047 18.922 1 32.03 280 CYS B CA 1
ATOM 4613 C C . CYS B 1 280 ? -33.156 1.706 19.547 1 32.03 280 CYS B C 1
ATOM 4615 O O . CYS B 1 280 ? -33.031 0.665 18.891 1 32.03 280 CYS B O 1
#

InterPro domains:
  IPR013216 Methyltransferase type 11 [PF08241] (37-137)
  IPR029063 S-adenosyl-L-methionine-dependent methyltransferase superfamily [G3DSA:3.40.50.150] (31-270)
  IPR029063 S-adenosyl-L-methionine-dependent methyltransferase superfamily [SSF53335] (34-200)

Sequence (560 aa):
MNMVEEYVNASKSQYRDAFDIIEEFKKEMSEMRGKCIDIGCGPGDVTKKLILPKLSLEAELVGADISKAMTDYARQKYQGEKRLSFLQLDIETLALPNEELAQYSNVLSFYCLHWCHNSWRAFDNIYKLLRPGGKALVMFLAWNDGFDAYMRIHENPRYKPYMEDANRFVPFFHRCKDSRAALRKMLEDVGFEILHCSRREKSFVYQNMQILKRHMIAVNPFISRIPDHLKEEFENVVVREVASQKILFPNKNDNGQQEYSILDRYHILVAYVKKPSDTCMNMVEEYVNASKSQYRDAFDIIEEFKKEMSEMRGKCIDIGCGPGDVTKKLILPKLSLEAELVGADISKAMTDYARQKYQGEKRLSFLQLDIETLALPNEELAQYSNVLSFYCLHWCHNSWRAFDNIYKLLRPGGKALVMFLAWNDGFDAYMRIHENPRYKPYMEDANRFVPFFHRCKDSRAALRKMLEDVGFEILHCSRREKSFVYQNMQILKRHMIAVNPFISRIPDHLKEEFENVVVREVASQKILFPNKNDNGQQEYSILDRYHILVAYVKKPSDTC

Nearest PDB structures (foldseek):
  7ec0-assembly1_A  TM=8.774E-01  e=4.094E-25  Bombyx mori
  7veo-assembly1_B  TM=9.001E-01  e=1.642E-23  Bombyx mori
  7ebx-assembly1_A  TM=8.728E-01  e=1.108E-22  Bombyx mori
  7ejb-assembly1_A-2  TM=8.594E-01  e=8.593E-23  Bombyx mori
  7ebs-assembly1_A-2  TM=8.597E-01  e=7.885E-21  Bombyx mori

Solvent-accessible surface area (backbone atoms only — not comparable to full-atom values): 29279 Å² total; per-residue (Å²): 122,83,55,62,72,51,35,69,73,44,39,60,68,58,51,52,51,46,50,54,53,49,61,58,41,36,71,65,36,42,67,39,45,47,41,29,35,31,44,42,26,49,63,28,60,58,46,58,72,56,48,50,75,38,34,26,92,72,29,32,40,32,33,22,16,66,39,57,67,29,28,52,49,21,42,65,75,44,64,83,42,88,51,50,48,62,39,71,42,58,61,60,48,94,68,74,58,74,87,49,50,46,56,19,38,29,38,36,29,59,67,31,65,39,74,40,75,49,54,66,48,29,53,45,42,53,55,45,28,29,23,70,56,11,36,36,44,38,34,24,61,30,37,52,67,55,50,55,29,51,56,55,48,37,69,37,78,90,45,20,86,53,35,77,62,46,73,64,70,43,33,71,42,50,74,39,92,52,40,52,63,51,49,51,52,52,41,47,71,71,54,39,44,79,76,44,62,41,68,42,53,46,71,46,72,29,74,31,66,66,58,44,37,50,33,52,58,45,71,43,89,46,61,88,60,44,54,77,93,46,38,66,60,49,53,51,51,52,42,50,48,36,53,70,76,40,50,54,29,81,40,66,45,98,84,65,47,83,42,45,23,37,41,45,65,34,30,32,35,40,38,32,34,27,38,58,57,78,83,124,121,83,54,63,70,50,36,69,74,45,39,58,67,58,50,52,52,44,49,53,52,50,60,58,40,37,70,65,35,40,68,39,46,46,40,28,34,31,44,43,27,48,63,31,59,58,46,59,70,56,48,52,74,38,34,27,90,73,28,31,40,32,32,22,17,66,40,56,67,28,28,52,50,22,41,65,75,46,66,85,42,87,53,49,49,62,39,72,42,59,60,62,49,93,68,75,58,73,86,50,51,45,57,19,39,30,39,35,29,59,67,33,65,40,74,40,77,49,54,67,47,29,54,45,43,53,55,45,27,30,23,71,55,11,37,35,44,38,34,24,60,31,37,52,67,55,51,54,28,51,56,56,50,38,69,37,76,90,47,21,86,54,34,76,62,45,74,66,70,44,34,71,44,50,73,40,92,52,41,50,62,52,48,51,50,52,42,47,73,69,54,40,43,77,76,41,62,41,68,40,53,47,72,47,74,30,74,33,66,66,58,46,38,50,34,52,57,45,72,42,89,44,61,87,58,45,53,78,93,48,38,66,59,50,54,51,50,51,42,49,49,34,51,71,76,41,50,54,27,80,39,66,46,98,86,65,48,82,42,45,24,38,40,44,65,35,30,32,36,40,38,33,34,27,38,58,57,77,82,125

Secondary structure (DSSP, 8-state):
---HHHHHHH-HHHHHHHHHHHHHTHHHHHT--SEEEEET-TTSHIIIIIIGGGS-TT-EEEEEES-HHHHHHHHHHTTT-TTEEEEE--TT-SS--GGGTT-EEEEEEES-GGG-S-HHHHHHHHHHHEEEEEEEEEEEEEE-THHHHHHHHHTSTTTGGG-TTGGGGS-GGGG-SSHHHHHHHHHHHHTPEEEEEEEEEEEEEESSHHHHHHHHHHT-TTGGGS-HHHHHHHHHHHHHHHHTTSEEEEEE-TTS-EEEEEEEEEEEEEEEEEPPP---/---HHHHHHH-HHHHHHHHHHHHHTHHHHHT--SEEEEET-TTSHIIIIIIGGGS-TT-EEEEEES-HHHHHHHHHHTTT-TTEEEEE--TT-SS--GGGTT-EEEEEEES-GGG-S-HHHHHHHHHHHEEEEEEEEEEEEEE-THHHHHHHHHTSTTTGGG-TTGGGGS-GGGG-SSHHHHHHHHHHHHTPEEEEEEEEEEEEEESSHHHHHHHHHHT-TTGGGS-HHHHHHHHHHHHHHHHTTSEEEEEE-TTS-EEEEEEEEEEEEEEEEEPPP---

pLDDT: mean 93.93, std 7.01, range [32.03, 98.88]